Protein AF-A0A7V3BJC7-F1 (afdb_monomer)

Radius of gyration: 22.39 Å; Cα contacts (8 Å, |Δi|>4): 1553; chains: 1; bounding box: 59×56×63 Å

Nearest PDB structures (foldseek):
  8c6i-assembly1_A  TM=7.569E-01  e=1.750E-13  Homo sapiens
  8ikw-assembly4_H  TM=2.541E-01  e=1.323E-02  Fusarium phyllophilum
  5zl5-assembly1_B  TM=2.563E-01  e=8.207E-02  Pseudarthrobacter chlorophenolicus A6
  5w6f-assembly1_C  TM=2.712E-01  e=2.263E-01  Kuttervirus CBA120
  7v6i-assembly1_A  TM=3.048E-01  e=2.216E+00  Bifidobacterium saguini DSM 23967

Structure (mmCIF, N/CA/C/O backbone):
data_AF-A0A7V3BJC7-F1
#
_entry.id   AF-A0A7V3BJC7-F1
#
loop_
_atom_site.group_PDB
_atom_site.id
_atom_site.type_symbol
_atom_site.label_atom_id
_atom_site.label_alt_id
_atom_site.label_comp_id
_atom_site.label_asym_id
_atom_site.label_entity_id
_atom_site.label_seq_id
_atom_site.pdbx_PDB_ins_code
_atom_site.Cartn_x
_atom_site.Cartn_y
_atom_site.Cartn_z
_atom_site.occupancy
_atom_site.B_iso_or_equiv
_atom_site.auth_seq_id
_atom_site.auth_comp_id
_atom_site.auth_asym_id
_atom_site.auth_atom_id
_atom_site.pdbx_PDB_model_num
ATOM 1 N N . MET A 1 1 ? -13.238 -3.154 13.676 1.00 92.56 1 MET A N 1
ATOM 2 C CA . MET A 1 1 ? -12.867 -1.972 12.878 1.00 92.56 1 MET A CA 1
ATOM 3 C C . MET A 1 1 ? -13.930 -1.708 11.851 1.00 92.56 1 MET A C 1
ATOM 5 O O . MET A 1 1 ? -14.411 -2.672 11.260 1.00 92.56 1 MET A O 1
ATOM 9 N N . VAL A 1 2 ? -14.227 -0.440 11.614 1.00 95.19 2 VAL A N 1
ATOM 10 C CA . VAL A 1 2 ? -15.053 0.038 10.503 1.00 95.19 2 VAL A CA 1
ATOM 11 C C . VAL A 1 2 ? -14.270 1.114 9.743 1.00 95.19 2 VAL A C 1
ATOM 13 O O . VAL A 1 2 ? -13.595 1.933 10.366 1.00 95.19 2 VAL A O 1
ATOM 16 N N . THR A 1 3 ? -14.254 1.061 8.411 1.00 95.88 3 THR A N 1
ATOM 17 C CA . THR A 1 3 ? -13.497 2.027 7.594 1.00 95.88 3 THR A CA 1
ATOM 18 C C . THR A 1 3 ? -14.203 3.374 7.509 1.00 95.88 3 THR A C 1
ATOM 20 O O . THR A 1 3 ? -15.433 3.429 7.498 1.00 95.88 3 THR A O 1
ATOM 23 N N . THR A 1 4 ? -13.426 4.442 7.329 1.00 93.38 4 THR A N 1
ATOM 24 C CA . THR A 1 4 ? -13.949 5.732 6.853 1.00 93.38 4 THR A CA 1
ATOM 25 C C . THR A 1 4 ? -14.720 5.576 5.531 1.00 93.38 4 THR A C 1
ATOM 27 O O . THR A 1 4 ? -14.423 4.696 4.712 1.00 93.38 4 THR A O 1
ATOM 30 N N . THR A 1 5 ? -15.727 6.430 5.349 1.00 94.06 5 THR A N 1
ATOM 31 C CA . THR A 1 5 ? -16.489 6.623 4.106 1.00 94.06 5 THR A CA 1
ATOM 32 C C . THR A 1 5 ? -16.637 8.113 3.798 1.00 94.06 5 THR A C 1
ATOM 34 O O . THR A 1 5 ? -17.692 8.558 3.357 1.00 94.06 5 THR A O 1
ATOM 37 N N . ASP A 1 6 ? -15.604 8.893 4.098 1.00 91.44 6 ASP A N 1
ATOM 38 C CA . ASP A 1 6 ? -15.540 10.338 3.887 1.00 91.44 6 ASP A CA 1
ATOM 39 C C . ASP A 1 6 ? -14.112 10.761 3.493 1.00 91.44 6 ASP A C 1
ATOM 41 O O . ASP A 1 6 ? -13.264 9.912 3.213 1.00 91.44 6 ASP A O 1
ATOM 45 N N . TYR A 1 7 ? -13.831 12.064 3.416 1.00 88.06 7 TYR A N 1
ATOM 46 C CA . TYR A 1 7 ? -12.511 12.567 3.012 1.00 88.06 7 TYR A CA 1
ATOM 47 C C . TYR A 1 7 ? -11.434 12.527 4.114 1.00 88.06 7 TYR A C 1
ATOM 49 O O . TYR A 1 7 ? -10.308 12.953 3.848 1.00 88.06 7 TYR A O 1
ATOM 57 N N . LEU A 1 8 ? -11.725 12.022 5.319 1.00 86.38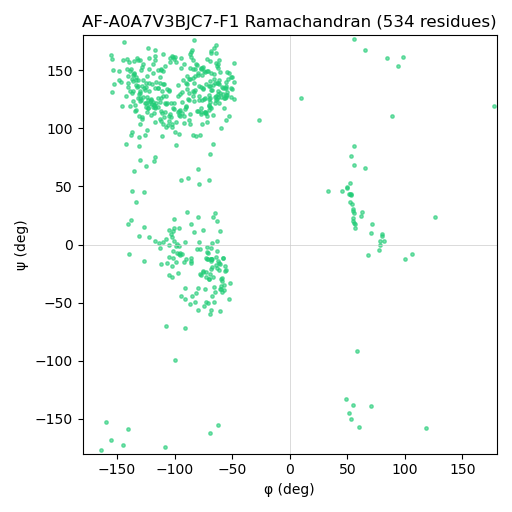 8 LEU A N 1
ATOM 58 C CA . LEU A 1 8 ? -10.818 12.068 6.470 1.00 86.38 8 LEU A CA 1
ATOM 59 C C . LEU A 1 8 ? -10.245 10.679 6.823 1.00 86.38 8 LEU A C 1
ATOM 61 O O . LEU A 1 8 ? -10.963 9.800 7.308 1.00 86.38 8 LEU A O 1
ATOM 65 N N . PRO A 1 9 ? -8.934 10.441 6.579 1.00 85.69 9 PRO A N 1
ATOM 66 C CA . PRO A 1 9 ? -8.307 9.129 6.768 1.00 85.69 9 PRO A CA 1
ATOM 67 C C . PRO A 1 9 ? -8.438 8.546 8.182 1.00 85.69 9 PRO A C 1
ATOM 69 O O . PRO A 1 9 ? -8.592 7.328 8.323 1.00 85.69 9 PRO A O 1
ATOM 72 N N . GLY A 1 10 ? -8.404 9.395 9.214 1.00 83.81 10 GLY A N 1
ATOM 73 C CA . GLY A 1 10 ? -8.497 8.980 10.615 1.00 83.81 10 GLY A CA 1
ATOM 74 C C . GLY A 1 10 ? -9.899 8.630 11.102 1.00 83.81 10 GLY A C 1
ATOM 75 O O . GLY A 1 10 ? -10.040 8.102 12.202 1.00 83.81 10 GLY A O 1
ATOM 76 N N . HIS A 1 11 ? -10.936 8.796 10.276 1.00 89.69 11 HIS A N 1
ATOM 77 C CA . HIS A 1 11 ? -12.310 8.415 10.624 1.00 89.69 11 HIS A CA 1
ATOM 78 C C . HIS A 1 11 ? -12.566 6.897 10.568 1.00 89.69 11 HIS A C 1
ATOM 80 O O . HIS A 1 11 ? -13.707 6.449 10.589 1.00 89.69 11 HIS A O 1
ATOM 86 N N . SER A 1 12 ? -11.523 6.067 10.476 1.00 92.44 12 SER A N 1
ATOM 87 C CA . SER A 1 12 ? -11.655 4.616 10.657 1.00 92.44 12 SER A CA 1
ATOM 88 C C . SER A 1 12 ? -11.618 4.258 12.144 1.00 92.44 12 SER A C 1
ATOM 90 O O . SER A 1 12 ? -10.625 4.524 12.821 1.00 92.44 12 SER A O 1
ATOM 92 N N . GLU A 1 13 ? -12.651 3.581 12.646 1.00 91.81 13 GLU A N 1
ATOM 93 C CA . GLU A 1 13 ? -12.847 3.397 14.089 1.00 91.81 13 GLU A CA 1
ATOM 94 C C . GLU A 1 13 ? -12.615 1.969 14.584 1.00 91.81 13 GLU A C 1
ATOM 96 O O . GLU A 1 13 ? -13.076 0.975 13.997 1.00 91.81 13 GLU A O 1
ATOM 101 N N . ALA A 1 14 ? -11.938 1.878 15.731 1.00 92.94 14 ALA A N 1
ATOM 102 C CA . ALA A 1 14 ? -11.816 0.667 16.522 1.00 92.94 14 ALA A CA 1
ATOM 103 C C . ALA A 1 14 ? -12.985 0.542 17.494 1.00 92.94 14 ALA A C 1
ATOM 105 O O . ALA A 1 14 ? -13.262 1.420 18.305 1.00 92.94 14 ALA A O 1
ATOM 106 N N . LEU A 1 15 ? -13.671 -0.594 17.396 1.00 93.62 15 LEU A N 1
ATOM 107 C CA . LEU A 1 15 ? -14.885 -0.887 18.140 1.00 93.62 15 LEU A CA 1
ATOM 108 C C . LEU A 1 15 ? -14.754 -2.271 18.769 1.00 93.62 15 LEU A C 1
ATOM 110 O O . LEU A 1 15 ? -14.333 -3.225 18.101 1.00 93.62 15 LEU A O 1
ATOM 114 N N . GLN A 1 16 ? -15.155 -2.383 20.028 1.00 93.31 16 GLN A N 1
ATOM 115 C CA . GLN A 1 16 ? -15.341 -3.641 20.731 1.00 93.31 16 GLN A CA 1
ATOM 116 C C . GLN A 1 16 ? -16.808 -4.051 20.647 1.00 93.31 16 GLN A C 1
ATOM 118 O O . GLN A 1 16 ? -17.692 -3.271 20.983 1.00 93.31 16 GLN A O 1
ATOM 123 N N . ILE A 1 17 ? -17.066 -5.293 20.234 1.00 92.50 17 ILE A N 1
ATOM 124 C CA . ILE A 1 17 ? -18.407 -5.882 20.299 1.00 92.50 17 ILE A CA 1
ATOM 125 C C . ILE A 1 17 ? -18.734 -6.131 21.774 1.00 92.50 17 ILE A C 1
ATOM 127 O O . ILE A 1 17 ? -18.053 -6.927 22.425 1.00 92.50 17 ILE A O 1
ATOM 131 N N . THR A 1 18 ? -19.749 -5.446 22.297 1.00 91.62 18 THR A N 1
ATOM 132 C CA . THR A 1 18 ? -20.222 -5.604 23.682 1.00 91.62 18 THR A CA 1
ATOM 133 C C . THR A 1 18 ? -21.321 -6.650 23.770 1.00 91.62 18 THR A C 1
ATOM 135 O O . THR A 1 18 ? -21.343 -7.441 24.713 1.00 91.62 18 THR A O 1
ATOM 138 N N . GLN A 1 19 ? -22.194 -6.704 22.762 1.00 92.19 19 GLN A N 1
ATOM 139 C CA . GLN A 1 19 ? -23.274 -7.677 22.681 1.00 92.19 19 GLN A CA 1
ATOM 140 C C . GLN A 1 19 ? -23.586 -8.030 21.224 1.00 92.19 19 GLN A C 1
ATOM 142 O O . GLN A 1 19 ? -23.594 -7.177 20.339 1.00 92.19 19 GLN A O 1
ATOM 147 N N . VAL A 1 20 ? -23.875 -9.308 20.974 1.00 94.62 20 VAL A N 1
ATOM 148 C CA . VAL A 1 20 ? -24.478 -9.767 19.717 1.00 94.62 20 VAL A CA 1
ATOM 149 C C . VAL A 1 20 ? -25.978 -9.869 19.958 1.00 94.62 20 VAL A C 1
ATOM 151 O O . VAL A 1 20 ? -26.410 -10.710 20.746 1.00 94.62 20 VAL A O 1
ATOM 154 N N . ILE A 1 21 ? -26.759 -8.998 19.321 1.00 95.00 21 ILE A N 1
ATOM 155 C CA . ILE A 1 21 ? -28.220 -8.996 19.459 1.00 95.00 21 ILE A CA 1
ATOM 156 C C . ILE A 1 21 ? -28.818 -10.051 18.529 1.00 95.00 21 ILE A C 1
ATOM 158 O O . ILE A 1 21 ? -29.593 -10.902 18.962 1.00 95.00 21 ILE A O 1
ATOM 162 N N . ASP A 1 22 ? -28.407 -10.033 17.259 1.00 94.62 22 ASP A N 1
ATOM 163 C CA . ASP A 1 22 ? -28.811 -11.002 16.243 1.00 94.62 22 ASP A CA 1
ATOM 164 C C . ASP A 1 22 ? -27.755 -11.104 15.117 1.00 94.62 22 ASP A C 1
ATOM 166 O O . ASP A 1 22 ? -26.633 -10.618 15.243 1.00 94.62 22 ASP A O 1
ATOM 170 N N . ALA A 1 23 ? -28.092 -11.769 14.006 1.00 90.38 23 ALA A N 1
ATOM 171 C CA . ALA A 1 23 ? -27.181 -11.992 12.878 1.00 90.38 23 ALA A CA 1
ATOM 172 C C . ALA A 1 23 ? -26.790 -10.721 12.088 1.00 90.38 23 ALA A C 1
ATOM 174 O O . ALA A 1 23 ? -25.907 -10.790 11.231 1.00 90.38 23 ALA A O 1
ATOM 175 N N . ARG A 1 24 ? -27.470 -9.594 12.308 1.00 89.69 24 ARG A N 1
ATOM 176 C CA . ARG A 1 24 ? -27.275 -8.309 11.614 1.00 89.69 24 ARG A CA 1
ATOM 177 C C . ARG A 1 24 ? -27.058 -7.137 12.572 1.00 89.69 24 ARG A C 1
ATOM 179 O O . ARG A 1 24 ? -26.607 -6.089 12.119 1.00 89.69 24 ARG A O 1
ATOM 186 N N . THR A 1 25 ? -27.341 -7.319 13.858 1.00 90.50 25 THR A N 1
ATOM 187 C CA . THR A 1 25 ? -27.302 -6.258 14.866 1.00 90.50 25 THR A CA 1
ATOM 188 C C . THR A 1 25 ? -26.272 -6.572 15.948 1.00 90.50 25 THR A C 1
ATOM 190 O O . THR A 1 25 ? -26.344 -7.601 16.627 1.00 90.50 25 THR A O 1
ATOM 193 N N . LEU A 1 26 ? -25.321 -5.655 16.127 1.00 90.69 26 LEU A N 1
ATOM 194 C CA . LEU A 1 26 ? -24.287 -5.701 17.158 1.00 90.69 26 LEU A CA 1
ATOM 195 C C . LEU A 1 26 ? -24.380 -4.439 18.011 1.00 90.69 26 LEU A C 1
ATOM 197 O O . LEU A 1 26 ? -24.525 -3.344 17.469 1.00 90.69 26 LEU A O 1
ATOM 201 N N . GLU A 1 27 ? -24.222 -4.585 19.320 1.00 91.31 27 GLU A N 1
ATOM 202 C CA . GLU A 1 27 ? -23.863 -3.460 20.176 1.00 91.31 27 GLU A CA 1
ATOM 203 C C . GLU A 1 27 ? -22.344 -3.357 20.250 1.00 91.31 27 GLU A C 1
ATOM 205 O O . GLU A 1 27 ? -21.626 -4.363 20.348 1.00 91.31 27 GLU A O 1
ATOM 210 N N . VAL A 1 28 ? -21.857 -2.124 20.178 1.00 91.56 28 VAL A N 1
ATOM 211 C CA . VAL A 1 28 ? -20.432 -1.827 20.150 1.00 91.56 28 VAL A CA 1
ATOM 212 C C . VAL A 1 28 ? -20.096 -0.670 21.076 1.00 91.56 28 VAL A C 1
ATOM 214 O O . VAL A 1 28 ? -20.874 0.270 21.238 1.00 91.56 28 VAL A O 1
ATOM 217 N N . ALA A 1 29 ? -18.898 -0.726 21.641 1.00 91.06 29 ALA A N 1
ATOM 218 C CA . ALA A 1 29 ? -18.271 0.382 22.342 1.00 91.06 29 ALA A CA 1
ATOM 219 C C . ALA A 1 29 ? -17.007 0.801 21.594 1.00 91.06 29 ALA A C 1
ATOM 221 O O . ALA A 1 29 ? -16.248 -0.047 21.115 1.00 91.06 29 ALA A O 1
ATOM 222 N N . ARG A 1 30 ? -16.766 2.106 21.507 1.00 90.56 30 ARG A N 1
ATOM 223 C CA . ARG A 1 30 ? -15.530 2.643 20.946 1.00 90.56 30 ARG A CA 1
ATOM 224 C C . ARG A 1 30 ? -14.354 2.337 21.872 1.00 90.56 30 ARG A C 1
ATOM 226 O O . ARG A 1 30 ? -14.464 2.477 23.092 1.00 90.56 30 ARG A O 1
ATOM 233 N N . ILE A 1 31 ? -13.239 1.915 21.284 1.00 90.25 31 ILE A N 1
ATOM 234 C CA . ILE A 1 31 ? -11.987 1.673 22.004 1.00 90.25 31 ILE A CA 1
ATOM 235 C C . ILE A 1 31 ? -10.892 2.593 21.477 1.00 90.25 31 ILE A C 1
ATOM 237 O O . ILE A 1 31 ? -10.851 2.909 20.288 1.00 90.25 31 ILE A O 1
ATOM 241 N N . ASP A 1 32 ? -9.984 2.991 22.358 1.00 87.81 32 ASP A N 1
ATOM 242 C CA . ASP A 1 32 ? -8.726 3.603 21.949 1.00 87.81 32 ASP A CA 1
ATOM 243 C C . ASP A 1 32 ? -7.849 2.514 21.296 1.00 87.81 32 ASP A C 1
ATOM 245 O O . ASP A 1 32 ? -7.517 1.520 21.951 1.00 87.81 32 ASP A O 1
ATOM 249 N N . PRO A 1 33 ? -7.464 2.661 20.015 1.00 87.62 33 PRO A N 1
ATOM 250 C CA . PRO A 1 33 ? -6.727 1.631 19.288 1.00 87.62 33 PRO A CA 1
ATOM 251 C C . PRO A 1 33 ? -5.289 1.419 19.788 1.00 87.62 33 PRO A C 1
ATOM 253 O O . PRO A 1 33 ? -4.655 0.434 19.410 1.00 87.62 33 PRO A O 1
ATOM 256 N N . PHE A 1 34 ? -4.761 2.314 20.627 1.00 86.50 34 PHE A N 1
ATOM 257 C CA . PHE A 1 34 ? -3.400 2.242 21.162 1.00 86.50 34 PHE A CA 1
ATOM 258 C C . PHE A 1 34 ? -3.326 1.614 22.555 1.00 86.50 34 PHE A C 1
ATOM 260 O O . PHE A 1 34 ? -2.269 1.106 22.954 1.00 86.50 34 PHE A O 1
ATOM 267 N N . THR A 1 35 ? -4.425 1.672 23.308 1.00 85.38 35 THR A N 1
ATOM 268 C CA . THR A 1 35 ? -4.538 1.108 24.662 1.00 85.38 35 THR A CA 1
ATOM 269 C C . THR A 1 35 ? -5.487 -0.091 24.724 1.00 85.38 35 THR A C 1
ATOM 271 O O . THR A 1 35 ? -5.393 -0.882 25.661 1.00 85.38 35 THR A O 1
ATOM 274 N N . ASN A 1 36 ? -6.345 -0.279 23.713 1.00 87.81 36 ASN A N 1
ATOM 275 C CA . ASN A 1 36 ? -7.493 -1.196 23.702 1.00 87.81 36 ASN A CA 1
ATOM 276 C C . ASN A 1 36 ? -8.475 -0.975 24.871 1.00 87.81 36 ASN A C 1
ATOM 278 O O . ASN A 1 36 ? -9.242 -1.876 25.211 1.00 87.81 36 ASN A O 1
ATOM 282 N N . GLU A 1 37 ? -8.458 0.202 25.501 1.00 88.06 37 GLU A N 1
ATOM 283 C CA . GLU A 1 37 ? -9.395 0.563 26.566 1.00 88.06 37 GLU A CA 1
ATOM 284 C C . GLU A 1 37 ? -10.670 1.168 25.961 1.00 88.06 37 GLU A C 1
ATOM 286 O O . GLU A 1 37 ? -10.616 1.906 24.976 1.00 88.06 37 GLU A O 1
ATOM 291 N N . ILE A 1 38 ? -11.832 0.863 26.551 1.00 87.62 38 ILE A N 1
ATOM 292 C CA . ILE A 1 38 ? -13.098 1.506 26.176 1.00 87.62 38 ILE A CA 1
ATOM 293 C C . ILE A 1 38 ? -13.002 2.993 26.517 1.00 87.62 38 ILE A C 1
ATOM 295 O O . ILE A 1 38 ? -12.687 3.354 27.653 1.00 87.62 38 ILE A O 1
ATOM 299 N N . THR A 1 39 ? -13.303 3.859 25.550 1.00 78.56 39 THR A N 1
ATOM 300 C CA . THR A 1 39 ? -13.300 5.305 25.789 1.00 78.56 39 THR A CA 1
ATOM 301 C C . THR A 1 39 ? -14.483 5.672 26.689 1.00 78.56 39 THR A C 1
ATOM 303 O O . THR A 1 39 ? -15.618 5.335 26.361 1.00 78.56 39 THR A O 1
ATOM 306 N N . THR A 1 40 ? -14.238 6.350 27.815 1.00 66.94 40 THR A N 1
ATOM 307 C CA . THR A 1 40 ? -15.267 6.724 28.812 1.00 66.94 40 THR A CA 1
ATOM 308 C C . THR A 1 40 ? -16.077 7.969 28.440 1.00 66.94 40 THR A C 1
ATOM 310 O O . THR A 1 40 ? -17.020 8.324 29.149 1.00 66.94 40 THR A O 1
ATOM 313 N N . GLU A 1 41 ? -15.732 8.630 27.333 1.00 60.50 41 GLU A N 1
ATOM 314 C CA . GLU A 1 41 ? -16.557 9.671 26.726 1.00 60.50 41 GLU A CA 1
ATOM 315 C C . GLU A 1 41 ? -17.920 9.072 26.355 1.00 60.50 41 GLU A C 1
ATOM 317 O O . GLU A 1 41 ? -18.002 8.036 25.704 1.00 60.50 41 GLU A O 1
ATOM 322 N N . THR A 1 42 ? -18.997 9.702 26.808 1.00 47.47 42 THR A N 1
ATOM 323 C CA . THR A 1 42 ? -20.361 9.168 26.979 1.00 47.47 42 THR A CA 1
ATOM 324 C C . THR A 1 42 ? -21.140 8.779 25.707 1.00 47.47 42 THR A C 1
ATOM 326 O O . THR A 1 42 ? -22.367 8.719 25.748 1.00 47.47 42 THR A O 1
ATOM 329 N N . ASN A 1 43 ? -20.482 8.477 24.588 1.00 54.47 43 ASN A N 1
ATOM 330 C CA . ASN A 1 43 ? -21.137 8.057 23.349 1.00 54.47 43 ASN A CA 1
ATOM 331 C C . ASN A 1 43 ? -20.947 6.549 23.126 1.00 54.47 43 ASN A C 1
ATOM 333 O O . ASN A 1 43 ? -19.889 6.087 22.705 1.00 54.47 43 ASN A O 1
ATOM 337 N N . THR A 1 44 ? -21.990 5.768 23.408 1.00 66.69 44 THR A N 1
ATOM 338 C CA . THR A 1 44 ? -22.090 4.371 22.963 1.00 66.69 44 THR A CA 1
ATOM 339 C C . THR A 1 44 ? -22.287 4.338 21.445 1.00 66.69 44 THR A C 1
ATOM 341 O O . THR A 1 44 ? -23.223 4.968 20.956 1.00 66.69 44 THR A O 1
ATOM 344 N N . GLY A 1 45 ? -21.455 3.600 20.704 1.00 78.38 45 GLY A N 1
ATOM 345 C CA . GLY A 1 45 ? -21.565 3.454 19.245 1.00 78.38 45 GLY A CA 1
ATOM 346 C C . GLY A 1 45 ? -20.350 3.963 18.462 1.00 78.38 45 GLY A C 1
ATOM 347 O O . GLY A 1 45 ? -19.242 4.024 18.991 1.00 78.38 45 GLY A O 1
ATOM 348 N N . VAL A 1 46 ? -20.575 4.275 17.182 1.00 88.19 46 VAL A N 1
ATOM 349 C CA . VAL A 1 46 ? -19.598 4.904 16.273 1.00 88.19 46 VAL A CA 1
ATOM 350 C C . VAL A 1 46 ? -19.567 6.420 16.479 1.00 88.19 46 VAL A C 1
ATOM 352 O O . VAL A 1 46 ? -20.602 7.026 16.764 1.00 88.19 46 VAL A O 1
ATOM 355 N N . GLN A 1 47 ? -18.394 7.033 16.348 1.00 87.06 47 GLN A N 1
ATOM 356 C CA . GLN A 1 47 ? -18.205 8.483 16.382 1.00 87.06 47 GLN A CA 1
ATOM 357 C C . GLN A 1 47 ? -18.569 9.141 15.051 1.00 87.06 47 GLN A C 1
ATOM 359 O O . GLN A 1 47 ? -19.116 10.246 15.050 1.00 87.06 47 GLN A O 1
ATOM 364 N N . TYR A 1 48 ? -18.253 8.483 13.937 1.00 88.31 48 TYR A N 1
ATOM 365 C CA . TYR A 1 48 ? -18.411 9.034 12.596 1.00 88.31 48 TYR A CA 1
ATOM 366 C C . TYR A 1 48 ? -19.526 8.336 11.820 1.00 88.31 48 TYR A C 1
ATOM 368 O O . TYR A 1 48 ? -20.007 7.251 12.156 1.00 88.31 48 TYR A O 1
ATOM 376 N N . THR A 1 49 ? -19.959 8.988 10.742 1.00 89.56 49 THR A N 1
ATOM 377 C CA . THR A 1 49 ? -20.926 8.393 9.821 1.00 89.56 49 THR A CA 1
ATOM 378 C C . THR A 1 49 ? -20.218 7.382 8.928 1.00 89.56 49 THR A C 1
ATOM 380 O O . THR A 1 49 ? -19.367 7.742 8.120 1.00 89.56 49 THR A O 1
ATOM 383 N N . HIS A 1 50 ? -20.623 6.119 9.039 1.00 92.19 50 HIS A N 1
ATOM 384 C CA . HIS A 1 50 ? -20.163 5.036 8.178 1.00 92.19 50 HIS A CA 1
ATOM 385 C C . HIS A 1 50 ? -21.291 4.617 7.244 1.00 92.19 50 HIS A C 1
ATOM 387 O O . HIS A 1 50 ? -22.315 4.095 7.691 1.00 92.19 50 HIS A O 1
ATOM 393 N N . ASN A 1 51 ? -21.114 4.834 5.944 1.00 93.12 51 ASN A N 1
ATOM 394 C CA . ASN A 1 51 ? -22.143 4.500 4.972 1.00 93.12 51 ASN A CA 1
ATOM 395 C C . ASN A 1 51 ? -22.371 2.977 4.923 1.00 93.12 51 ASN A C 1
ATOM 397 O O . ASN A 1 51 ? -21.451 2.211 4.649 1.00 93.12 51 ASN A O 1
ATOM 401 N N . GLY A 1 52 ? -23.597 2.527 5.187 1.00 92.25 52 GLY A N 1
ATOM 402 C CA . GLY A 1 52 ? -23.973 1.107 5.170 1.00 92.25 52 GLY A CA 1
ATOM 403 C C . GLY A 1 52 ? -24.602 0.644 3.855 1.00 92.25 52 GLY A C 1
ATOM 404 O O . GLY A 1 52 ? -24.806 -0.557 3.659 1.00 92.25 52 GLY A O 1
ATOM 405 N N . GLU A 1 53 ? -24.892 1.571 2.939 1.00 91.56 53 GLU A N 1
ATOM 406 C CA . GLU A 1 53 ? -25.653 1.299 1.720 1.00 91.56 53 GLU A CA 1
ATOM 407 C C . GLU A 1 53 ? -24.790 1.383 0.459 1.00 91.56 53 GLU A C 1
ATOM 409 O O . GLU A 1 53 ? -23.931 2.252 0.312 1.00 91.56 53 GLU A O 1
ATOM 414 N N . ALA A 1 54 ? -25.000 0.440 -0.461 1.00 93.56 54 ALA A N 1
ATOM 415 C CA . ALA A 1 54 ? -24.355 0.489 -1.764 1.00 93.56 54 ALA A CA 1
ATOM 416 C C . ALA A 1 54 ? -25.047 1.555 -2.615 1.00 93.56 54 ALA A C 1
ATOM 418 O O . ALA A 1 54 ? -26.276 1.581 -2.689 1.00 93.56 54 ALA A O 1
ATOM 419 N N . TYR A 1 55 ? -24.272 2.399 -3.287 1.00 93.31 55 TYR A N 1
ATOM 420 C CA . TYR A 1 55 ? -24.834 3.450 -4.119 1.00 93.31 55 TYR A CA 1
ATOM 421 C C . TYR A 1 55 ? -25.514 2.842 -5.356 1.00 93.31 55 TYR A C 1
ATOM 423 O O . TYR A 1 55 ? -24.840 2.182 -6.162 1.00 93.31 55 TYR A O 1
ATOM 431 N N . PRO A 1 56 ? -26.832 3.030 -5.538 1.00 93.50 56 PRO A N 1
ATOM 432 C CA . PRO A 1 56 ? -27.531 2.506 -6.696 1.00 93.50 56 PRO A CA 1
ATOM 433 C C . PRO A 1 56 ? -27.107 3.282 -7.938 1.00 93.50 56 PRO A C 1
ATOM 435 O O . PRO A 1 56 ? -27.169 4.511 -7.994 1.00 93.50 56 PRO A O 1
ATOM 438 N N . LEU A 1 57 ? -26.703 2.561 -8.975 1.00 89.12 57 LEU A N 1
ATOM 439 C CA . LEU A 1 57 ? -26.538 3.167 -10.281 1.00 89.12 57 LEU A CA 1
ATOM 440 C C . LEU A 1 57 ? -27.929 3.285 -10.897 1.00 89.12 57 LEU A C 1
ATOM 442 O O . LEU A 1 57 ? -28.652 2.294 -10.991 1.00 89.12 57 LEU A O 1
ATOM 446 N N . GLY A 1 58 ? -28.312 4.503 -11.290 1.00 79.12 58 GLY A N 1
ATOM 447 C CA . GLY A 1 58 ? -29.563 4.753 -12.009 1.00 79.12 58 GLY A CA 1
ATOM 448 C C . GLY A 1 58 ? -29.611 4.042 -13.371 1.00 79.12 58 GLY A C 1
ATOM 449 O O . GLY A 1 58 ? -28.912 3.062 -13.615 1.00 79.12 58 GLY A O 1
ATOM 450 N N . ALA A 1 59 ? -30.410 4.545 -14.316 1.00 73.62 59 ALA A N 1
ATOM 451 C CA . ALA A 1 59 ? -30.461 3.980 -15.667 1.00 73.62 59 ALA A CA 1
ATOM 452 C C . ALA A 1 59 ? -29.125 4.192 -16.416 1.00 73.62 59 ALA A C 1
ATOM 454 O O . ALA A 1 59 ? -28.937 5.175 -17.134 1.00 73.62 59 ALA A O 1
ATOM 455 N N . ILE A 1 60 ? -28.176 3.270 -16.235 1.00 81.88 60 ILE A N 1
ATOM 456 C CA . ILE A 1 60 ? -26.922 3.243 -16.985 1.00 81.88 60 ILE A CA 1
ATOM 457 C C . ILE A 1 60 ? -27.248 2.913 -18.447 1.00 81.88 60 ILE A C 1
ATOM 459 O O . ILE A 1 60 ? -27.974 1.951 -18.702 1.00 81.88 60 ILE A O 1
ATOM 463 N N . PRO A 1 61 ? -26.689 3.644 -19.428 1.00 84.25 61 PRO A N 1
ATOM 464 C CA . PRO A 1 61 ? -26.863 3.302 -20.832 1.00 84.25 61 PRO A CA 1
ATOM 465 C C . PRO A 1 61 ? -26.422 1.860 -21.128 1.00 84.25 61 PRO A C 1
ATOM 467 O O . PRO A 1 61 ? -25.267 1.507 -20.878 1.00 84.25 61 PRO A O 1
ATOM 470 N N . GLU A 1 62 ? -27.298 1.065 -21.753 1.00 85.31 62 GLU A N 1
ATOM 471 C CA . GLU A 1 62 ? -27.043 -0.344 -22.116 1.00 85.31 62 GLU A CA 1
ATOM 472 C C . GLU A 1 62 ? -25.727 -0.519 -22.895 1.00 85.31 62 GLU A C 1
ATOM 474 O O . GLU A 1 62 ? -24.990 -1.482 -22.688 1.00 85.31 62 GLU A O 1
ATOM 479 N N . ARG A 1 63 ? -25.352 0.486 -23.706 1.00 86.06 63 ARG A N 1
ATOM 480 C CA . ARG A 1 63 ? -24.088 0.530 -24.464 1.00 86.06 63 ARG A CA 1
ATOM 481 C C . ARG A 1 63 ? -22.819 0.361 -23.617 1.00 86.06 63 ARG A C 1
ATOM 483 O O . ARG A 1 63 ? -21.768 0.051 -24.176 1.00 86.06 63 ARG A O 1
ATOM 490 N N . LEU A 1 64 ? -22.866 0.622 -22.306 1.00 85.00 64 LEU A N 1
ATOM 491 C CA . LEU A 1 64 ? -21.716 0.405 -21.424 1.00 85.00 64 LEU A CA 1
ATOM 492 C C . LEU A 1 64 ? -21.522 -1.081 -21.094 1.00 85.00 64 LEU A C 1
ATOM 494 O O . LEU A 1 64 ? -20.384 -1.494 -20.868 1.00 85.00 64 LEU A O 1
ATOM 498 N N . GLY A 1 65 ? -22.583 -1.896 -21.137 1.00 87.06 65 GLY A N 1
ATOM 499 C CA . GLY A 1 65 ? -22.517 -3.336 -20.877 1.00 87.06 65 GLY A CA 1
ATOM 500 C C . GLY A 1 65 ? -21.767 -3.656 -19.583 1.00 87.06 65 GLY A C 1
ATOM 501 O O . GLY A 1 65 ? -20.800 -4.426 -19.625 1.00 87.06 65 GLY A O 1
ATOM 502 N N . LEU A 1 66 ? -22.143 -2.965 -18.500 1.00 85.81 66 LEU A N 1
ATOM 503 C CA . LEU A 1 66 ? -21.669 -3.218 -17.140 1.00 85.81 66 LEU A CA 1
ATOM 504 C C . LEU A 1 66 ? -22.431 -4.405 -16.555 1.00 85.81 66 LEU A C 1
ATOM 506 O O . LEU A 1 66 ? -23.610 -4.591 -16.843 1.00 85.81 66 LEU A O 1
ATOM 510 N N . ASP A 1 67 ? -21.760 -5.194 -15.727 1.00 87.56 67 ASP A N 1
ATOM 511 C CA . ASP A 1 67 ? -22.324 -6.366 -15.053 1.00 87.56 67 ASP A CA 1
ATOM 512 C C . ASP A 1 67 ? -22.710 -6.090 -13.589 1.00 87.56 67 ASP A C 1
ATOM 514 O O . ASP A 1 67 ? -22.953 -7.020 -12.823 1.00 87.56 67 ASP A O 1
ATOM 518 N N . PHE A 1 68 ? -22.781 -4.815 -13.197 1.00 87.75 68 PHE A N 1
ATOM 519 C CA . PHE A 1 68 ? -23.200 -4.367 -11.872 1.00 87.75 68 PHE A CA 1
ATOM 520 C C . PHE A 1 68 ? -24.177 -3.191 -11.971 1.00 87.75 68 PHE A C 1
ATOM 522 O O . PHE A 1 68 ? -24.083 -2.352 -12.866 1.00 87.75 68 PHE A O 1
ATOM 529 N N . THR A 1 69 ? -25.117 -3.133 -11.026 1.00 89.94 69 THR A N 1
ATOM 530 C CA . THR A 1 69 ? -26.143 -2.079 -10.911 1.00 89.94 69 THR A CA 1
ATOM 531 C C . THR A 1 69 ? -25.960 -1.210 -9.668 1.00 89.94 69 THR A C 1
ATOM 533 O O . THR A 1 69 ? -26.713 -0.267 -9.460 1.00 89.94 69 THR A O 1
ATOM 536 N N . HIS A 1 70 ? -24.973 -1.528 -8.833 1.00 93.00 70 HIS A N 1
ATOM 537 C CA . HIS A 1 70 ? -24.655 -0.811 -7.604 1.00 93.00 70 HIS A CA 1
ATOM 538 C C . HIS A 1 70 ? -23.142 -0.666 -7.482 1.00 93.00 70 HIS A C 1
ATOM 540 O O . HIS A 1 70 ? -22.389 -1.521 -7.958 1.00 93.00 70 HIS A O 1
ATOM 546 N N . VAL A 1 71 ? -22.712 0.403 -6.826 1.00 91.56 71 VAL A N 1
ATOM 547 C CA . VAL A 1 71 ? -21.316 0.654 -6.463 1.00 91.56 71 VAL A CA 1
ATOM 548 C C . VAL A 1 71 ? -21.168 0.396 -4.979 1.00 91.56 71 VAL A C 1
ATOM 550 O O . VAL A 1 71 ? -21.963 0.886 -4.179 1.00 91.56 71 VAL A O 1
ATOM 553 N N . ASP A 1 72 ? -20.148 -0.366 -4.601 1.00 91.38 72 ASP A N 1
ATOM 554 C CA . ASP A 1 72 ? -19.860 -0.575 -3.190 1.00 91.38 72 ASP A CA 1
ATOM 555 C C . ASP A 1 72 ? -19.138 0.652 -2.616 1.00 91.38 72 ASP A C 1
ATOM 557 O O . ASP A 1 72 ? -17.927 0.803 -2.759 1.00 91.38 72 ASP A O 1
ATOM 561 N N . THR A 1 73 ? -19.913 1.558 -2.025 1.00 91.25 73 THR A N 1
ATOM 562 C CA . THR A 1 73 ? -19.452 2.746 -1.285 1.00 91.25 73 THR A CA 1
ATOM 563 C C . THR A 1 73 ? -19.598 2.551 0.223 1.00 91.25 73 THR A C 1
ATOM 565 O O . THR A 1 73 ? -19.561 3.518 0.988 1.00 91.25 73 THR A O 1
ATOM 568 N N . ARG A 1 74 ? -19.850 1.311 0.653 1.00 94.50 74 ARG A N 1
ATOM 569 C CA . ARG A 1 74 ? -20.103 0.986 2.050 1.00 94.50 74 ARG A CA 1
ATOM 570 C C . ARG A 1 74 ? -18.805 0.960 2.833 1.00 94.50 74 ARG A C 1
ATOM 572 O O . ARG A 1 74 ? -17.751 0.599 2.307 1.00 94.50 74 ARG A O 1
ATOM 579 N N . ALA A 1 75 ? -18.905 1.255 4.118 1.00 94.94 75 ALA A N 1
ATOM 580 C CA . ALA A 1 75 ? -17.834 0.999 5.051 1.00 94.94 75 ALA A CA 1
ATOM 581 C C . ALA A 1 75 ? -17.564 -0.507 5.111 1.00 94.94 75 ALA A C 1
ATOM 583 O O . ALA A 1 75 ? -18.480 -1.324 5.257 1.00 94.94 75 ALA A O 1
ATOM 584 N N . ALA A 1 76 ? -16.294 -0.883 5.025 1.00 95.50 76 ALA A N 1
ATOM 585 C CA . ALA A 1 76 ? -15.883 -2.248 5.280 1.00 95.50 76 ALA A CA 1
ATOM 586 C C . ALA A 1 76 ? -15.692 -2.463 6.780 1.00 95.50 76 ALA A C 1
ATOM 588 O O . ALA A 1 76 ? -15.185 -1.604 7.504 1.00 95.50 76 ALA A O 1
ATOM 589 N N . VAL A 1 77 ? -16.061 -3.656 7.235 1.00 94.25 77 VAL A N 1
ATOM 590 C CA . VAL A 1 77 ? -15.847 -4.097 8.611 1.00 94.25 77 VAL A CA 1
ATOM 591 C C . VAL A 1 77 ? -14.740 -5.139 8.624 1.00 94.25 77 VAL A C 1
ATOM 593 O O . VAL A 1 77 ? -14.788 -6.129 7.895 1.00 94.25 77 VAL A O 1
ATOM 596 N N . ALA A 1 78 ? -13.745 -4.923 9.480 1.00 94.94 78 ALA A N 1
ATOM 597 C CA . ALA A 1 78 ? -12.610 -5.818 9.650 1.00 94.94 78 ALA A CA 1
ATOM 598 C C . ALA A 1 78 ? -12.456 -6.232 11.120 1.00 94.94 78 ALA A C 1
ATOM 600 O O . ALA A 1 78 ? -12.495 -5.402 12.037 1.00 94.94 78 ALA A O 1
ATOM 601 N N . LEU A 1 79 ? -12.268 -7.532 11.355 1.00 95.12 79 LEU A N 1
ATOM 602 C CA . LEU A 1 79 ? -12.009 -8.075 12.687 1.00 95.12 79 LEU A CA 1
ATOM 603 C C . LEU A 1 79 ? -10.514 -7.957 13.006 1.00 95.12 79 LEU A C 1
ATOM 605 O O . LEU A 1 79 ? -9.693 -8.462 12.238 1.00 95.12 79 LEU A O 1
ATOM 609 N N . LEU A 1 80 ? -10.156 -7.376 14.155 1.00 96.00 80 LEU A N 1
ATOM 610 C CA . LEU A 1 80 ? -8.762 -7.302 14.626 1.00 96.00 80 LEU A CA 1
ATOM 611 C C . LEU A 1 80 ? -8.389 -8.436 15.574 1.00 96.00 80 LEU A C 1
ATOM 613 O O . LEU A 1 80 ? -7.331 -9.027 15.410 1.00 96.00 80 LEU A O 1
ATOM 617 N N . SER A 1 81 ? -9.245 -8.767 16.536 1.00 95.00 81 SER A N 1
ATOM 618 C CA . SER A 1 81 ? -8.914 -9.761 17.555 1.00 95.00 81 SER A CA 1
ATOM 619 C C . SER A 1 81 ? -8.729 -11.154 16.956 1.00 95.00 81 SER A C 1
ATOM 621 O O . SER A 1 81 ? -9.475 -11.573 16.061 1.00 95.00 81 SER A O 1
ATOM 623 N N . ARG A 1 82 ? -7.723 -11.884 17.444 1.00 96.56 82 ARG A N 1
ATOM 624 C CA . ARG A 1 82 ? -7.495 -13.300 17.117 1.00 96.56 82 ARG A CA 1
ATOM 625 C C . ARG A 1 82 ? -7.177 -14.102 18.373 1.00 96.56 82 ARG A C 1
ATOM 627 O O . ARG A 1 82 ? -6.722 -13.559 19.374 1.00 96.56 82 ARG A O 1
ATOM 634 N N . SER A 1 83 ? -7.388 -15.416 18.310 1.00 95.38 83 SER A N 1
ATOM 635 C CA . SER A 1 83 ? -7.077 -16.320 19.426 1.00 95.38 83 SER A CA 1
ATOM 636 C C . SER A 1 83 ? -5.574 -16.489 19.654 1.00 95.38 83 SER A C 1
ATOM 638 O O . SER A 1 83 ? -5.154 -16.726 20.782 1.00 95.38 83 SER A O 1
ATOM 640 N N . ILE A 1 84 ? -4.763 -16.366 18.598 1.00 97.06 84 ILE A N 1
ATOM 641 C CA . ILE A 1 84 ? -3.301 -16.381 18.686 1.00 97.06 84 ILE A CA 1
ATOM 642 C C . ILE A 1 84 ? -2.820 -14.942 18.549 1.00 97.06 84 ILE A C 1
ATOM 644 O O . ILE A 1 84 ? -3.094 -14.298 17.536 1.00 97.06 84 ILE A O 1
ATOM 648 N N . ARG A 1 85 ? -2.096 -14.452 19.557 1.00 94.88 85 ARG A N 1
ATOM 649 C CA . ARG A 1 85 ? -1.580 -13.083 19.593 1.00 94.88 85 ARG A CA 1
ATOM 650 C C . ARG A 1 85 ? -0.066 -13.100 19.746 1.00 94.88 85 ARG A C 1
ATOM 652 O O . ARG A 1 85 ? 0.465 -13.785 20.619 1.00 94.88 85 ARG A O 1
ATOM 659 N N . ILE A 1 86 ? 0.610 -12.326 18.913 1.00 94.81 86 ILE A N 1
ATOM 660 C CA . ILE A 1 86 ? 2.011 -11.957 19.064 1.00 94.81 86 ILE A CA 1
ATOM 661 C C . ILE A 1 86 ? 1.993 -10.465 19.366 1.00 94.81 86 ILE A C 1
ATOM 663 O O . ILE A 1 86 ? 1.528 -9.666 18.556 1.00 94.81 86 ILE A O 1
ATOM 667 N N . VAL A 1 87 ? 2.435 -10.101 20.563 1.00 91.31 87 VAL A N 1
ATOM 668 C CA . VAL A 1 87 ? 2.365 -8.728 21.064 1.00 91.31 87 VAL A CA 1
ATOM 669 C C . VAL A 1 87 ? 3.727 -8.306 21.582 1.00 91.31 87 VAL A C 1
ATOM 671 O O . VAL A 1 87 ? 4.496 -9.140 22.067 1.00 91.31 87 VAL A O 1
ATOM 674 N N . SER A 1 88 ? 4.024 -7.018 21.494 1.00 88.50 88 SER A N 1
ATOM 675 C CA . SER A 1 88 ? 5.197 -6.467 22.165 1.00 88.50 88 SER A CA 1
ATOM 676 C C . SER A 1 88 ? 4.960 -6.398 23.672 1.00 88.50 88 SER A C 1
ATOM 678 O O . SER A 1 88 ? 3.879 -6.032 24.129 1.00 88.50 88 SER A O 1
ATOM 680 N N . ALA A 1 89 ? 5.978 -6.771 24.444 1.00 81.50 89 ALA A N 1
ATOM 681 C CA . ALA A 1 89 ? 6.000 -6.572 25.888 1.00 81.50 89 ALA A CA 1
ATOM 682 C C . ALA A 1 89 ? 6.722 -5.262 26.223 1.00 81.50 89 ALA A C 1
ATOM 684 O O . ALA A 1 89 ? 7.486 -4.742 25.408 1.00 81.50 89 ALA A O 1
ATOM 685 N N . GLY A 1 90 ? 6.478 -4.750 27.427 1.00 75.69 90 GLY A N 1
ATOM 686 C CA . GLY A 1 90 ? 7.199 -3.610 27.980 1.00 75.69 90 GLY A CA 1
ATOM 687 C C . GLY A 1 90 ? 8.661 -3.935 28.313 1.00 75.69 90 GLY A C 1
ATOM 688 O O . GLY A 1 90 ? 9.219 -4.950 27.902 1.00 75.69 90 GLY A O 1
ATOM 689 N N . ALA A 1 91 ? 9.292 -3.099 29.144 1.00 74.69 91 ALA A N 1
ATOM 690 C CA . ALA A 1 91 ? 10.708 -3.255 29.524 1.00 74.69 91 ALA A CA 1
ATOM 691 C C . ALA A 1 91 ? 11.035 -4.560 30.285 1.00 74.69 91 ALA A C 1
ATOM 693 O O . ALA A 1 91 ? 12.206 -4.894 30.454 1.00 74.69 91 ALA A O 1
ATOM 694 N N . ALA A 1 92 ? 10.024 -5.281 30.779 1.00 77.00 92 ALA A N 1
ATOM 695 C CA . ALA A 1 92 ? 10.185 -6.511 31.543 1.00 77.00 92 ALA A CA 1
ATOM 696 C C . ALA A 1 92 ? 9.138 -7.561 31.142 1.00 77.00 92 ALA A C 1
ATOM 698 O O . ALA A 1 92 ? 8.057 -7.234 30.650 1.00 77.00 92 ALA A O 1
ATOM 699 N N . PHE A 1 93 ? 9.453 -8.836 31.387 1.00 78.19 93 PHE A N 1
ATOM 700 C CA . PHE A 1 93 ? 8.543 -9.951 31.124 1.00 78.19 93 PHE A CA 1
ATOM 701 C C . PHE A 1 93 ? 7.189 -9.747 31.821 1.00 78.19 93 PHE A C 1
ATOM 703 O O . PHE A 1 93 ? 7.131 -9.433 33.009 1.00 78.19 93 PHE A O 1
ATOM 710 N N . GLY A 1 94 ? 6.099 -9.935 31.074 1.00 76.06 94 GLY A N 1
ATOM 711 C CA . GLY A 1 94 ? 4.732 -9.786 31.578 1.00 76.06 94 GLY A CA 1
ATOM 712 C C . GLY A 1 94 ? 4.245 -8.341 31.726 1.00 76.06 94 GLY A C 1
ATOM 713 O O . GLY A 1 94 ? 3.069 -8.147 32.023 1.00 76.06 94 GLY A O 1
ATOM 714 N N . GLN A 1 95 ? 5.093 -7.333 31.494 1.00 80.50 95 GLN A N 1
ATOM 715 C CA . GLN A 1 95 ? 4.643 -5.943 31.438 1.00 80.50 95 GLN A CA 1
ATOM 716 C C . GLN A 1 95 ? 3.996 -5.65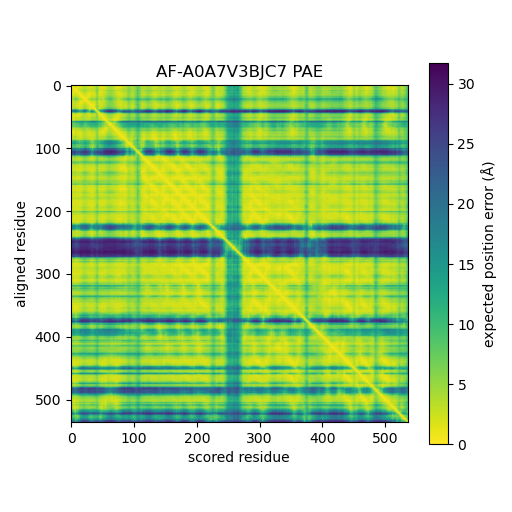6 30.079 1.00 80.50 95 GLN A C 1
ATOM 718 O O . GLN A 1 95 ? 4.547 -6.070 29.052 1.00 80.50 95 GLN A O 1
ATOM 723 N N . PRO A 1 96 ? 2.851 -4.952 30.040 1.00 77.38 96 PRO A N 1
ATOM 724 C CA . PRO A 1 96 ? 2.282 -4.506 28.780 1.00 77.38 96 PRO A CA 1
ATOM 725 C C . PRO A 1 96 ? 3.230 -3.517 28.100 1.00 77.38 96 PRO A C 1
ATOM 727 O O . PRO A 1 96 ? 4.038 -2.851 28.756 1.00 77.38 96 PRO A O 1
ATOM 730 N N . PHE A 1 97 ? 3.115 -3.407 26.779 1.00 79.12 97 PHE A N 1
ATOM 731 C CA . PHE A 1 97 ? 3.723 -2.292 26.072 1.00 79.12 97 PHE A CA 1
ATOM 732 C C . PHE A 1 97 ? 3.159 -0.980 26.648 1.00 79.12 97 PHE A C 1
ATOM 734 O O . PHE A 1 97 ? 1.949 -0.902 26.894 1.00 79.12 97 PHE A O 1
ATOM 741 N N . PRO A 1 98 ? 3.996 0.029 26.933 1.00 76.25 98 PRO A N 1
ATOM 742 C CA . PRO A 1 98 ? 3.543 1.233 27.610 1.00 76.25 98 PRO A CA 1
ATOM 743 C C . PRO A 1 98 ? 2.460 1.956 26.801 1.00 76.25 98 PRO A C 1
ATOM 745 O O . PRO A 1 98 ? 2.442 1.934 25.559 1.00 76.25 98 PRO A O 1
ATOM 748 N N . LYS A 1 99 ? 1.553 2.621 27.533 1.00 76.94 99 LYS A N 1
ATOM 749 C CA . LYS A 1 99 ? 0.602 3.565 26.935 1.00 76.94 99 LYS A CA 1
ATOM 750 C C . LYS A 1 99 ? 1.382 4.590 26.103 1.00 76.94 99 LYS A C 1
ATOM 752 O O . LYS A 1 99 ? 2.526 4.883 26.456 1.00 76.94 99 LYS A O 1
ATOM 757 N N . PRO A 1 100 ? 0.814 5.106 25.003 1.00 74.69 100 PRO A N 1
ATOM 758 C CA . PRO A 1 100 ? 1.498 6.111 24.202 1.00 74.69 100 PRO A CA 1
ATOM 759 C C . PRO A 1 100 ? 2.032 7.283 25.040 1.00 74.69 100 PRO A C 1
ATOM 761 O O . PRO A 1 100 ? 1.323 7.789 25.909 1.00 74.69 100 PRO A O 1
ATOM 764 N N . LEU A 1 101 ? 3.282 7.683 24.790 1.00 65.94 101 LEU A N 1
ATOM 765 C CA . LEU A 1 101 ? 3.980 8.785 25.460 1.00 65.94 101 LEU A CA 1
ATOM 766 C C . LEU A 1 101 ? 4.563 9.751 24.419 1.00 65.94 101 LEU A C 1
ATOM 768 O O . LEU A 1 101 ? 4.946 9.341 23.325 1.00 65.94 101 LEU A O 1
ATOM 772 N N . VAL A 1 102 ? 4.707 11.019 24.805 1.00 61.56 102 VAL A N 1
ATOM 773 C CA . VAL A 1 102 ? 5.369 12.066 24.008 1.00 61.56 102 VAL A CA 1
ATOM 774 C C . VAL A 1 102 ? 6.873 11.745 23.852 1.00 61.56 102 VAL A C 1
ATOM 776 O O . VAL A 1 102 ? 7.473 11.224 24.785 1.00 61.56 102 VAL A O 1
ATOM 779 N N . ARG A 1 103 ? 7.439 12.033 22.662 1.00 60.75 103 ARG A N 1
ATOM 780 C CA . ARG A 1 103 ? 8.823 11.840 22.141 1.00 60.75 103 ARG A CA 1
ATOM 781 C C . ARG A 1 103 ? 9.793 10.995 22.967 1.00 60.75 103 ARG A C 1
ATOM 783 O O . ARG A 1 103 ? 10.165 11.343 24.083 1.00 60.75 103 ARG A O 1
ATOM 790 N N . CYS A 1 104 ? 10.389 9.986 22.333 1.00 59.00 104 CYS A N 1
ATOM 791 C CA . CYS A 1 104 ? 11.585 9.361 22.896 1.00 59.00 104 CYS A CA 1
ATOM 792 C C . CYS A 1 104 ? 12.783 10.316 22.742 1.00 59.00 104 CYS A C 1
ATOM 794 O O . CYS A 1 104 ? 13.198 10.602 21.620 1.00 59.00 104 CYS A O 1
ATOM 796 N N . GLY A 1 105 ? 13.307 10.817 23.861 1.00 55.31 105 GLY A N 1
ATOM 797 C CA . GLY A 1 105 ? 14.615 11.472 23.951 1.00 55.31 105 GLY A CA 1
ATOM 798 C C . GLY A 1 105 ? 15.666 10.527 24.537 1.00 55.31 105 GLY A C 1
ATOM 799 O O . GLY A 1 105 ? 15.303 9.551 25.197 1.00 55.31 105 GLY A O 1
ATOM 800 N N . ASP A 1 106 ? 16.946 10.845 24.319 1.00 47.59 106 ASP A N 1
ATOM 801 C CA . ASP A 1 106 ? 18.096 9.945 24.529 1.00 47.59 106 ASP A CA 1
ATOM 802 C C . ASP A 1 106 ? 18.265 9.384 25.955 1.00 47.59 106 ASP A C 1
ATOM 804 O O . ASP A 1 106 ? 18.980 8.406 26.126 1.00 47.59 106 ASP A O 1
ATOM 808 N N . ASP A 1 107 ? 17.543 9.899 26.955 1.00 49.31 107 ASP A N 1
ATOM 809 C CA . ASP A 1 107 ? 17.617 9.433 28.348 1.00 49.31 107 ASP A CA 1
ATOM 810 C C . ASP A 1 107 ? 16.245 9.314 29.042 1.00 49.31 107 ASP A C 1
ATOM 812 O O . ASP A 1 107 ? 16.163 9.341 30.269 1.00 49.31 107 ASP A O 1
ATOM 816 N N . SER A 1 108 ? 15.134 9.213 28.300 1.00 52.72 108 SER A N 1
ATOM 817 C CA . SER A 1 108 ? 13.791 9.142 28.912 1.00 52.72 108 SER A CA 1
ATOM 818 C C . SER A 1 108 ? 13.396 7.698 29.279 1.00 52.72 108 SER A C 1
ATOM 820 O O . SER A 1 108 ? 13.014 6.930 28.388 1.00 52.72 108 SER A O 1
ATOM 822 N N . PRO A 1 109 ? 13.443 7.281 30.564 1.00 49.69 109 PRO A N 1
ATOM 823 C CA . PRO A 1 109 ? 12.986 5.954 30.968 1.00 49.69 109 PRO A CA 1
ATOM 824 C C . PRO A 1 109 ? 11.487 5.784 30.673 1.00 49.69 109 PRO A C 1
ATOM 826 O O . PRO A 1 109 ? 10.666 6.583 31.111 1.00 49.69 109 PRO A O 1
ATOM 829 N N . GLY A 1 110 ? 11.129 4.719 29.946 1.00 53.06 110 GLY A N 1
ATOM 830 C CA . GLY A 1 110 ? 9.732 4.350 29.651 1.00 53.06 110 GLY A CA 1
ATOM 831 C C . GLY A 1 110 ? 9.259 4.621 28.219 1.00 53.06 110 GLY A C 1
ATOM 832 O O . GLY A 1 110 ? 8.195 4.146 27.832 1.00 53.06 110 GLY A O 1
ATOM 833 N N . CYS A 1 111 ? 10.064 5.303 27.410 1.00 60.44 111 CYS A N 1
ATOM 834 C CA . CYS A 1 111 ? 9.775 5.575 26.006 1.00 60.44 111 CYS A CA 1
ATOM 835 C C . CYS A 1 111 ? 10.094 4.348 25.121 1.00 60.44 111 CYS A C 1
ATOM 837 O O . CYS A 1 111 ? 11.244 3.917 25.041 1.00 60.44 111 CYS A O 1
ATOM 839 N N . GLN A 1 112 ? 9.073 3.734 24.498 1.00 69.81 112 GLN A N 1
ATOM 840 C CA . GLN A 1 112 ? 9.215 2.490 23.723 1.00 69.81 112 GLN A CA 1
ATOM 841 C C . GLN A 1 112 ? 8.475 2.554 22.380 1.00 69.81 112 GLN A C 1
ATOM 843 O O . GLN A 1 112 ? 7.248 2.582 22.330 1.00 69.81 112 GLN A O 1
ATOM 848 N N . TYR A 1 113 ? 9.233 2.499 21.284 1.00 80.25 113 TYR A N 1
ATOM 849 C CA . TYR A 1 113 ? 8.739 2.193 19.931 1.00 80.25 113 TYR A CA 1
ATOM 850 C C . TYR A 1 113 ? 9.511 1.035 19.271 1.00 80.25 113 TYR A C 1
ATOM 852 O O . TYR A 1 113 ? 9.443 0.817 18.059 1.00 80.25 113 TYR A O 1
ATOM 860 N N . PHE A 1 114 ? 10.262 0.286 20.082 1.00 85.69 114 PHE A N 1
ATOM 861 C CA . PHE A 1 114 ? 10.959 -0.936 19.698 1.00 85.69 114 PHE A CA 1
ATOM 862 C C . PHE A 1 114 ? 10.133 -2.144 20.133 1.00 85.69 114 PHE A C 1
ATOM 864 O O . PHE A 1 114 ? 10.311 -2.676 21.227 1.00 85.69 114 PHE A O 1
ATOM 871 N N . GLY A 1 115 ? 9.188 -2.537 19.286 1.00 87.25 115 GLY A N 1
ATOM 872 C CA . GLY A 1 115 ? 8.409 -3.750 19.466 1.00 87.25 115 GLY A CA 1
ATOM 873 C C . GLY A 1 115 ? 9.122 -5.001 18.949 1.00 87.25 115 GLY A C 1
ATOM 874 O O . GLY A 1 115 ? 10.188 -4.945 18.331 1.00 87.25 115 GLY A O 1
ATOM 875 N N . GLY A 1 116 ? 8.491 -6.156 19.162 1.00 90.56 116 GLY A N 1
ATOM 876 C CA . GLY A 1 116 ? 8.921 -7.412 18.551 1.00 90.56 116 GLY A CA 1
ATOM 877 C C . GLY A 1 116 ? 8.842 -7.352 17.023 1.00 90.56 116 GLY A C 1
ATOM 878 O O . GLY A 1 116 ? 8.059 -6.598 16.453 1.00 90.56 116 GLY A O 1
ATOM 879 N N . HIS A 1 117 ? 9.628 -8.170 16.333 1.00 95.50 117 HIS A N 1
ATOM 880 C CA . HIS A 1 117 ? 9.571 -8.300 14.877 1.00 95.50 117 HIS A CA 1
ATOM 881 C C . HIS A 1 117 ? 9.763 -9.768 14.487 1.00 95.50 117 HIS A C 1
ATOM 883 O O . HIS A 1 117 ? 10.288 -10.562 15.269 1.00 95.50 117 HIS A O 1
ATOM 889 N N . THR A 1 118 ? 9.346 -10.143 13.281 1.00 96.75 118 THR A N 1
ATOM 890 C CA . THR A 1 118 ? 9.581 -11.495 12.748 1.00 96.75 118 THR A CA 1
ATOM 891 C C . THR A 1 118 ? 10.425 -11.412 11.488 1.00 96.75 118 THR A C 1
ATOM 893 O O . THR A 1 118 ? 10.449 -10.367 10.846 1.00 96.75 118 THR A O 1
ATOM 896 N N . ILE A 1 119 ? 11.157 -12.479 11.150 1.00 97.50 119 ILE A N 1
ATOM 897 C CA . ILE A 1 119 ? 11.886 -12.596 9.881 1.00 97.50 119 ILE A CA 1
ATOM 898 C C . ILE A 1 119 ? 11.791 -14.038 9.373 1.00 97.50 119 ILE A C 1
ATOM 900 O O . ILE A 1 119 ? 12.151 -14.981 10.076 1.00 97.50 119 ILE A O 1
ATOM 904 N N . VAL A 1 120 ? 11.370 -14.194 8.121 1.00 97.56 120 VAL A N 1
ATOM 905 C CA . VAL A 1 120 ? 11.405 -15.440 7.351 1.00 97.56 120 VAL A CA 1
ATOM 906 C C . VAL A 1 120 ? 12.518 -15.324 6.313 1.00 97.56 120 VAL A C 1
ATOM 908 O O . VAL A 1 120 ? 12.505 -14.400 5.502 1.00 97.56 120 VAL A O 1
ATOM 911 N N . ARG A 1 121 ? 13.492 -16.239 6.336 1.00 95.69 121 ARG A N 1
ATOM 912 C CA . ARG A 1 121 ? 14.673 -16.217 5.454 1.00 95.69 121 ARG A CA 1
ATOM 913 C C . ARG A 1 121 ? 14.737 -17.428 4.528 1.00 95.69 121 ARG A C 1
ATOM 915 O O . ARG A 1 121 ? 14.034 -18.420 4.723 1.00 95.69 121 ARG A O 1
ATOM 922 N N . GLN A 1 122 ? 15.625 -17.344 3.535 1.00 93.31 122 GLN A N 1
ATOM 923 C CA . GLN A 1 122 ? 15.983 -18.467 2.671 1.00 93.31 122 GLN A CA 1
ATOM 924 C C . GLN A 1 122 ? 16.306 -19.722 3.494 1.00 93.31 122 GLN A C 1
ATOM 926 O O . GLN A 1 122 ? 16.967 -19.647 4.528 1.00 93.31 122 GLN A O 1
ATOM 931 N N . GLY A 1 123 ? 15.855 -20.878 3.007 1.00 90.75 123 GLY A N 1
ATOM 932 C CA . GLY A 1 123 ? 16.009 -22.167 3.686 1.00 90.75 123 GLY A CA 1
ATOM 933 C C . GLY A 1 123 ? 14.753 -22.618 4.430 1.00 90.75 123 GLY A C 1
ATOM 934 O O . GLY A 1 123 ? 14.645 -23.795 4.770 1.00 90.75 123 GLY A O 1
ATOM 935 N N . VAL A 1 124 ? 13.764 -21.733 4.616 1.00 93.38 124 VAL A N 1
ATOM 936 C CA . VAL A 1 124 ? 12.431 -22.158 5.051 1.00 93.38 124 VAL A CA 1
ATOM 937 C C . VAL A 1 124 ? 11.814 -23.079 3.994 1.00 93.38 124 VAL A C 1
ATOM 939 O O . VAL A 1 124 ? 11.804 -22.760 2.807 1.00 93.38 124 VAL A O 1
ATOM 942 N N . THR A 1 125 ? 11.312 -24.242 4.410 1.00 92.75 125 THR A N 1
ATOM 943 C CA . THR A 1 125 ? 10.637 -25.165 3.483 1.00 92.75 125 THR A CA 1
ATOM 944 C C . THR A 1 125 ? 9.247 -24.639 3.132 1.00 92.75 125 THR A C 1
ATOM 946 O O . THR A 1 125 ? 8.912 -24.491 1.961 1.00 92.75 125 THR A O 1
ATOM 949 N N . ILE A 1 126 ? 8.446 -24.327 4.153 1.00 95.06 126 ILE A N 1
ATOM 950 C CA . ILE A 1 126 ? 7.096 -23.765 4.053 1.00 95.06 126 ILE A CA 1
ATOM 951 C C . ILE A 1 126 ? 6.903 -22.837 5.260 1.00 95.06 126 ILE A C 1
ATOM 953 O O . ILE A 1 126 ? 7.304 -23.192 6.368 1.00 95.06 126 ILE A O 1
ATOM 957 N N . TYR A 1 127 ? 6.269 -21.680 5.062 1.00 97.25 127 TYR A N 1
ATOM 958 C CA . TYR A 1 127 ? 5.849 -20.790 6.150 1.00 97.25 127 TYR A CA 1
ATOM 959 C C . TYR A 1 127 ? 4.353 -20.486 6.037 1.00 97.25 127 TYR A C 1
ATOM 961 O O . TYR A 1 127 ? 3.888 -19.992 5.012 1.00 97.25 127 TYR A O 1
ATOM 969 N N . GLN A 1 128 ? 3.586 -20.815 7.072 1.00 98.12 128 GLN A N 1
ATOM 970 C CA . GLN A 1 128 ? 2.132 -20.661 7.087 1.00 98.12 128 GLN A CA 1
ATOM 971 C C . GLN A 1 128 ? 1.705 -20.007 8.389 1.00 98.12 128 GLN A C 1
ATOM 973 O O . GLN A 1 128 ? 1.862 -20.585 9.462 1.00 98.12 128 GLN A O 1
ATOM 978 N N . VAL A 1 129 ? 1.146 -18.808 8.280 1.00 98.31 129 VAL A N 1
ATOM 979 C CA . VAL A 1 129 ? 0.568 -18.081 9.411 1.00 98.31 129 VAL A CA 1
ATOM 980 C C . VAL A 1 129 ? -0.889 -17.819 9.091 1.00 98.31 129 VAL A C 1
ATOM 982 O O . VAL A 1 129 ? -1.199 -17.240 8.049 1.00 98.31 129 VAL A O 1
ATOM 985 N N . GLN A 1 130 ? -1.782 -18.263 9.971 1.00 98.31 130 GLN A N 1
ATOM 986 C CA . GLN A 1 130 ? -3.212 -18.049 9.813 1.00 98.31 130 GLN A CA 1
ATOM 987 C C . GLN A 1 130 ? -3.847 -17.566 11.107 1.00 98.31 130 GLN A C 1
ATOM 989 O O . GLN A 1 130 ? -3.563 -18.126 12.162 1.00 98.31 130 GLN A O 1
ATOM 994 N N . ALA A 1 131 ? -4.747 -16.585 11.006 1.00 98.38 131 ALA A N 1
ATOM 995 C CA . ALA A 1 131 ? -5.550 -16.104 12.128 1.00 98.38 131 ALA A CA 1
ATOM 996 C C . ALA A 1 131 ? -4.697 -15.703 13.348 1.00 98.38 131 ALA A C 1
ATOM 998 O O . ALA A 1 131 ? -5.046 -16.012 14.487 1.00 98.38 131 ALA A O 1
ATOM 999 N N . VAL A 1 132 ? -3.578 -15.014 13.095 1.00 98.62 132 VAL A N 1
ATOM 1000 C CA . VAL A 1 132 ? -2.694 -14.452 14.126 1.00 98.62 132 VAL A CA 1
ATOM 1001 C C . VAL A 1 132 ? -2.865 -12.939 14.180 1.00 98.62 132 VAL A C 1
ATOM 1003 O O . VAL A 1 132 ? -2.890 -12.272 13.146 1.00 98.62 132 VAL A O 1
ATOM 1006 N N . GLU A 1 133 ? -2.990 -12.408 15.388 1.00 98.12 133 GLU A N 1
ATOM 1007 C CA . GLU A 1 133 ? -2.958 -10.976 15.662 1.00 98.12 133 GLU A CA 1
ATOM 1008 C C . GLU A 1 133 ? -1.534 -10.561 16.024 1.00 98.12 133 GLU A C 1
ATOM 1010 O O . GLU A 1 133 ? -0.957 -11.067 16.984 1.00 98.12 133 GLU A O 1
ATOM 1015 N N . PHE A 1 134 ? -0.983 -9.621 15.268 1.00 97.88 134 PHE A N 1
ATOM 1016 C CA . PHE A 1 134 ? 0.264 -8.929 15.547 1.00 97.88 134 PHE A CA 1
ATOM 1017 C C . PHE A 1 134 ? -0.081 -7.525 16.043 1.00 97.88 134 PHE A C 1
ATOM 1019 O O . PHE A 1 134 ? -0.581 -6.703 15.274 1.00 97.88 134 PHE A O 1
ATOM 1026 N N . TYR A 1 135 ? 0.165 -7.249 17.320 1.00 94.81 135 TYR A N 1
ATOM 1027 C CA . TYR A 1 135 ? -0.198 -5.974 17.942 1.00 94.81 135 TYR A CA 1
ATOM 1028 C C . TYR A 1 135 ? 1.034 -5.265 18.496 1.00 94.81 135 TYR A C 1
ATOM 1030 O O . TYR A 1 135 ? 1.768 -5.844 19.301 1.00 94.81 135 TYR A O 1
ATOM 1038 N N . GLN A 1 136 ? 1.254 -4.017 18.072 1.00 93.00 136 GLN A N 1
ATOM 1039 C CA . GLN A 1 136 ? 2.382 -3.185 18.520 1.00 93.00 136 GLN A CA 1
ATOM 1040 C C . GLN A 1 136 ? 3.762 -3.736 18.163 1.00 93.00 136 GLN A C 1
ATOM 1042 O O . GLN A 1 136 ? 4.752 -3.469 18.841 1.00 93.00 136 GLN A O 1
ATOM 1047 N N . LEU A 1 137 ? 3.842 -4.509 17.079 1.00 94.88 137 LEU A N 1
ATOM 1048 C CA . LEU A 1 137 ? 5.104 -5.008 16.543 1.00 94.88 137 LEU A CA 1
ATOM 1049 C C . LEU A 1 137 ? 5.771 -4.005 15.598 1.00 94.88 137 LEU A C 1
ATOM 1051 O O . LEU A 1 137 ? 5.151 -3.080 15.060 1.00 94.88 137 LEU A O 1
ATOM 1055 N N . GLY A 1 138 ? 7.040 -4.285 15.331 1.00 94.69 138 GLY A N 1
ATOM 1056 C CA . GLY A 1 138 ? 7.926 -3.487 14.517 1.00 94.69 138 GLY A CA 1
ATOM 1057 C C . GLY A 1 138 ? 8.825 -2.599 15.364 1.00 94.69 138 GLY A C 1
ATOM 1058 O O . GLY A 1 138 ? 8.545 -2.339 16.533 1.00 94.69 138 GLY A O 1
ATOM 1059 N N . GLN A 1 139 ? 9.908 -2.117 14.766 1.00 91.75 139 GLN A N 1
ATOM 1060 C CA . GLN A 1 139 ? 10.818 -1.179 15.416 1.00 91.75 139 GLN A CA 1
ATOM 1061 C C . GLN A 1 139 ? 10.853 0.136 14.640 1.00 91.75 139 GLN A C 1
ATOM 1063 O O . GLN A 1 139 ? 11.342 0.173 13.508 1.00 91.75 139 GLN A O 1
ATOM 1068 N N . GLY A 1 140 ? 10.346 1.203 15.263 1.00 89.31 140 GLY A N 1
ATOM 1069 C CA . GLY A 1 140 ? 10.343 2.552 14.697 1.00 89.31 140 GLY A CA 1
ATOM 1070 C C . GLY A 1 140 ? 11.725 2.979 14.212 1.00 89.31 140 GLY A C 1
ATOM 1071 O O . GLY A 1 140 ? 12.727 2.741 14.886 1.00 89.31 140 GLY A O 1
ATOM 1072 N N . GLY A 1 141 ? 11.789 3.562 13.016 1.00 87.50 141 GLY A N 1
ATOM 1073 C CA . GLY A 1 141 ? 13.022 4.063 12.405 1.00 87.50 141 GLY A CA 1
ATOM 1074 C C . GLY A 1 141 ? 14.052 3.007 11.983 1.00 87.50 141 GLY A C 1
ATOM 1075 O O . GLY A 1 141 ? 15.011 3.339 11.284 1.00 87.50 141 GLY A O 1
ATOM 1076 N N . ARG A 1 142 ? 13.879 1.729 12.346 1.00 89.19 142 ARG A N 1
ATOM 1077 C CA . ARG A 1 142 ? 14.885 0.686 12.111 1.00 89.19 142 ARG A CA 1
ATOM 1078 C C . ARG A 1 142 ? 14.488 -0.240 10.965 1.00 89.19 142 ARG A C 1
ATOM 1080 O O . ARG A 1 142 ? 13.646 -1.126 11.116 1.00 89.19 142 ARG A O 1
ATOM 1087 N N . LEU A 1 143 ? 15.161 -0.072 9.828 1.00 90.44 143 LEU A N 1
ATOM 1088 C CA . LEU A 1 143 ? 14.973 -0.899 8.635 1.00 90.44 143 LEU A CA 1
ATOM 1089 C C . LEU A 1 143 ? 15.118 -2.402 8.947 1.00 90.44 143 LEU A C 1
ATOM 1091 O O . LEU A 1 143 ? 15.947 -2.814 9.765 1.00 90.44 143 LEU A O 1
ATOM 1095 N N . GLY A 1 144 ? 14.303 -3.236 8.297 1.00 92.25 144 GLY A N 1
ATOM 1096 C CA . GLY A 1 144 ? 14.391 -4.699 8.380 1.00 92.25 144 GLY A CA 1
ATOM 1097 C C . GLY A 1 144 ? 13.734 -5.343 9.610 1.00 92.25 144 GLY A C 1
ATOM 1098 O O . GLY A 1 144 ? 13.798 -6.567 9.754 1.00 92.25 144 GLY A O 1
ATOM 1099 N N . HIS A 1 145 ? 13.090 -4.560 10.480 1.00 95.25 145 HIS A N 1
ATOM 1100 C CA . HIS A 1 145 ? 12.479 -5.031 11.729 1.00 95.25 145 HIS A CA 1
ATOM 1101 C C . HIS A 1 145 ? 10.961 -4.799 11.713 1.00 95.25 145 HIS A C 1
ATOM 1103 O O . HIS A 1 145 ? 10.439 -3.923 12.401 1.00 95.25 145 HIS A O 1
ATOM 1109 N N . TYR A 1 146 ? 10.257 -5.592 10.901 1.00 97.50 146 TYR A N 1
ATOM 1110 C CA . TYR A 1 146 ? 8.814 -5.471 10.656 1.00 97.50 146 TYR A CA 1
ATOM 1111 C C . TYR A 1 146 ? 7.999 -6.550 11.400 1.00 97.50 146 TYR A C 1
ATOM 1113 O O . TYR A 1 146 ? 8.534 -7.626 11.688 1.00 97.50 146 TYR A O 1
ATOM 1121 N N . PRO A 1 147 ? 6.697 -6.328 11.672 1.00 97.62 147 PRO A N 1
ATOM 1122 C CA . PRO A 1 147 ? 5.818 -7.337 12.269 1.00 97.62 147 PRO A CA 1
ATOM 1123 C C . PRO A 1 147 ? 5.830 -8.662 11.515 1.00 97.62 147 PRO A C 1
ATOM 1125 O O . PRO A 1 147 ? 6.002 -9.715 12.125 1.00 97.62 147 PRO A O 1
ATOM 1128 N N . VAL A 1 148 ? 5.709 -8.598 10.188 1.00 98.44 148 VAL A N 1
ATOM 1129 C CA . VAL A 1 148 ? 5.804 -9.738 9.276 1.00 98.44 148 VAL A CA 1
ATOM 1130 C C . VAL A 1 148 ? 6.806 -9.392 8.182 1.00 98.44 148 VAL A C 1
ATOM 1132 O O . VAL A 1 148 ? 6.530 -8.548 7.333 1.00 98.44 148 VAL A O 1
ATOM 1135 N N . HIS A 1 149 ? 7.972 -10.036 8.197 1.00 98.44 149 HIS A N 1
ATOM 1136 C CA . HIS A 1 149 ? 9.046 -9.773 7.238 1.00 98.44 149 HIS A CA 1
ATOM 1137 C C . HIS A 1 149 ? 9.468 -11.058 6.534 1.00 98.44 149 HIS A C 1
ATOM 1139 O O . HIS A 1 149 ? 10.005 -11.971 7.161 1.00 98.44 149 HIS A O 1
ATOM 1145 N N . PHE A 1 150 ? 9.306 -11.110 5.218 1.00 98.38 150 PHE A N 1
ATOM 1146 C CA . PHE A 1 150 ? 10.019 -12.075 4.390 1.00 98.38 150 PHE A CA 1
ATOM 1147 C C . PHE A 1 150 ? 11.268 -11.397 3.853 1.00 98.38 150 PHE A C 1
ATOM 1149 O O . PHE A 1 150 ? 11.171 -10.487 3.034 1.00 98.38 150 PHE A O 1
ATOM 1156 N N . HIS A 1 151 ? 12.428 -11.823 4.338 1.00 96.88 151 HIS A N 1
ATOM 1157 C CA . HIS A 1 151 ? 13.704 -11.215 4.008 1.00 96.88 151 HIS A CA 1
ATOM 1158 C C . HIS A 1 151 ? 14.551 -12.179 3.199 1.00 96.88 151 HIS A C 1
ATOM 1160 O O . HIS A 1 151 ? 15.080 -13.156 3.744 1.00 96.88 151 HIS A O 1
ATOM 1166 N N . MET A 1 152 ? 14.704 -11.894 1.907 1.00 95.06 152 MET A N 1
ATOM 1167 C CA . MET A 1 152 ? 15.506 -12.716 1.005 1.00 95.06 152 MET A CA 1
ATOM 1168 C C . MET A 1 152 ? 15.062 -14.187 1.046 1.00 95.06 152 MET A C 1
ATOM 1170 O O . MET A 1 152 ? 15.894 -15.086 0.957 1.00 95.06 152 MET A O 1
ATOM 1174 N N . ALA A 1 153 ? 13.761 -14.464 1.210 1.00 95.81 153 ALA A N 1
ATOM 1175 C CA . ALA A 1 153 ? 13.248 -15.836 1.196 1.00 95.81 153 ALA A CA 1
ATOM 1176 C C . ALA A 1 153 ? 13.276 -16.444 -0.218 1.00 95.81 153 ALA A C 1
ATOM 1178 O O . ALA A 1 153 ? 13.165 -17.663 -0.366 1.00 95.81 153 ALA A O 1
ATOM 1179 N N . ARG A 1 154 ? 13.506 -15.606 -1.244 1.00 93.69 154 ARG A N 1
ATOM 1180 C CA . ARG A 1 154 ? 13.545 -15.962 -2.664 1.00 93.69 154 ARG A CA 1
ATOM 1181 C C . ARG A 1 154 ? 12.251 -16.662 -3.072 1.00 93.69 154 ARG A C 1
ATOM 1183 O O . ARG A 1 154 ? 11.163 -16.245 -2.685 1.00 93.69 154 ARG A O 1
ATOM 1190 N N . LYS A 1 155 ? 12.358 -17.715 -3.876 1.00 94.50 155 LYS A N 1
ATOM 1191 C CA . LYS A 1 155 ? 11.228 -18.536 -4.281 1.00 94.50 155 LYS A CA 1
ATOM 1192 C C . LYS A 1 155 ? 10.750 -19.387 -3.110 1.00 94.50 155 LYS A C 1
ATOM 1194 O O . LYS A 1 155 ? 11.439 -20.322 -2.704 1.00 94.50 155 LYS A O 1
ATOM 1199 N N . THR A 1 156 ? 9.566 -19.075 -2.598 1.00 96.12 156 THR A N 1
ATOM 1200 C CA . THR A 1 156 ? 8.932 -19.858 -1.535 1.00 96.12 156 THR A CA 1
ATOM 1201 C C . THR A 1 156 ? 8.128 -21.026 -2.114 1.00 96.12 156 THR A C 1
ATOM 1203 O O . THR A 1 156 ? 7.831 -21.082 -3.311 1.00 96.12 156 THR A O 1
ATOM 1206 N N . ALA A 1 157 ? 7.774 -22.007 -1.279 1.00 95.44 157 ALA A N 1
ATOM 1207 C CA . ALA A 1 157 ? 6.799 -23.019 -1.675 1.00 95.44 157 ALA A CA 1
ATOM 1208 C C . ALA A 1 157 ? 5.438 -22.352 -1.935 1.00 95.44 157 ALA A C 1
ATOM 1210 O O . ALA A 1 157 ? 5.014 -21.523 -1.136 1.00 95.44 157 ALA A O 1
ATOM 1211 N N . ARG A 1 158 ? 4.711 -22.752 -2.992 1.00 89.56 158 ARG A N 1
ATOM 1212 C CA . ARG A 1 158 ? 3.427 -22.131 -3.408 1.00 89.56 158 ARG A CA 1
ATOM 1213 C C . ARG A 1 158 ? 2.336 -22.093 -2.328 1.00 89.56 158 ARG A C 1
ATOM 1215 O O . ARG A 1 158 ? 1.357 -21.369 -2.469 1.00 89.56 158 ARG A O 1
ATOM 1222 N N . ASN A 1 159 ? 2.452 -22.914 -1.289 1.00 94.44 159 ASN A N 1
ATOM 1223 C CA . ASN A 1 159 ? 1.549 -22.935 -0.140 1.00 94.44 159 ASN A CA 1
ATOM 1224 C C . ASN A 1 159 ? 2.075 -22.114 1.054 1.00 94.44 159 ASN A C 1
ATOM 1226 O O . ASN A 1 159 ? 1.544 -22.263 2.153 1.00 94.44 159 ASN A O 1
ATOM 1230 N N . THR A 1 160 ? 3.084 -21.265 0.851 1.00 98.25 160 THR A N 1
ATOM 1231 C CA . THR A 1 160 ? 3.548 -20.258 1.811 1.00 98.25 160 THR A CA 1
ATOM 1232 C C . THR A 1 160 ? 2.550 -19.109 1.861 1.00 98.25 160 THR A C 1
ATOM 1234 O O . THR A 1 160 ? 2.191 -18.545 0.824 1.00 98.25 160 THR A O 1
ATOM 1237 N N . PHE A 1 161 ? 2.066 -18.766 3.055 1.00 98.75 161 PHE A N 1
ATOM 1238 C CA . PHE A 1 161 ? 1.052 -17.728 3.186 1.00 98.75 161 PHE A CA 1
ATOM 1239 C C . PHE A 1 161 ? 1.034 -17.023 4.542 1.00 98.75 161 PHE A C 1
ATOM 1241 O O . PHE A 1 161 ? 1.437 -17.573 5.568 1.00 98.75 161 PHE A O 1
ATOM 1248 N N . VAL A 1 162 ? 0.435 -15.833 4.524 1.00 98.81 162 VAL A N 1
ATOM 1249 C CA . VAL A 1 162 ? -0.087 -15.124 5.696 1.00 98.81 162 VAL A CA 1
ATOM 1250 C C . VAL A 1 162 ? -1.565 -14.853 5.423 1.00 98.81 162 VAL A C 1
ATOM 1252 O O . VAL A 1 162 ? -1.901 -14.208 4.422 1.00 98.81 162 VAL A O 1
ATOM 1255 N N . LYS A 1 163 ? -2.454 -15.424 6.239 1.00 98.62 163 LYS A N 1
ATOM 1256 C CA . LYS A 1 163 ? -3.898 -15.441 5.979 1.00 98.62 163 LYS A CA 1
ATOM 1257 C C . LYS A 1 163 ? -4.722 -15.070 7.186 1.00 98.62 163 LYS A C 1
ATOM 1259 O O . LYS A 1 163 ? -4.463 -15.551 8.280 1.00 98.62 163 LYS A O 1
ATOM 1264 N N . ASP A 1 164 ? -5.797 -14.324 6.967 1.00 98.56 164 ASP A N 1
ATOM 1265 C CA . ASP A 1 164 ? -6.757 -14.002 8.025 1.00 98.56 164 ASP A CA 1
ATOM 1266 C C . ASP A 1 164 ? -6.094 -13.329 9.244 1.00 98.56 164 ASP A C 1
ATOM 1268 O O . ASP A 1 164 ? -6.662 -13.339 10.332 1.00 98.56 164 ASP A O 1
ATOM 1272 N N . CYS A 1 165 ? -4.886 -12.773 9.107 1.00 98.88 165 CYS A N 1
ATOM 1273 C CA . CYS A 1 165 ? -4.147 -12.157 10.204 1.00 98.88 165 CYS A CA 1
ATOM 1274 C C . CYS A 1 165 ? -4.566 -10.701 10.386 1.00 98.88 165 CYS A C 1
ATOM 1276 O O . CYS A 1 165 ? -5.115 -10.077 9.478 1.00 98.88 165 CYS A O 1
ATOM 1278 N N . SER A 1 166 ? -4.281 -10.146 11.553 1.00 98.69 166 SER A N 1
ATOM 1279 C CA . SER A 1 166 ? -4.362 -8.710 11.800 1.00 98.69 166 SER A CA 1
ATOM 1280 C C . SER A 1 166 ? -2.991 -8.199 12.212 1.00 98.69 166 SER A C 1
ATOM 1282 O O . SER A 1 166 ? -2.278 -8.859 12.960 1.00 98.69 166 SER A O 1
ATOM 1284 N N . ILE A 1 167 ? -2.598 -7.047 11.690 1.00 98.56 167 ILE A N 1
ATOM 1285 C CA . ILE A 1 167 ? -1.382 -6.341 12.061 1.00 98.56 167 ILE A CA 1
ATOM 1286 C C . ILE A 1 167 ? -1.818 -4.923 12.386 1.00 98.56 167 ILE A C 1
ATOM 1288 O O . ILE A 1 167 ? -2.224 -4.188 11.484 1.00 98.56 167 ILE A O 1
ATOM 1292 N N . HIS A 1 168 ? -1.810 -4.562 13.668 1.00 95.88 168 HIS A N 1
ATOM 1293 C CA . HIS A 1 168 ? -2.376 -3.289 14.100 1.00 95.88 168 HIS A CA 1
ATOM 1294 C C . HIS A 1 168 ? -1.554 -2.549 15.152 1.00 95.88 168 HIS A C 1
ATOM 1296 O O . HIS A 1 168 ? -0.806 -3.167 15.914 1.00 95.88 168 HIS A O 1
ATOM 1302 N N . ASP A 1 169 ? -1.646 -1.216 15.100 1.00 93.88 169 ASP A N 1
ATOM 1303 C CA . ASP A 1 169 ? -0.758 -0.273 15.797 1.00 93.88 169 ASP A CA 1
ATOM 1304 C C . ASP A 1 169 ? 0.723 -0.603 15.554 1.00 93.88 169 ASP A C 1
ATOM 1306 O O . ASP A 1 169 ? 1.525 -0.746 16.475 1.00 93.88 169 ASP A O 1
ATOM 1310 N N . SER A 1 170 ? 1.088 -0.818 14.287 1.00 94.81 170 SER A N 1
ATOM 1311 C CA . SER A 1 170 ? 2.458 -1.193 13.954 1.00 94.81 170 SER A CA 1
ATOM 1312 C C . SER A 1 170 ? 3.388 0.012 14.014 1.00 94.81 170 SER A C 1
ATOM 1314 O O . SER A 1 170 ? 3.100 1.059 13.436 1.00 94.81 170 SER A O 1
ATOM 1316 N N . MET A 1 171 ? 4.555 -0.182 14.633 1.00 92.62 171 MET A N 1
ATOM 1317 C CA . MET A 1 171 ? 5.627 0.818 14.708 1.00 92.62 171 MET A CA 1
ATOM 1318 C C . MET A 1 171 ? 6.344 1.017 13.360 1.00 92.62 171 MET A C 1
ATOM 1320 O O . MET A 1 171 ? 7.275 1.810 13.254 1.00 92.62 171 MET A O 1
ATOM 1324 N N . THR A 1 172 ? 5.956 0.266 12.326 1.00 93.56 172 THR A N 1
ATOM 1325 C CA . THR A 1 172 ? 6.446 0.383 10.948 1.00 93.56 172 THR A CA 1
ATOM 1326 C C . THR A 1 172 ? 5.416 -0.270 10.002 1.00 93.56 172 THR A C 1
ATOM 1328 O O . THR A 1 172 ? 4.226 -0.293 10.312 1.00 93.56 172 THR A O 1
ATOM 1331 N N . ARG A 1 173 ? 5.838 -0.770 8.838 1.00 96.38 173 ARG A N 1
ATOM 1332 C CA . ARG A 1 173 ? 5.019 -1.501 7.850 1.00 96.38 173 ARG A CA 1
ATOM 1333 C C . ARG A 1 173 ? 4.185 -2.616 8.486 1.00 96.38 173 ARG A C 1
ATOM 1335 O O . ARG A 1 173 ? 4.590 -3.184 9.493 1.00 96.38 173 ARG A O 1
ATOM 1342 N N . TRP A 1 174 ? 3.088 -3.026 7.848 1.00 98.44 174 TRP A N 1
ATOM 1343 C CA . TRP A 1 174 ? 2.325 -4.197 8.309 1.00 98.44 174 TRP A CA 1
ATOM 1344 C C . TRP A 1 174 ? 2.973 -5.516 7.881 1.00 98.44 174 TRP A C 1
ATOM 1346 O O . TRP A 1 174 ? 3.279 -6.372 8.712 1.00 98.44 174 TRP A O 1
ATOM 1356 N N . ILE A 1 175 ? 3.178 -5.680 6.571 1.00 98.75 175 ILE A N 1
ATOM 1357 C CA . ILE A 1 175 ? 3.792 -6.866 5.972 1.00 98.75 175 ILE A CA 1
ATOM 1358 C C . ILE A 1 175 ? 4.796 -6.409 4.920 1.00 98.75 175 ILE A C 1
ATOM 1360 O O . ILE A 1 175 ? 4.424 -5.721 3.967 1.00 98.75 175 ILE A O 1
ATOM 1364 N N . THR A 1 176 ? 6.043 -6.847 5.075 1.00 98.50 176 THR A N 1
ATOM 1365 C CA . THR A 1 176 ? 7.139 -6.549 4.154 1.00 98.50 176 THR A CA 1
ATOM 1366 C C . THR A 1 176 ? 7.586 -7.806 3.423 1.00 98.50 176 THR A C 1
ATOM 1368 O O . THR A 1 176 ? 7.945 -8.810 4.049 1.00 98.50 176 THR A O 1
ATOM 1371 N N . LEU A 1 177 ? 7.608 -7.733 2.094 1.00 98.44 177 LEU A N 1
ATOM 1372 C CA . LEU A 1 177 ? 8.288 -8.700 1.242 1.00 98.44 177 LEU A CA 1
ATOM 1373 C C . LEU A 1 177 ? 9.532 -8.030 0.663 1.00 98.44 177 LEU A C 1
ATOM 1375 O O . LEU A 1 177 ? 9.440 -7.013 -0.019 1.00 98.44 177 LEU A O 1
ATOM 1379 N N . HIS A 1 178 ? 10.682 -8.631 0.927 1.00 97.19 178 HIS A N 1
ATOM 1380 C CA . HIS A 1 178 ? 11.974 -8.222 0.400 1.00 97.19 178 HIS A CA 1
ATOM 1381 C C . HIS A 1 178 ? 12.563 -9.425 -0.328 1.00 97.19 178 HIS A C 1
ATOM 1383 O O . HIS A 1 178 ? 12.784 -10.480 0.285 1.00 97.19 178 HIS A O 1
ATOM 1389 N N . ALA A 1 179 ? 12.780 -9.297 -1.639 1.00 96.50 179 ALA A N 1
ATOM 1390 C CA . ALA A 1 179 ? 13.419 -10.324 -2.462 1.00 96.50 179 ALA A CA 1
ATOM 1391 C C . ALA A 1 179 ? 12.799 -11.715 -2.305 1.00 96.50 179 ALA A C 1
ATOM 1393 O O . ALA A 1 179 ? 13.475 -12.738 -2.144 1.00 96.50 179 ALA A O 1
ATOM 1394 N N . THR A 1 180 ? 11.469 -11.723 -2.297 1.00 97.44 180 THR A N 1
ATOM 1395 C CA . THR A 1 180 ? 10.645 -12.892 -2.007 1.00 97.44 180 THR A CA 1
ATOM 1396 C C . THR A 1 180 ? 9.558 -13.044 -3.069 1.00 97.44 180 THR A C 1
ATOM 1398 O O . THR A 1 180 ? 9.010 -12.058 -3.573 1.00 97.44 180 THR A O 1
ATOM 1401 N N . HIS A 1 181 ? 9.282 -14.289 -3.448 1.00 96.19 181 HIS A N 1
ATOM 1402 C CA . HIS A 1 181 ? 8.350 -14.646 -4.509 1.00 96.19 181 HIS A CA 1
ATOM 1403 C C . HIS A 1 181 ? 7.356 -15.708 -4.045 1.00 96.19 181 HIS A C 1
ATOM 1405 O O . HIS A 1 181 ? 7.647 -16.499 -3.139 1.00 96.19 181 HIS A O 1
ATOM 1411 N N . ASP A 1 182 ? 6.232 -15.780 -4.757 1.00 97.31 182 ASP A N 1
ATOM 1412 C CA . ASP A 1 182 ? 5.215 -16.827 -4.616 1.00 97.31 182 ASP A CA 1
ATOM 1413 C C . ASP A 1 182 ? 4.545 -16.885 -3.221 1.00 97.31 182 ASP A C 1
ATOM 1415 O O . ASP A 1 182 ? 4.013 -17.926 -2.831 1.00 97.31 182 ASP A O 1
ATOM 1419 N N . VAL A 1 183 ? 4.524 -15.771 -2.473 1.00 98.44 183 VAL A N 1
ATOM 1420 C CA . VAL A 1 183 ? 3.835 -15.673 -1.172 1.00 98.44 183 VAL A CA 1
ATOM 1421 C C . VAL A 1 183 ? 2.384 -15.236 -1.357 1.00 98.44 183 VAL A C 1
ATOM 1423 O O . VAL A 1 183 ? 2.097 -14.260 -2.053 1.00 98.44 183 VAL A O 1
ATOM 1426 N N . MET A 1 184 ? 1.458 -15.919 -0.682 1.00 98.81 184 MET A N 1
ATOM 1427 C CA . MET A 1 184 ? 0.054 -15.509 -0.627 1.00 98.81 184 MET A CA 1
ATOM 1428 C C . MET A 1 184 ? -0.243 -14.707 0.643 1.00 98.81 184 MET A C 1
ATOM 1430 O O . MET A 1 184 ? -0.221 -15.243 1.750 1.00 98.81 184 MET A O 1
ATOM 1434 N N . LEU A 1 185 ? -0.595 -13.438 0.471 1.00 98.88 185 LEU A N 1
ATOM 1435 C CA . LEU A 1 185 ? -1.149 -12.571 1.504 1.00 98.88 185 LEU A CA 1
ATOM 1436 C C . LEU A 1 185 ? -2.650 -12.464 1.252 1.00 98.88 185 LEU A C 1
ATOM 1438 O O . LEU A 1 185 ? -3.064 -11.886 0.245 1.00 98.88 185 LEU A O 1
ATOM 1442 N N . LYS A 1 186 ? -3.479 -13.061 2.114 1.00 98.81 186 LYS A N 1
ATOM 1443 C CA . LYS A 1 186 ? -4.921 -13.124 1.856 1.00 98.81 186 LYS A CA 1
ATOM 1444 C C . LYS A 1 186 ? -5.794 -12.838 3.071 1.00 98.81 186 LYS A C 1
ATOM 1446 O O . LYS A 1 186 ? -5.647 -13.490 4.099 1.00 98.81 186 LYS A O 1
ATOM 1451 N N . ARG A 1 187 ? -6.771 -11.936 2.913 1.00 98.69 187 ARG A N 1
ATOM 1452 C CA . ARG A 1 187 ? -7.721 -11.533 3.973 1.00 98.69 187 ARG A CA 1
ATOM 1453 C C . ARG A 1 187 ? -7.041 -11.034 5.249 1.00 98.69 187 ARG A C 1
ATOM 1455 O O . ARG A 1 187 ? -7.564 -11.216 6.345 1.00 98.69 187 ARG A O 1
ATOM 1462 N N . ASN A 1 188 ? -5.862 -10.431 5.114 1.00 98.88 188 ASN A N 1
ATOM 1463 C CA . ASN A 1 188 ? -5.197 -9.797 6.242 1.00 98.88 188 ASN A CA 1
ATOM 1464 C C . ASN A 1 188 ? -5.751 -8.390 6.467 1.00 98.88 188 ASN A C 1
ATOM 1466 O O . ASN A 1 188 ? -6.180 -7.721 5.525 1.00 98.88 188 ASN A O 1
ATOM 1470 N N . VAL A 1 189 ? -5.715 -7.954 7.720 1.00 98.81 189 VAL A N 1
ATOM 1471 C CA . VAL A 1 189 ? -6.103 -6.615 8.159 1.00 98.81 189 VAL A CA 1
ATOM 1472 C C . VAL A 1 189 ? -4.845 -5.887 8.603 1.00 98.81 189 VAL A C 1
ATOM 1474 O O . VAL A 1 189 ? -4.236 -6.271 9.595 1.00 98.81 189 VAL A O 1
ATOM 1477 N N . GLY A 1 190 ? -4.452 -4.847 7.883 1.00 98.50 190 GLY A N 1
ATOM 1478 C CA . GLY A 1 190 ? -3.477 -3.869 8.347 1.00 98.50 190 GLY A CA 1
ATOM 1479 C C . GLY A 1 190 ? -4.214 -2.663 8.913 1.00 98.50 190 GLY A C 1
ATOM 1480 O O . GLY A 1 190 ? -5.088 -2.140 8.232 1.00 98.50 190 GLY A O 1
ATOM 1481 N N . TYR A 1 191 ? -3.908 -2.229 10.133 1.00 97.56 191 TYR A N 1
ATOM 1482 C CA . TYR A 1 191 ? -4.499 -1.025 10.728 1.00 97.56 191 TYR A CA 1
ATOM 1483 C C . TYR A 1 191 ? -3.425 -0.185 11.433 1.00 97.56 191 TYR A C 1
ATOM 1485 O O . TYR A 1 191 ? -2.614 -0.734 12.173 1.00 97.56 191 TYR A O 1
ATOM 1493 N N . LEU A 1 192 ? -3.372 1.128 11.195 1.00 95.12 192 LEU A N 1
ATOM 1494 C CA . LEU A 1 192 ? -2.419 2.050 11.841 1.00 95.12 192 LEU A CA 1
ATOM 1495 C C . LEU A 1 192 ? -0.943 1.645 11.668 1.00 95.12 192 LEU A C 1
ATOM 1497 O O . LEU A 1 192 ? -0.267 1.279 12.634 1.00 95.12 192 LEU A O 1
ATOM 1501 N N . SER A 1 193 ? -0.406 1.723 10.451 1.00 96.12 193 SER A N 1
ATOM 1502 C CA . SER A 1 193 ? 1.053 1.654 10.250 1.00 96.12 193 SER A CA 1
ATOM 1503 C C . SER A 1 193 ? 1.703 3.005 10.526 1.00 96.12 193 SER A C 1
ATOM 1505 O O . SER A 1 193 ? 1.065 4.044 10.375 1.00 96.12 193 SER A O 1
ATOM 1507 N N . ILE A 1 194 ? 2.978 2.996 10.896 1.00 93.38 194 ILE A N 1
ATOM 1508 C CA . ILE A 1 194 ? 3.853 4.171 10.822 1.00 93.38 194 ILE A CA 1
ATOM 1509 C C . ILE A 1 194 ? 4.516 4.167 9.440 1.00 93.38 194 ILE A C 1
ATOM 1511 O O . ILE A 1 194 ? 5.211 3.211 9.070 1.00 93.38 194 ILE A O 1
ATOM 1515 N N . GLY A 1 195 ? 4.272 5.220 8.658 1.00 93.25 195 GLY A N 1
ATOM 1516 C CA . GLY A 1 195 ? 4.644 5.280 7.248 1.00 93.25 195 GLY A CA 1
ATOM 1517 C C . GLY A 1 195 ? 3.787 4.340 6.397 1.00 93.25 195 GLY A C 1
ATOM 1518 O O . GLY A 1 195 ? 2.575 4.222 6.591 1.00 93.25 195 GLY A O 1
ATOM 1519 N N . HIS A 1 196 ? 4.406 3.654 5.437 1.00 96.75 196 HIS A N 1
ATOM 1520 C CA . HIS A 1 196 ? 3.683 2.754 4.526 1.00 96.75 196 HIS A CA 1
ATOM 1521 C C . HIS A 1 196 ? 3.113 1.487 5.199 1.00 96.75 196 HIS A C 1
ATOM 1523 O O . HIS A 1 196 ? 3.508 1.120 6.302 1.00 96.75 196 HIS A O 1
ATOM 1529 N N . GLY A 1 197 ? 2.199 0.800 4.508 1.00 98.19 197 GLY A N 1
ATOM 1530 C CA . GLY A 1 197 ? 1.480 -0.388 4.975 1.00 98.19 197 GLY A CA 1
ATOM 1531 C C . GLY A 1 197 ? 2.060 -1.708 4.452 1.00 98.19 197 GLY A C 1
ATOM 1532 O O . GLY A 1 197 ? 3.029 -2.233 5.000 1.00 98.19 197 GLY A O 1
ATOM 1533 N N . TYR A 1 198 ? 1.445 -2.274 3.410 1.00 98.81 198 TYR A N 1
ATOM 1534 C CA . TYR A 1 198 ? 1.969 -3.423 2.665 1.00 98.81 198 TYR A CA 1
ATOM 1535 C C . TYR A 1 198 ? 3.132 -2.972 1.780 1.00 98.81 198 TYR A C 1
ATOM 1537 O O . TYR A 1 198 ? 2.980 -2.051 0.975 1.00 98.81 198 TYR A O 1
ATOM 1545 N N . TYR A 1 199 ? 4.287 -3.617 1.930 1.00 98.25 199 TYR A N 1
ATOM 1546 C CA . TYR A 1 199 ? 5.549 -3.073 1.444 1.00 98.25 199 TYR A CA 1
ATOM 1547 C C . TYR A 1 199 ? 6.341 -4.103 0.631 1.00 98.25 199 TYR A C 1
ATOM 1549 O O . TYR A 1 199 ? 6.834 -5.093 1.173 1.00 98.25 199 TYR A O 1
ATOM 1557 N N . LEU A 1 200 ? 6.456 -3.877 -0.680 1.00 98.06 200 LEU A N 1
ATOM 1558 C CA . LEU A 1 200 ? 7.440 -4.553 -1.530 1.00 98.06 200 LEU A CA 1
ATOM 1559 C C . LEU A 1 200 ? 8.704 -3.698 -1.558 1.00 98.06 200 LEU A C 1
ATOM 1561 O O . LEU A 1 200 ? 8.631 -2.556 -2.002 1.00 98.06 200 LEU A O 1
ATOM 1565 N N . GLU A 1 201 ? 9.823 -4.213 -1.060 1.00 94.44 201 GLU A N 1
ATOM 1566 C CA . GLU A 1 201 ? 10.964 -3.367 -0.693 1.00 94.44 201 GLU A CA 1
ATOM 1567 C C . GLU A 1 201 ? 11.900 -3.031 -1.858 1.00 94.44 201 GLU A C 1
ATOM 1569 O O . GLU A 1 201 ? 12.290 -1.874 -1.981 1.00 94.44 201 GLU A O 1
ATOM 1574 N N . ASP A 1 202 ? 12.251 -3.997 -2.712 1.00 89.38 202 ASP A N 1
ATOM 1575 C CA . ASP A 1 202 ? 13.521 -3.911 -3.451 1.00 89.38 202 ASP A CA 1
ATOM 1576 C C . ASP A 1 202 ? 13.392 -4.168 -4.964 1.00 89.38 202 ASP A C 1
ATOM 1578 O O . ASP A 1 202 ? 14.381 -4.266 -5.689 1.00 89.38 202 ASP A O 1
ATOM 1582 N N . GLY A 1 203 ? 12.170 -4.297 -5.482 1.00 93.81 203 GLY A N 1
ATOM 1583 C CA . GLY A 1 203 ? 11.896 -4.364 -6.920 1.00 93.81 203 GLY A CA 1
ATOM 1584 C C . GLY A 1 203 ? 12.135 -5.736 -7.553 1.00 93.81 203 GLY A C 1
ATOM 1585 O O . GLY A 1 203 ? 12.023 -5.867 -8.777 1.00 93.81 203 GLY A O 1
ATOM 1586 N N . THR A 1 204 ? 12.422 -6.756 -6.746 1.00 96.69 204 THR A N 1
ATOM 1587 C CA . THR A 1 204 ? 12.611 -8.156 -7.168 1.00 96.69 204 THR A CA 1
ATOM 1588 C C . THR A 1 204 ? 11.417 -9.039 -6.815 1.00 96.69 204 THR A C 1
ATOM 1590 O O . THR A 1 204 ? 11.326 -10.174 -7.273 1.00 96.69 204 THR A O 1
ATOM 1593 N N . GLU A 1 205 ? 10.483 -8.545 -6.008 1.00 97.56 205 GLU A N 1
ATOM 1594 C CA . GLU A 1 205 ? 9.362 -9.312 -5.482 1.00 97.56 205 GLU A CA 1
ATOM 1595 C C . GLU A 1 205 ? 8.327 -9.577 -6.579 1.00 97.56 205 GLU A C 1
ATOM 1597 O O . GLU A 1 205 ? 7.676 -8.652 -7.057 1.00 97.56 205 GLU A O 1
ATOM 1602 N N . ILE A 1 206 ? 8.151 -10.838 -6.979 1.00 98.00 206 ILE A N 1
ATOM 1603 C CA . ILE A 1 206 ? 7.251 -11.228 -8.069 1.00 98.00 206 ILE A CA 1
ATOM 1604 C C . ILE A 1 206 ? 6.346 -12.393 -7.688 1.00 98.00 206 ILE A C 1
ATOM 1606 O O . ILE A 1 206 ? 6.672 -13.196 -6.815 1.00 98.00 206 ILE A O 1
ATOM 1610 N N . ASN A 1 207 ? 5.236 -12.534 -8.412 1.00 98.00 207 ASN A N 1
ATOM 1611 C CA . ASN A 1 207 ? 4.266 -13.624 -8.264 1.00 98.00 207 ASN A CA 1
ATOM 1612 C C . ASN A 1 207 ? 3.673 -13.765 -6.855 1.00 98.00 207 ASN A C 1
ATOM 1614 O O . ASN A 1 207 ? 3.080 -14.795 -6.530 1.00 98.00 207 ASN A O 1
ATOM 1618 N N . ASN A 1 208 ? 3.793 -12.731 -6.027 1.00 98.69 208 ASN A N 1
ATOM 1619 C CA . ASN A 1 208 ? 3.080 -12.665 -4.768 1.00 98.69 208 ASN A CA 1
ATOM 1620 C C . ASN A 1 208 ? 1.609 -12.347 -5.043 1.00 98.69 208 ASN A C 1
ATOM 1622 O O . ASN A 1 208 ? 1.259 -11.683 -6.025 1.00 98.69 208 ASN A O 1
ATOM 1626 N N . GLN A 1 209 ? 0.749 -12.859 -4.176 1.00 98.75 209 GLN A N 1
ATOM 1627 C CA . GLN A 1 209 ? -0.699 -12.806 -4.318 1.00 98.75 209 GLN A CA 1
ATOM 1628 C C . GLN A 1 209 ? -1.269 -11.992 -3.165 1.00 98.75 209 GLN A C 1
ATOM 1630 O O . GLN A 1 209 ? -1.317 -12.475 -2.037 1.00 98.75 209 GLN A O 1
ATOM 1635 N N . PHE A 1 210 ? -1.686 -10.765 -3.450 1.00 98.88 210 PHE A N 1
ATOM 1636 C CA . PHE A 1 210 ? -2.386 -9.879 -2.531 1.00 98.88 210 PHE A CA 1
ATOM 1637 C C . PHE A 1 210 ? -3.878 -10.017 -2.810 1.00 98.88 210 PHE A C 1
ATOM 1639 O O . PHE A 1 210 ? -4.401 -9.403 -3.741 1.00 98.88 210 PHE A O 1
ATOM 1646 N N . HIS A 1 211 ? -4.558 -10.871 -2.045 1.00 98.81 211 HIS A N 1
ATOM 1647 C CA . HIS A 1 211 ? -5.965 -11.198 -2.274 1.00 98.81 211 HIS A CA 1
ATOM 1648 C C . HIS A 1 211 ? -6.847 -10.776 -1.102 1.00 98.81 211 HIS A C 1
ATOM 1650 O O . HIS A 1 211 ? -6.735 -11.325 -0.006 1.00 98.81 211 HIS A O 1
ATOM 1656 N N . ALA A 1 212 ? -7.798 -9.879 -1.341 1.00 98.50 212 ALA A N 1
ATOM 1657 C CA . ALA A 1 212 ? -8.787 -9.472 -0.344 1.00 98.50 212 ALA A CA 1
ATOM 1658 C C . ALA A 1 212 ? -8.182 -8.961 0.977 1.00 98.50 212 ALA A C 1
ATOM 1660 O O . ALA A 1 212 ? -8.783 -9.138 2.034 1.00 98.50 212 ALA A O 1
ATOM 1661 N N . ASN A 1 213 ? -6.977 -8.382 0.946 1.00 98.88 213 ASN A N 1
ATOM 1662 C CA . ASN A 1 213 ? -6.408 -7.730 2.122 1.00 98.88 213 ASN A CA 1
ATOM 1663 C C . ASN A 1 213 ? -7.015 -6.342 2.280 1.00 98.88 213 ASN A C 1
ATOM 1665 O O . ASN A 1 213 ? -7.286 -5.665 1.289 1.00 98.88 213 ASN A O 1
ATOM 1669 N N . ILE A 1 214 ? -7.162 -5.900 3.520 1.00 98.62 214 ILE A N 1
ATOM 1670 C CA . ILE A 1 214 ? -7.563 -4.537 3.833 1.00 98.62 214 ILE A CA 1
ATOM 1671 C C . ILE A 1 214 ? -6.419 -3.827 4.552 1.00 98.62 214 ILE A C 1
ATOM 1673 O O . ILE A 1 214 ? -5.768 -4.404 5.427 1.00 98.62 214 ILE A O 1
ATOM 1677 N N . GLY A 1 215 ? -6.134 -2.600 4.137 1.00 98.12 215 GLY A N 1
ATOM 1678 C CA . GLY A 1 215 ? -5.216 -1.687 4.801 1.00 98.12 215 GLY A CA 1
ATOM 1679 C C . GLY A 1 215 ? -5.976 -0.439 5.222 1.00 98.12 215 GLY A C 1
ATOM 1680 O O . GLY A 1 215 ? -6.575 0.222 4.377 1.00 98.12 215 GLY A O 1
ATOM 1681 N N . LEU A 1 216 ? -5.973 -0.155 6.520 1.00 96.12 216 LEU A N 1
ATOM 1682 C CA . LEU A 1 216 ? -6.700 0.937 7.143 1.00 96.12 216 LEU A CA 1
ATOM 1683 C C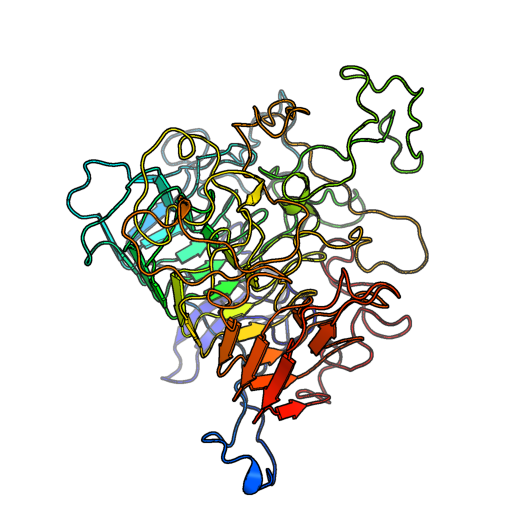 . LEU A 1 216 ? -5.708 1.914 7.772 1.00 96.12 216 LEU A C 1
ATOM 1685 O O . LEU A 1 216 ? -4.986 1.561 8.704 1.00 96.12 216 LEU A O 1
ATOM 1689 N N . TYR A 1 217 ? -5.711 3.140 7.278 1.00 94.31 217 TYR A N 1
ATOM 1690 C CA . TYR A 1 217 ? -4.939 4.263 7.783 1.00 94.31 217 TYR A CA 1
ATOM 1691 C C . TYR A 1 217 ? -3.417 4.033 7.867 1.00 94.31 217 TYR A C 1
ATOM 1693 O O . TYR A 1 217 ? -2.857 3.679 8.910 1.00 94.31 217 TYR A O 1
ATOM 1701 N N . ALA A 1 218 ? -2.731 4.270 6.745 1.00 95.12 218 ALA A N 1
ATOM 1702 C CA . ALA A 1 218 ? -1.277 4.429 6.727 1.00 95.12 218 ALA A CA 1
ATOM 1703 C C . ALA A 1 218 ? -0.911 5.829 7.245 1.00 95.12 218 ALA A C 1
ATOM 1705 O O . ALA A 1 218 ? -1.265 6.829 6.612 1.00 95.12 218 ALA A O 1
ATOM 1706 N N . ARG A 1 219 ? -0.247 5.912 8.404 1.00 91.25 219 ARG A N 1
ATOM 1707 C CA . ARG A 1 219 ? -0.058 7.181 9.118 1.00 91.25 219 ARG A CA 1
ATOM 1708 C C . ARG A 1 219 ? 1.221 7.887 8.703 1.00 91.25 219 ARG A C 1
ATOM 1710 O O . ARG A 1 219 ? 2.279 7.267 8.595 1.00 91.25 219 ARG A O 1
ATOM 1717 N N . ALA A 1 220 ? 1.126 9.201 8.551 1.00 85.56 220 ALA A N 1
ATOM 1718 C CA . ALA A 1 220 ? 2.285 10.054 8.364 1.00 85.56 220 ALA A CA 1
ATOM 1719 C C . ALA A 1 220 ? 3.120 10.130 9.649 1.00 85.56 220 ALA A C 1
ATOM 1721 O O . ALA A 1 220 ? 2.593 10.231 10.758 1.00 85.56 220 ALA A O 1
ATOM 1722 N N . VAL A 1 221 ? 4.440 10.129 9.491 1.00 78.50 221 VAL A N 1
ATOM 1723 C CA . VAL A 1 221 ? 5.404 10.332 10.581 1.00 78.50 221 VAL A CA 1
ATOM 1724 C C . VAL A 1 221 ? 5.713 11.818 10.780 1.00 78.50 221 VAL A C 1
ATOM 1726 O O . VAL A 1 221 ? 6.861 12.256 10.669 1.00 78.50 221 VAL A O 1
ATOM 1729 N N . ALA A 1 222 ? 4.665 12.600 11.028 1.00 70.56 222 ALA A N 1
ATOM 1730 C CA . ALA A 1 222 ? 4.774 14.036 11.230 1.00 70.56 222 ALA A CA 1
ATOM 1731 C C . ALA A 1 222 ? 4.822 14.410 12.722 1.00 70.56 222 ALA A C 1
ATOM 1733 O O . ALA A 1 222 ? 4.073 13.865 13.532 1.00 70.56 222 ALA A O 1
ATOM 1734 N N . GLU A 1 223 ? 5.702 15.347 13.076 1.00 65.56 223 GLU A N 1
ATOM 1735 C CA . GLU A 1 223 ? 5.622 16.096 14.326 1.00 65.56 223 GLU A CA 1
ATOM 1736 C C . GLU A 1 223 ? 4.404 17.011 14.273 1.00 65.56 223 GLU A C 1
ATOM 1738 O O . GLU A 1 223 ? 4.180 17.731 13.299 1.00 65.56 223 GLU A O 1
ATOM 1743 N N . ILE A 1 224 ? 3.638 16.982 15.353 1.00 60.84 224 ILE A N 1
ATOM 1744 C CA . ILE A 1 224 ? 2.504 17.865 15.582 1.00 60.84 224 ILE A CA 1
ATOM 1745 C C . ILE A 1 224 ? 2.891 18.777 16.755 1.00 60.84 224 ILE A C 1
ATOM 1747 O O . ILE A 1 224 ? 3.564 18.313 17.684 1.00 60.84 224 ILE A O 1
ATOM 1751 N N . ASP A 1 225 ? 2.544 20.065 16.658 1.00 53.88 225 ASP A N 1
ATOM 1752 C CA . ASP A 1 225 ? 2.854 21.087 17.666 1.00 53.88 225 ASP A CA 1
ATOM 1753 C C . ASP A 1 225 ? 2.166 20.819 19.018 1.00 53.88 225 ASP A C 1
ATOM 1755 O O . ASP A 1 225 ? 1.259 19.998 19.123 1.00 53.88 225 ASP A O 1
ATOM 1759 N N . GLU A 1 226 ? 2.614 21.499 20.081 1.00 53.03 226 GLU A N 1
ATOM 1760 C CA . GLU A 1 226 ? 2.078 21.326 21.446 1.00 53.03 226 GLU A CA 1
ATOM 1761 C C . GLU A 1 226 ? 0.575 21.660 21.565 1.00 53.03 226 GLU A C 1
ATOM 1763 O O . GLU A 1 226 ? -0.066 21.264 22.538 1.00 53.03 226 GLU A O 1
ATOM 1768 N N . GLU A 1 227 ? 0.008 22.369 20.583 1.00 49.84 227 GLU A N 1
ATOM 1769 C CA . GLU A 1 227 ? -1.386 22.830 20.568 1.00 49.84 227 GLU A CA 1
ATOM 1770 C C . GLU A 1 227 ? -2.365 21.779 20.017 1.00 49.84 227 GLU A C 1
ATOM 1772 O O . GLU A 1 227 ? -3.570 21.888 20.257 1.00 49.84 227 GLU A O 1
ATOM 1777 N N . THR A 1 228 ? -1.875 20.737 19.335 1.00 52.81 228 THR A N 1
ATOM 1778 C CA . THR A 1 228 ? -2.716 19.687 18.744 1.00 52.81 228 THR A CA 1
ATOM 1779 C C . THR A 1 228 ? -2.299 18.313 19.292 1.00 52.81 228 THR A C 1
ATOM 1781 O O . THR A 1 228 ? -1.131 17.936 19.189 1.00 52.81 228 THR A O 1
ATOM 1784 N N . PRO A 1 229 ? -3.211 17.517 19.886 1.00 53.59 229 PRO A N 1
ATOM 1785 C CA . PRO A 1 229 ? -2.862 16.192 20.390 1.00 53.59 229 PRO A CA 1
ATOM 1786 C C . PRO A 1 229 ? -2.244 15.336 19.278 1.00 53.59 229 PRO A C 1
ATOM 1788 O O . PRO A 1 229 ? -2.785 15.274 18.176 1.00 53.59 229 PRO A O 1
ATOM 1791 N N . GLN A 1 230 ? -1.142 14.632 19.565 1.00 61.94 230 GLN A N 1
ATOM 1792 C CA . GLN A 1 230 ? -0.501 13.680 18.644 1.00 61.94 230 GLN A CA 1
ATOM 1793 C C . GLN A 1 230 ? -1.350 12.418 18.441 1.00 61.94 230 GLN A C 1
ATOM 1795 O O . GLN A 1 230 ? -0.891 11.305 18.674 1.00 61.94 230 GLN A O 1
ATOM 1800 N N . ARG A 1 231 ? -2.608 12.578 18.029 1.00 67.06 231 ARG A N 1
ATOM 1801 C CA . ARG A 1 231 ? -3.600 11.505 17.938 1.00 67.06 231 ARG A CA 1
ATOM 1802 C C . ARG A 1 231 ? -3.148 10.394 16.995 1.00 67.06 231 ARG A C 1
ATOM 1804 O O . ARG A 1 231 ? -3.336 9.225 17.309 1.00 67.06 231 ARG A O 1
ATOM 1811 N N . ASP A 1 232 ? -2.503 10.750 15.886 1.00 77.00 232 ASP A N 1
ATOM 1812 C CA . ASP A 1 232 ? -2.113 9.760 14.883 1.00 77.00 232 ASP A CA 1
ATOM 1813 C C . ASP A 1 232 ? -0.830 9.031 15.234 1.00 77.00 232 ASP A C 1
ATOM 1815 O O . ASP A 1 232 ? -0.768 7.820 15.079 1.00 77.00 232 ASP A O 1
ATOM 1819 N N . ASN A 1 233 ? 0.188 9.714 15.750 1.00 82.81 233 ASN A N 1
ATOM 1820 C CA . ASN A 1 233 ? 1.440 9.083 16.164 1.00 82.81 233 ASN A CA 1
ATOM 1821 C C . ASN A 1 233 ? 1.755 9.409 17.631 1.00 82.81 233 ASN A C 1
ATOM 1823 O O . ASN A 1 233 ? 2.736 10.098 17.917 1.00 82.81 233 ASN A O 1
ATOM 1827 N N . PRO A 1 234 ? 0.951 8.897 18.579 1.00 79.81 234 PRO A N 1
ATOM 1828 C CA . PRO A 1 234 ? 1.013 9.318 19.978 1.00 79.81 234 PRO A CA 1
ATOM 1829 C C . PRO A 1 234 ? 2.257 8.810 20.714 1.00 79.81 234 PRO A C 1
ATOM 1831 O O . PRO A 1 234 ? 2.477 9.178 21.859 1.00 79.81 234 PRO A O 1
ATOM 1834 N N . ARG A 1 235 ? 3.063 7.948 20.075 1.00 80.88 235 ARG A N 1
ATOM 1835 C CA . ARG A 1 235 ? 4.377 7.487 20.561 1.00 80.88 235 ARG A CA 1
ATOM 1836 C C . ARG A 1 235 ? 5.550 8.226 19.927 1.00 80.88 235 ARG A C 1
ATOM 1838 O O . ARG A 1 235 ? 6.700 7.895 20.212 1.00 80.88 235 ARG A O 1
ATOM 1845 N N . GLN A 1 236 ? 5.264 9.152 19.013 1.00 81.62 236 GLN A N 1
ATOM 1846 C CA . GLN A 1 236 ? 6.254 9.791 18.153 1.00 81.62 236 GLN A CA 1
ATOM 1847 C C . GLN A 1 236 ? 7.233 8.789 17.534 1.00 81.62 236 GLN A C 1
ATOM 1849 O O . GLN A 1 236 ? 8.451 8.959 17.577 1.00 81.62 236 GLN A O 1
ATOM 1854 N N . VAL A 1 237 ? 6.694 7.693 17.004 1.00 86.81 237 VAL A N 1
ATOM 1855 C CA . VAL A 1 237 ? 7.495 6.657 16.359 1.00 86.81 237 VAL A CA 1
ATOM 1856 C C . VAL A 1 237 ? 8.153 7.261 15.118 1.00 86.81 237 VAL A C 1
ATOM 1858 O O . VAL A 1 237 ? 7.417 7.766 14.269 1.00 86.81 237 VAL A O 1
ATOM 1861 N N . PRO A 1 238 ? 9.488 7.211 14.968 1.00 86.75 238 PRO A N 1
ATOM 1862 C CA . PRO A 1 238 ? 10.145 7.683 13.757 1.00 86.75 238 PRO A CA 1
ATOM 1863 C C . PRO A 1 238 ? 9.892 6.733 12.578 1.00 86.75 238 PRO A C 1
ATOM 1865 O O . PRO A 1 238 ? 9.765 5.516 12.746 1.00 86.75 238 PRO A O 1
ATOM 1868 N N . GLY A 1 239 ? 9.856 7.281 11.365 1.00 89.31 239 GLY A N 1
ATOM 1869 C CA . GLY A 1 239 ? 9.744 6.502 10.135 1.00 89.31 239 GLY A CA 1
ATOM 1870 C C . GLY A 1 239 ? 11.104 5.999 9.668 1.00 89.31 239 GLY A C 1
ATOM 1871 O O . GLY A 1 239 ? 12.152 6.535 10.030 1.00 89.31 239 GLY A O 1
ATOM 1872 N N . ILE A 1 240 ? 11.096 4.950 8.849 1.00 90.19 240 ILE A N 1
ATOM 1873 C CA . ILE A 1 240 ? 12.311 4.438 8.203 1.00 90.19 240 ILE A CA 1
ATOM 1874 C C . ILE A 1 240 ? 12.731 5.419 7.110 1.00 90.19 240 ILE A C 1
ATOM 1876 O O . ILE A 1 240 ? 13.880 5.845 7.059 1.00 90.19 240 ILE A O 1
ATOM 1880 N N . LEU A 1 241 ? 11.774 5.800 6.265 1.00 87.38 241 LEU A N 1
ATOM 1881 C CA . LEU A 1 241 ? 11.935 6.733 5.155 1.00 87.38 241 LEU A CA 1
ATOM 1882 C C . LEU A 1 241 ? 11.562 8.154 5.596 1.00 87.38 241 LEU A C 1
ATOM 1884 O O . LEU A 1 241 ? 10.690 8.805 5.019 1.00 87.38 241 LEU A O 1
ATOM 1888 N N . SER A 1 242 ? 12.224 8.595 6.663 1.00 78.69 242 SER A N 1
ATOM 1889 C CA . SER A 1 242 ? 12.065 9.909 7.294 1.00 78.69 242 SER A CA 1
ATOM 1890 C C . SER A 1 242 ? 13.418 10.611 7.408 1.00 78.69 242 SER A C 1
ATOM 1892 O O . SER A 1 242 ? 13.793 11.112 8.469 1.00 78.69 242 SER A O 1
ATOM 1894 N N . ALA A 1 243 ? 14.203 10.582 6.328 1.00 67.25 243 ALA A N 1
ATOM 1895 C CA . ALA A 1 243 ? 15.436 11.350 6.263 1.00 67.25 243 ALA A CA 1
ATOM 1896 C C . ALA A 1 243 ? 15.106 12.848 6.390 1.00 67.25 243 ALA A C 1
ATOM 1898 O O . ALA A 1 243 ? 14.152 13.299 5.746 1.00 67.25 243 ALA A O 1
ATOM 1899 N N . PRO A 1 244 ? 15.893 13.623 7.165 1.00 56.47 244 PRO A N 1
ATOM 1900 C CA . PRO A 1 244 ? 15.660 15.049 7.324 1.00 56.47 244 PRO A CA 1
ATOM 1901 C C . PRO A 1 244 ? 15.511 15.765 5.986 1.00 56.47 244 PRO A C 1
ATOM 1903 O O . PRO A 1 244 ? 16.187 15.391 5.023 1.00 56.47 244 PRO A O 1
ATOM 1906 N N . PRO A 1 245 ? 14.641 16.790 5.893 1.00 49.91 245 PRO A N 1
ATOM 1907 C CA . PRO A 1 245 ? 14.589 17.647 4.728 1.00 49.91 245 PRO A CA 1
ATOM 1908 C C . PRO A 1 245 ? 15.982 18.230 4.486 1.00 49.91 245 PRO A C 1
ATOM 1910 O O . PRO A 1 245 ? 16.477 19.059 5.248 1.00 49.91 245 PRO A O 1
ATOM 1913 N N . ILE A 1 246 ? 16.652 17.739 3.449 1.00 47.31 246 ILE A N 1
ATOM 1914 C CA . ILE A 1 246 ? 17.978 18.211 3.075 1.00 47.31 246 ILE A CA 1
ATOM 1915 C C . ILE A 1 246 ? 17.786 19.593 2.450 1.00 47.31 246 ILE A C 1
ATOM 1917 O O . ILE A 1 246 ? 17.120 19.723 1.425 1.00 47.31 246 ILE A O 1
ATOM 1921 N N . GLY A 1 247 ? 18.307 20.625 3.115 1.00 43.06 247 GLY A N 1
ATOM 1922 C CA . GLY A 1 247 ? 18.139 22.017 2.698 1.00 43.06 247 GLY A CA 1
ATOM 1923 C C . GLY A 1 247 ? 17.570 22.977 3.749 1.00 43.06 247 GLY A C 1
ATOM 1924 O O . GLY A 1 247 ? 17.055 24.023 3.356 1.00 43.06 247 GLY A O 1
ATOM 1925 N N . TYR A 1 248 ? 17.698 22.675 5.048 1.00 45.12 248 TYR A N 1
ATOM 1926 C CA . TYR A 1 248 ? 17.501 23.657 6.123 1.00 45.12 248 TYR A CA 1
ATOM 1927 C C . TYR A 1 248 ? 18.749 23.719 7.002 1.00 45.12 248 TYR A C 1
ATOM 1929 O O . TYR A 1 248 ? 19.127 22.754 7.669 1.00 45.12 248 TYR A O 1
ATOM 1937 N N . CYS A 1 249 ? 19.426 24.860 6.978 1.00 38.12 249 CYS A N 1
ATOM 1938 C CA . CYS A 1 249 ? 20.515 25.149 7.882 1.00 38.12 249 CYS A CA 1
ATOM 1939 C C . CYS A 1 249 ? 19.856 25.747 9.112 1.00 38.12 249 CYS A C 1
ATOM 1941 O O . CYS A 1 249 ? 19.388 26.882 9.077 1.00 38.12 249 CYS A O 1
ATOM 1943 N N . SER A 1 250 ? 19.828 24.946 10.175 1.00 41.97 250 SER A N 1
ATOM 1944 C CA . SER A 1 250 ? 19.110 25.152 11.435 1.00 41.97 250 SER A CA 1
ATOM 1945 C C . SER A 1 250 ? 17.649 24.703 11.434 1.00 41.97 250 SER A C 1
ATOM 1947 O O . SER A 1 250 ? 17.003 24.538 10.407 1.00 41.97 250 SER A O 1
ATOM 1949 N N . ASN A 1 251 ? 17.163 24.516 12.655 1.00 43.78 251 ASN A N 1
ATOM 1950 C CA . ASN A 1 251 ? 15.842 24.100 13.124 1.00 43.78 251 ASN A CA 1
ATOM 1951 C C . ASN A 1 251 ? 14.714 25.070 12.692 1.00 43.78 251 ASN A C 1
ATOM 1953 O O . ASN A 1 251 ? 13.608 25.018 13.220 1.00 43.78 251 ASN A O 1
ATOM 1957 N N . ASP A 1 252 ? 15.024 25.990 11.781 1.00 44.38 252 ASP A N 1
ATOM 1958 C CA . ASP A 1 252 ? 14.167 27.026 11.241 1.00 44.38 252 ASP A CA 1
ATOM 1959 C C . ASP A 1 252 ? 13.647 26.571 9.870 1.00 44.38 252 ASP A C 1
ATOM 1961 O O . ASP A 1 252 ? 14.305 26.699 8.834 1.00 44.38 252 ASP A O 1
ATOM 1965 N N . ASN A 1 253 ? 12.434 26.022 9.876 1.00 44.72 253 ASN A N 1
ATOM 1966 C CA . ASN A 1 253 ? 11.722 25.539 8.692 1.00 44.72 253 ASN A CA 1
ATOM 1967 C C . ASN A 1 253 ? 11.306 26.659 7.709 1.00 44.72 253 ASN A C 1
ATOM 1969 O O . ASN A 1 253 ? 10.718 26.364 6.659 1.00 44.72 253 ASN A O 1
ATOM 1973 N N . THR A 1 254 ? 11.637 27.925 8.005 1.00 41.28 254 THR A N 1
ATOM 1974 C CA . THR A 1 254 ? 11.359 29.088 7.148 1.00 41.28 254 THR A CA 1
ATOM 1975 C C . THR A 1 254 ? 12.496 29.435 6.180 1.00 41.28 254 THR A C 1
ATOM 1977 O O . THR A 1 254 ? 12.262 30.155 5.206 1.00 41.28 254 THR A O 1
ATOM 1980 N N . LYS A 1 255 ? 13.714 28.904 6.375 1.00 40.56 255 LYS A N 1
ATOM 1981 C CA . LYS A 1 255 ? 14.880 29.222 5.531 1.00 40.56 255 LYS A CA 1
ATOM 1982 C C . LYS A 1 255 ? 15.185 28.139 4.502 1.00 40.56 255 LYS A C 1
ATOM 1984 O O . LYS A 1 255 ? 15.577 27.033 4.848 1.00 40.56 255 LYS A O 1
ATOM 1989 N N . THR A 1 256 ? 15.095 28.484 3.220 1.00 44.41 256 THR A N 1
ATOM 1990 C CA . THR A 1 256 ? 15.670 27.679 2.134 1.00 44.41 256 THR A CA 1
ATOM 1991 C C . THR A 1 256 ? 17.193 27.737 2.187 1.00 44.41 256 THR A C 1
ATOM 1993 O O . THR A 1 256 ? 17.757 28.827 2.080 1.00 44.41 256 THR A O 1
ATOM 1996 N N . CYS A 1 257 ? 17.860 26.592 2.292 1.00 45.91 257 CYS A N 1
ATOM 1997 C CA . CYS A 1 257 ? 19.303 26.526 2.098 1.00 45.91 257 CYS A CA 1
ATOM 1998 C C . CYS A 1 257 ? 19.728 26.940 0.700 1.00 45.91 257 CYS A C 1
ATOM 2000 O O . CYS A 1 257 ? 19.142 26.536 -0.306 1.00 45.91 257 CYS A O 1
ATOM 2002 N N . THR A 1 258 ? 20.843 27.647 0.648 1.00 46.25 258 THR A N 1
ATOM 2003 C CA . THR A 1 258 ? 21.620 27.871 -0.562 1.00 46.25 258 THR A CA 1
ATOM 2004 C C . THR A 1 258 ? 22.815 26.917 -0.598 1.00 46.25 258 THR A C 1
ATOM 2006 O O . THR A 1 258 ? 23.232 26.366 0.423 1.00 46.25 258 THR A O 1
ATOM 2009 N N . ALA A 1 259 ? 23.405 26.726 -1.782 1.00 44.53 259 ALA A N 1
ATOM 2010 C CA . ALA A 1 259 ? 24.586 25.875 -1.974 1.00 44.53 259 ALA A CA 1
ATOM 2011 C C . ALA A 1 259 ? 25.812 26.291 -1.128 1.00 44.53 259 ALA A C 1
ATOM 2013 O O . ALA A 1 259 ? 26.769 25.527 -1.036 1.00 44.53 259 ALA A O 1
ATOM 2014 N N . ASN A 1 260 ? 25.780 27.478 -0.511 1.00 44.41 260 ASN A N 1
ATOM 2015 C CA . ASN A 1 260 ? 26.864 28.037 0.294 1.00 44.41 260 ASN A CA 1
ATOM 2016 C C . ASN A 1 260 ? 26.649 27.902 1.812 1.00 44.41 260 ASN A C 1
ATOM 2018 O O . ASN A 1 260 ? 27.548 28.263 2.572 1.00 44.41 260 ASN A O 1
ATOM 2022 N N . ASP A 1 261 ? 25.493 27.413 2.267 1.00 48.69 261 ASP A N 1
ATOM 2023 C CA . ASP A 1 261 ? 25.197 27.351 3.698 1.00 48.69 261 ASP A CA 1
ATOM 2024 C C . ASP A 1 261 ? 25.800 26.091 4.351 1.00 48.69 261 ASP A C 1
ATOM 2026 O O . ASP A 1 261 ? 25.644 24.967 3.868 1.00 48.69 261 ASP A O 1
ATOM 2030 N N . GLN A 1 262 ? 26.504 26.275 5.474 1.00 44.78 262 GLN A N 1
ATOM 2031 C CA . GLN A 1 262 ? 27.082 25.184 6.265 1.00 44.78 262 GLN A CA 1
ATOM 2032 C C . GLN A 1 262 ? 26.013 24.573 7.177 1.00 44.78 262 GLN A C 1
ATOM 2034 O O . GLN A 1 262 ? 25.784 25.044 8.291 1.00 44.78 262 GLN A O 1
ATOM 2039 N N . CYS A 1 263 ? 25.341 23.518 6.722 1.00 48.16 263 CYS A N 1
ATOM 2040 C CA . CYS A 1 263 ? 24.418 22.770 7.573 1.00 48.16 263 CYS A CA 1
ATOM 2041 C C . CYS A 1 263 ? 25.209 21.760 8.425 1.00 48.16 263 CYS A C 1
ATOM 2043 O O . CYS A 1 263 ? 26.079 21.057 7.909 1.00 48.16 263 CYS A O 1
ATOM 2045 N N . GLY A 1 264 ? 24.919 21.704 9.731 1.00 40.38 264 GLY A N 1
ATOM 2046 C CA . GLY A 1 264 ? 25.717 21.079 10.805 1.00 40.38 264 GLY A CA 1
ATOM 2047 C C . GLY A 1 264 ? 25.953 19.561 10.765 1.00 40.38 264 GLY A C 1
ATOM 2048 O O . GLY A 1 264 ? 26.318 18.981 11.780 1.00 40.38 264 GLY A O 1
ATOM 2049 N N . VAL A 1 265 ? 25.798 18.919 9.612 1.00 37.81 265 VAL A N 1
ATOM 2050 C CA . VAL A 1 265 ? 26.269 17.561 9.316 1.00 37.81 265 VAL A CA 1
ATOM 2051 C C . VAL A 1 265 ? 26.767 17.550 7.870 1.00 37.81 265 VAL A C 1
ATOM 2053 O O . VAL A 1 265 ? 26.015 17.287 6.940 1.00 37.81 265 VAL A O 1
ATOM 2056 N N . GLY A 1 266 ? 28.040 17.913 7.689 1.00 40.75 266 GLY A N 1
ATOM 2057 C CA . GLY A 1 266 ? 28.785 17.771 6.434 1.00 40.75 266 GLY A CA 1
ATOM 2058 C C . GLY A 1 266 ? 28.124 18.374 5.188 1.00 40.75 266 GLY A C 1
ATOM 2059 O O . GLY A 1 266 ? 27.644 17.621 4.356 1.00 40.75 266 GLY A O 1
ATOM 2060 N N . ASN A 1 267 ? 28.154 19.706 5.032 1.00 37.09 267 ASN A N 1
ATOM 2061 C CA . ASN A 1 267 ? 28.034 20.453 3.758 1.00 37.09 267 ASN A CA 1
ATOM 2062 C C . ASN A 1 267 ? 27.133 19.847 2.651 1.00 37.09 267 ASN A C 1
ATOM 2064 O O . ASN A 1 267 ? 27.522 19.812 1.483 1.00 37.09 267 ASN A O 1
ATOM 2068 N N . ALA A 1 268 ? 25.925 19.386 2.974 1.00 40.91 268 ALA A N 1
ATOM 2069 C CA . ALA A 1 268 ? 25.016 18.798 1.993 1.00 40.91 268 ALA A CA 1
ATOM 2070 C C . ALA A 1 268 ? 23.729 19.624 1.866 1.00 40.91 268 ALA A C 1
ATOM 2072 O O . ALA A 1 268 ? 22.670 19.211 2.310 1.00 40.91 268 ALA A O 1
ATOM 2073 N N . CYS A 1 269 ? 23.806 20.774 1.193 1.00 40.59 269 CYS A N 1
ATOM 2074 C CA . CYS A 1 269 ? 22.644 21.451 0.590 1.00 40.59 269 CYS A CA 1
ATOM 2075 C C . CYS A 1 269 ? 22.330 20.909 -0.821 1.00 40.59 269 CYS A C 1
ATOM 2077 O O . CYS A 1 269 ? 21.684 21.579 -1.620 1.00 40.59 269 CYS A O 1
ATOM 2079 N N . LEU A 1 270 ? 22.852 19.729 -1.171 1.00 38.56 270 LEU A N 1
ATOM 2080 C CA . LEU A 1 270 ? 22.988 19.281 -2.562 1.00 38.56 270 LEU A CA 1
ATOM 2081 C C . LEU A 1 270 ? 21.957 18.248 -3.016 1.00 38.56 270 LEU A C 1
ATOM 2083 O O . LEU A 1 270 ? 22.115 17.695 -4.102 1.00 38.56 270 LEU A O 1
ATOM 2087 N N . LEU A 1 271 ? 20.918 17.961 -2.233 1.00 43.16 271 LEU A N 1
ATOM 2088 C CA . LEU A 1 271 ? 19.997 16.888 -2.593 1.00 43.16 271 LEU A CA 1
ATOM 2089 C C . LEU A 1 271 ? 18.589 17.425 -2.790 1.00 43.16 271 LEU A C 1
ATOM 2091 O O . LEU A 1 271 ? 18.002 17.949 -1.842 1.00 43.16 271 LEU A O 1
ATOM 2095 N N . PRO A 1 272 ? 18.019 17.291 -4.000 1.00 44.47 272 PRO A N 1
ATOM 2096 C CA . PRO A 1 272 ? 16.602 17.513 -4.159 1.00 44.47 272 PRO A CA 1
ATOM 2097 C C . PRO A 1 272 ? 15.867 16.503 -3.275 1.00 44.47 272 PRO A C 1
ATOM 2099 O O . PRO A 1 272 ? 16.159 15.303 -3.288 1.00 44.47 272 PRO A O 1
ATOM 2102 N N . ARG A 1 273 ? 14.923 17.031 -2.493 1.00 54.75 273 ARG A N 1
ATOM 2103 C CA . ARG A 1 273 ? 13.738 16.338 -1.979 1.00 54.75 273 ARG A CA 1
ATOM 2104 C C . ARG A 1 273 ? 13.374 15.204 -2.947 1.00 54.75 273 ARG A C 1
ATOM 2106 O O . ARG A 1 273 ? 12.997 15.491 -4.078 1.00 54.75 273 ARG A O 1
ATOM 2113 N N . SER A 1 274 ? 13.614 13.953 -2.560 1.00 65.56 274 SER A N 1
ATOM 2114 C CA . SER A 1 274 ? 13.486 12.820 -3.479 1.00 65.56 274 SER A CA 1
ATOM 2115 C C . SER A 1 274 ? 12.837 11.630 -2.800 1.00 65.56 274 SER A C 1
ATOM 2117 O O . SER A 1 274 ? 13.212 11.214 -1.697 1.00 65.56 274 SER A O 1
ATOM 2119 N N . MET A 1 275 ? 11.855 11.058 -3.488 1.00 78.50 275 MET A N 1
ATOM 2120 C CA . MET A 1 275 ? 11.411 9.702 -3.207 1.00 78.50 275 MET A CA 1
ATOM 2121 C C . MET A 1 275 ? 12.607 8.736 -3.298 1.00 78.50 275 MET A C 1
ATOM 2123 O O . MET A 1 275 ? 13.435 8.876 -4.200 1.00 78.50 275 MET A O 1
ATOM 2127 N N . PRO A 1 276 ? 12.716 7.746 -2.397 1.00 84.25 276 PRO A N 1
ATOM 2128 C CA . PRO A 1 276 ? 11.756 7.403 -1.349 1.00 84.25 276 PRO A CA 1
ATOM 2129 C C . PRO A 1 276 ? 12.068 8.015 0.027 1.00 84.25 276 PRO A C 1
ATOM 2131 O O . PRO A 1 276 ? 11.299 7.804 0.955 1.00 84.25 276 PRO A O 1
ATOM 2134 N N . TYR A 1 277 ? 13.160 8.761 0.200 1.00 80.88 277 TYR A N 1
ATOM 2135 C CA . TYR A 1 277 ? 13.797 9.024 1.505 1.00 80.88 277 TYR A CA 1
ATOM 2136 C C . TYR A 1 277 ? 12.964 9.808 2.530 1.00 80.88 277 TYR A C 1
ATOM 2138 O O . TYR A 1 277 ? 13.292 9.793 3.713 1.00 80.88 277 TYR A O 1
ATOM 2146 N N . GLN A 1 278 ? 11.907 10.490 2.091 1.00 80.06 278 GLN A N 1
ATOM 2147 C CA . GLN A 1 278 ? 11.005 11.294 2.932 1.00 80.06 278 GLN A CA 1
ATOM 2148 C C . GLN A 1 278 ? 9.565 10.762 2.940 1.00 80.06 278 GLN A C 1
ATOM 2150 O O . GLN A 1 278 ? 8.661 11.348 3.528 1.00 80.06 278 GLN A O 1
ATOM 2155 N N . SER A 1 279 ? 9.324 9.651 2.259 1.00 87.19 279 SER A N 1
ATOM 2156 C CA . SER A 1 279 ? 7.974 9.197 1.949 1.00 87.19 279 SER A CA 1
ATOM 2157 C C . SER A 1 279 ? 7.163 8.743 3.169 1.00 87.19 279 SER A C 1
ATOM 2159 O O . SER A 1 279 ? 5.940 8.819 3.112 1.00 87.19 279 SER A O 1
ATOM 2161 N N . ASP A 1 280 ? 7.781 8.378 4.299 1.00 89.44 280 ASP A N 1
ATOM 2162 C CA . ASP A 1 280 ? 7.033 7.960 5.496 1.00 89.44 280 ASP A CA 1
ATOM 2163 C C . ASP A 1 280 ? 6.268 9.113 6.168 1.00 89.44 280 ASP A C 1
ATOM 2165 O O . ASP A 1 280 ? 5.265 8.866 6.838 1.00 89.44 280 ASP A O 1
ATOM 2169 N N . TRP A 1 281 ? 6.701 10.368 6.001 1.00 80.06 281 TRP A N 1
ATOM 2170 C CA . TRP A 1 281 ? 6.040 11.519 6.635 1.00 80.06 281 TRP A CA 1
ATOM 2171 C C . TRP A 1 281 ? 5.202 12.370 5.680 1.00 80.06 281 TRP A C 1
ATOM 2173 O O . TRP A 1 281 ? 4.225 12.962 6.125 1.00 80.06 281 TRP A O 1
ATOM 2183 N N . VAL A 1 282 ? 5.513 12.393 4.381 1.00 80.25 282 VAL A N 1
ATOM 2184 C CA . VAL A 1 282 ? 4.702 13.130 3.388 1.00 80.25 282 VAL A CA 1
ATOM 2185 C C . VAL A 1 282 ? 3.782 12.246 2.551 1.00 80.25 282 VAL A C 1
ATOM 2187 O O . VAL A 1 282 ? 2.738 12.710 2.100 1.00 80.25 282 VAL A O 1
ATOM 2190 N N . HIS A 1 283 ? 4.148 10.981 2.346 1.00 88.31 283 HIS A N 1
ATOM 2191 C CA . HIS A 1 283 ? 3.513 10.089 1.375 1.00 88.31 283 HIS A CA 1
ATOM 2192 C C . HIS A 1 283 ? 3.270 8.672 1.938 1.00 88.31 283 HIS A C 1
ATOM 2194 O O . HIS A 1 283 ? 3.583 7.677 1.261 1.00 88.31 283 HIS A O 1
ATOM 2200 N N . PRO A 1 284 ? 2.725 8.516 3.165 1.00 92.44 284 PRO A N 1
ATOM 2201 C CA . PRO A 1 284 ? 2.424 7.190 3.690 1.00 92.44 284 PRO A CA 1
ATOM 2202 C C . PRO A 1 284 ? 1.492 6.472 2.706 1.00 92.44 284 PRO A C 1
ATOM 2204 O O . PRO A 1 284 ? 0.574 7.051 2.133 1.00 92.44 284 PRO A O 1
ATOM 2207 N N . THR A 1 285 ? 1.788 5.209 2.418 1.00 96.12 285 THR A N 1
ATOM 2208 C CA . THR A 1 285 ? 1.193 4.506 1.277 1.00 96.12 285 THR A CA 1
ATOM 2209 C C . THR A 1 285 ? 0.685 3.156 1.740 1.00 96.12 285 THR A C 1
ATOM 2211 O O . THR A 1 285 ? 1.449 2.388 2.319 1.00 96.12 285 THR A O 1
ATOM 2214 N N . VAL A 1 286 ? -0.585 2.846 1.488 1.00 98.44 286 VAL A N 1
ATOM 2215 C CA . VAL A 1 286 ? -1.202 1.596 1.958 1.00 98.44 286 VAL A CA 1
ATOM 2216 C C . VAL A 1 286 ? -0.584 0.386 1.251 1.00 98.44 286 VAL A C 1
ATOM 2218 O O . VAL A 1 286 ? -0.225 -0.584 1.918 1.00 98.44 286 VAL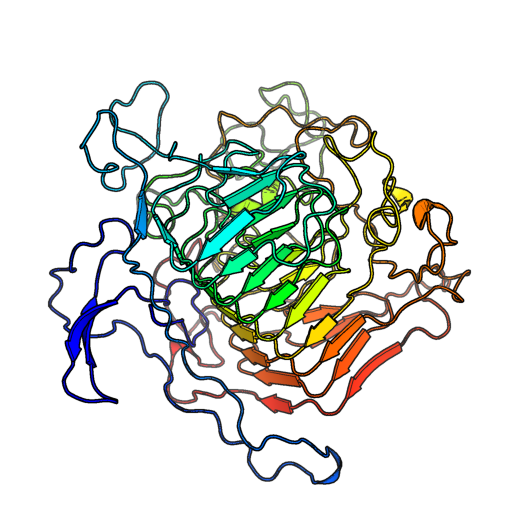 A O 1
ATOM 2221 N N . PHE A 1 287 ? -0.399 0.461 -0.070 1.00 98.69 287 PHE A N 1
ATOM 2222 C CA . PHE A 1 287 ? 0.285 -0.547 -0.885 1.00 98.69 287 PHE A CA 1
ATOM 2223 C C . PHE A 1 287 ? 1.448 0.081 -1.663 1.00 98.69 287 PHE A C 1
ATOM 2225 O O . PHE A 1 287 ? 1.259 0.681 -2.726 1.00 98.69 287 PHE A O 1
ATOM 2232 N N . TRP A 1 288 ? 2.659 -0.071 -1.127 1.00 97.88 288 TRP A N 1
ATOM 2233 C CA . TRP A 1 288 ? 3.907 0.363 -1.755 1.00 97.88 288 TRP A CA 1
ATOM 2234 C C . TRP A 1 288 ? 4.479 -0.756 -2.629 1.00 97.88 288 TRP A C 1
ATOM 2236 O O . TRP A 1 288 ? 4.787 -1.848 -2.137 1.00 97.88 288 TRP A O 1
ATOM 2246 N N . ILE A 1 289 ? 4.604 -0.500 -3.933 1.00 97.94 289 ILE A N 1
ATOM 2247 C CA . ILE A 1 289 ? 4.816 -1.542 -4.942 1.00 97.94 289 ILE A CA 1
ATOM 2248 C C . ILE A 1 289 ? 6.068 -1.218 -5.763 1.00 97.94 289 ILE A C 1
ATOM 2250 O O . ILE A 1 289 ? 6.001 -0.521 -6.769 1.00 97.94 289 ILE A O 1
ATOM 2254 N N . MET A 1 290 ? 7.219 -1.766 -5.368 1.00 96.19 290 MET A N 1
ATOM 2255 C CA . MET A 1 290 ? 8.470 -1.614 -6.128 1.00 96.19 290 MET A CA 1
ATOM 2256 C C . MET A 1 290 ? 8.533 -2.483 -7.390 1.00 96.19 290 MET A C 1
ATOM 2258 O O . MET A 1 290 ? 9.283 -2.163 -8.308 1.00 96.19 290 MET A O 1
ATOM 2262 N N . ASN A 1 291 ? 7.767 -3.577 -7.466 1.00 97.19 291 ASN A N 1
ATOM 2263 C CA . ASN A 1 291 ? 7.642 -4.418 -8.659 1.00 97.19 291 ASN A CA 1
ATOM 2264 C C . ASN A 1 291 ? 6.165 -4.753 -8.910 1.00 97.19 291 ASN A C 1
ATOM 2266 O O . ASN A 1 291 ? 5.493 -5.359 -8.075 1.00 97.19 291 ASN A O 1
ATOM 2270 N N . GLY A 1 292 ? 5.653 -4.353 -10.075 1.00 97.25 292 GLY A N 1
ATOM 2271 C CA . GLY A 1 292 ? 4.254 -4.548 -10.451 1.00 97.25 292 GLY A CA 1
ATOM 2272 C C . GLY A 1 292 ? 3.871 -5.992 -10.786 1.00 97.25 292 GLY A C 1
ATOM 2273 O O . GLY A 1 292 ? 2.677 -6.284 -10.889 1.00 97.25 292 GLY A O 1
ATOM 2274 N N . TRP A 1 293 ? 4.832 -6.909 -10.950 1.00 98.12 293 TRP A N 1
ATOM 2275 C CA . TRP A 1 293 ? 4.575 -8.278 -11.411 1.00 98.12 293 TRP A CA 1
ATOM 2276 C C . TRP A 1 293 ? 4.038 -9.194 -10.295 1.00 98.12 293 TRP A C 1
ATOM 2278 O O . TRP A 1 293 ? 4.549 -10.282 -10.026 1.00 98.12 293 TRP A O 1
ATOM 2288 N N . ASN A 1 294 ? 2.979 -8.733 -9.634 1.00 98.62 294 ASN A N 1
ATOM 2289 C CA . ASN A 1 294 ? 2.258 -9.369 -8.541 1.00 98.62 294 ASN A CA 1
ATOM 2290 C C . ASN A 1 294 ? 0.748 -9.295 -8.812 1.00 98.62 294 ASN A C 1
ATOM 2292 O O . ASN A 1 294 ? 0.281 -8.497 -9.629 1.00 98.62 294 ASN A O 1
ATOM 2296 N N . GLU A 1 295 ? -0.018 -10.155 -8.152 1.00 98.69 295 GLU A N 1
ATOM 2297 C CA . GLU A 1 295 ? -1.474 -10.188 -8.289 1.00 98.69 295 GLU A CA 1
ATOM 2298 C C . GLU A 1 295 ? -2.117 -9.361 -7.181 1.00 98.69 295 GLU A C 1
ATOM 2300 O O . GLU A 1 295 ? -2.020 -9.721 -6.010 1.00 98.69 295 GLU A O 1
ATOM 2305 N N . PHE A 1 296 ? -2.797 -8.278 -7.553 1.00 98.88 296 PHE A N 1
ATOM 2306 C CA . PHE A 1 296 ? -3.608 -7.467 -6.650 1.00 98.88 296 PHE A CA 1
ATOM 2307 C C . PHE A 1 296 ? -5.079 -7.677 -6.999 1.00 98.88 296 PHE A C 1
ATOM 2309 O O . PHE A 1 296 ? -5.568 -7.156 -8.006 1.00 98.88 296 PHE A O 1
ATOM 2316 N N . GLU A 1 297 ? -5.778 -8.460 -6.182 1.00 98.69 297 GLU A N 1
ATOM 2317 C CA . GLU A 1 297 ? -7.185 -8.788 -6.394 1.00 98.69 297 GLU A CA 1
ATOM 2318 C C . GLU A 1 297 ? -8.019 -8.546 -5.139 1.00 98.69 297 GLU A C 1
ATOM 2320 O O . GLU A 1 297 ? -7.753 -9.123 -4.084 1.00 98.69 297 GLU A O 1
ATOM 2325 N N . GLY A 1 298 ? -9.074 -7.741 -5.255 1.00 98.31 298 GLY A N 1
ATOM 2326 C CA . GLY A 1 298 ? -10.044 -7.589 -4.169 1.00 98.31 298 GLY A CA 1
ATOM 2327 C C . GLY A 1 298 ? -9.526 -6.830 -2.948 1.00 98.31 298 GLY A C 1
ATOM 2328 O O . GLY A 1 298 ? -10.181 -6.884 -1.912 1.00 98.31 298 GLY A O 1
ATOM 2329 N N . ASN A 1 299 ? -8.347 -6.199 -3.004 1.00 98.81 299 ASN A N 1
ATOM 2330 C CA . ASN A 1 299 ? -7.798 -5.498 -1.843 1.00 98.81 299 ASN A CA 1
ATOM 2331 C C . ASN A 1 299 ? -8.523 -4.174 -1.616 1.00 98.81 299 ASN A C 1
ATOM 2333 O O . ASN A 1 299 ? -8.999 -3.555 -2.565 1.00 98.81 299 ASN A O 1
ATOM 2337 N N . MET A 1 300 ? -8.557 -3.715 -0.371 1.00 98.38 300 MET A N 1
ATOM 2338 C CA . MET A 1 300 ? -9.119 -2.423 -0.005 1.00 98.38 300 MET A CA 1
ATOM 2339 C C . MET A 1 300 ? -8.083 -1.584 0.733 1.00 98.38 300 MET A C 1
ATOM 2341 O O . MET A 1 300 ? -7.505 -2.020 1.725 1.00 98.38 300 MET A O 1
ATOM 2345 N N . ALA A 1 301 ? -7.862 -0.371 0.247 1.00 98.25 301 ALA A N 1
ATOM 2346 C CA . ALA A 1 301 ? -7.090 0.658 0.919 1.00 98.25 301 ALA A CA 1
ATOM 2347 C C . ALA A 1 301 ? -8.059 1.733 1.419 1.00 98.25 301 ALA A C 1
ATOM 2349 O O . ALA A 1 301 ? -8.798 2.300 0.620 1.00 98.25 301 ALA A O 1
ATOM 2350 N N . ALA A 1 302 ? -8.089 1.978 2.725 1.00 96.25 302 ALA A N 1
ATOM 2351 C CA . ALA A 1 302 ? -8.997 2.931 3.349 1.00 96.25 302 ALA A CA 1
ATOM 2352 C C . ALA A 1 302 ? -8.216 3.862 4.275 1.00 96.25 302 ALA A C 1
ATOM 2354 O O . ALA A 1 302 ? -7.816 3.458 5.366 1.00 96.25 302 ALA A O 1
ATOM 2355 N N . GLY A 1 303 ? -7.975 5.094 3.841 1.00 92.19 303 GLY A N 1
ATOM 2356 C CA . GLY A 1 303 ? -7.178 6.048 4.604 1.00 92.19 303 GLY A CA 1
ATOM 2357 C C . GLY A 1 303 ? -5.685 5.957 4.289 1.00 92.19 303 GLY A C 1
ATOM 2358 O O . GLY A 1 303 ? -4.994 5.017 4.695 1.00 92.19 303 GLY A O 1
ATOM 2359 N N . ALA A 1 304 ? -5.164 6.983 3.627 1.00 92.19 304 ALA A N 1
ATOM 2360 C CA . ALA A 1 304 ? -3.739 7.295 3.607 1.00 92.19 304 ALA A CA 1
ATOM 2361 C C . ALA A 1 304 ? -3.558 8.719 4.145 1.00 92.19 304 ALA A C 1
ATOM 2363 O O . ALA A 1 304 ? -4.155 9.650 3.607 1.00 92.19 304 ALA A O 1
ATOM 2364 N N . GLY A 1 305 ? -2.794 8.876 5.229 1.00 87.38 305 GLY A N 1
ATOM 2365 C CA . GLY A 1 305 ? -2.577 10.179 5.862 1.00 87.38 305 GLY A CA 1
ATOM 2366 C C . GLY A 1 305 ? -1.749 11.132 4.997 1.00 87.38 305 GLY A C 1
ATOM 2367 O O . GLY A 1 305 ? -1.097 10.712 4.041 1.00 87.38 305 GLY A O 1
ATOM 2368 N N . ALA A 1 306 ? -1.733 12.414 5.358 1.00 82.69 306 ALA A N 1
ATOM 2369 C CA . ALA A 1 306 ? -1.032 13.476 4.630 1.00 82.69 306 ALA A CA 1
ATOM 2370 C C . ALA A 1 306 ? -1.349 13.445 3.116 1.00 82.69 306 ALA A C 1
ATOM 2372 O O . ALA A 1 306 ? -2.506 13.314 2.718 1.00 82.69 306 ALA A O 1
ATOM 2373 N N . CYS A 1 307 ? -0.330 13.534 2.258 1.00 84.69 307 CYS A N 1
ATOM 2374 C CA . CYS A 1 307 ? -0.465 13.398 0.805 1.00 84.69 307 CYS A CA 1
ATOM 2375 C C . CYS A 1 307 ? -0.325 11.939 0.347 1.00 84.69 307 CYS A C 1
ATOM 2377 O O . CYS A 1 307 ? 0.148 11.654 -0.750 1.00 84.69 307 CYS A O 1
ATOM 2379 N N . GLY A 1 308 ? -0.679 10.994 1.215 1.00 90.38 308 GLY A N 1
ATOM 2380 C CA . GLY A 1 308 ? -0.473 9.571 1.019 1.00 90.38 308 GLY A CA 1
ATOM 2381 C C . GLY A 1 308 ? -1.229 8.959 -0.156 1.00 90.38 308 GLY A C 1
ATOM 2382 O O . GLY A 1 308 ? -2.096 9.580 -0.784 1.00 90.38 308 GLY A O 1
ATOM 2383 N N . ALA A 1 309 ? -0.897 7.697 -0.434 1.00 94.69 309 ALA A N 1
ATOM 2384 C CA . ALA A 1 309 ? -1.487 6.941 -1.528 1.00 94.69 309 ALA A CA 1
ATOM 2385 C C . ALA A 1 309 ? -2.137 5.620 -1.092 1.00 94.69 309 ALA A C 1
ATOM 2387 O O . ALA A 1 309 ? -1.621 4.901 -0.237 1.00 94.69 309 ALA A O 1
ATOM 2388 N N . CYS A 1 310 ? -3.232 5.233 -1.745 1.00 97.88 310 CYS A N 1
ATOM 2389 C CA . CYS A 1 310 ? -3.768 3.877 -1.632 1.00 97.88 310 CYS A CA 1
ATOM 2390 C C . CYS A 1 310 ? -2.818 2.872 -2.305 1.00 97.88 310 CYS A C 1
ATOM 2392 O O . CYS A 1 310 ? -2.322 1.954 -1.653 1.00 97.88 310 CYS A O 1
ATOM 2394 N N . TYR A 1 311 ? -2.515 3.072 -3.592 1.00 98.31 311 TYR A N 1
ATOM 2395 C CA . TYR A 1 311 ? -1.622 2.204 -4.365 1.00 98.31 311 TYR A CA 1
ATOM 2396 C C . TYR A 1 311 ? -0.560 3.028 -5.089 1.00 98.31 311 TYR A C 1
ATOM 2398 O O . TYR A 1 311 ? -0.887 3.926 -5.869 1.00 98.31 311 TYR A O 1
ATOM 2406 N N . TRP A 1 312 ? 0.711 2.684 -4.881 1.00 96.75 312 TRP A N 1
ATOM 2407 C CA . TRP A 1 312 ? 1.824 3.351 -5.556 1.00 96.75 312 TRP A CA 1
ATOM 2408 C C . TRP A 1 312 ? 2.790 2.328 -6.171 1.00 96.75 312 TRP A C 1
ATOM 2410 O O . TRP A 1 312 ? 3.709 1.856 -5.496 1.00 96.75 312 TRP A O 1
ATOM 2420 N N . PRO A 1 313 ? 2.602 1.955 -7.453 1.00 95.50 313 PRO A N 1
ATOM 2421 C CA . PRO A 1 313 ? 3.635 1.326 -8.278 1.00 95.50 313 PRO A CA 1
ATOM 2422 C C . PRO A 1 313 ? 4.748 2.321 -8.613 1.00 95.50 313 PRO A C 1
ATOM 2424 O O . PRO A 1 313 ? 4.825 2.885 -9.705 1.00 95.50 313 PRO A O 1
ATOM 2427 N N . VAL A 1 314 ? 5.603 2.538 -7.626 1.00 93.44 314 VAL A N 1
ATOM 2428 C CA . VAL A 1 314 ? 6.821 3.338 -7.712 1.00 93.44 314 VAL A CA 1
ATOM 2429 C C . VAL A 1 314 ? 7.808 2.729 -8.709 1.00 93.44 314 VAL A C 1
ATOM 2431 O O . VAL A 1 314 ? 7.845 1.521 -8.949 1.00 93.44 314 VAL A O 1
ATOM 2434 N N . THR A 1 315 ? 8.656 3.569 -9.288 1.00 92.31 315 THR A N 1
ATOM 2435 C CA . THR A 1 315 ? 9.684 3.176 -10.260 1.00 92.31 315 THR A CA 1
ATOM 2436 C C . THR A 1 315 ? 10.907 2.588 -9.557 1.00 92.31 315 THR A C 1
ATOM 2438 O O . THR A 1 315 ? 12.005 3.144 -9.567 1.00 92.31 315 THR A O 1
ATOM 2441 N N . GLY A 1 316 ? 10.704 1.445 -8.904 1.00 91.88 316 GLY A N 1
ATOM 2442 C CA . GLY A 1 316 ? 11.735 0.749 -8.143 1.00 91.88 316 GLY A CA 1
ATOM 2443 C C . GLY A 1 316 ? 12.862 0.214 -9.012 1.00 91.88 316 GLY A C 1
ATOM 2444 O O . GLY A 1 316 ? 12.657 -0.192 -10.156 1.00 91.88 316 GLY A O 1
ATOM 2445 N N . SER A 1 317 ? 14.067 0.199 -8.456 1.00 92.00 317 SER A N 1
ATOM 2446 C CA . SER A 1 317 ? 15.249 -0.410 -9.059 1.00 92.00 317 SER A CA 1
ATOM 2447 C C . SER A 1 317 ? 15.887 -1.377 -8.068 1.00 92.00 317 SER A C 1
ATOM 2449 O O . SER A 1 317 ? 15.942 -1.076 -6.880 1.00 92.00 317 SER A O 1
ATOM 2451 N N . ILE A 1 318 ? 16.395 -2.515 -8.554 1.00 92.56 318 ILE A N 1
ATOM 2452 C CA . ILE A 1 318 ? 16.970 -3.553 -7.683 1.00 92.56 318 ILE A CA 1
ATOM 2453 C C . ILE A 1 318 ? 18.167 -2.993 -6.914 1.00 92.56 318 ILE A C 1
ATOM 2455 O O . ILE A 1 318 ? 19.131 -2.526 -7.536 1.00 92.56 318 ILE A O 1
ATOM 2459 N N . ARG A 1 319 ? 18.114 -3.040 -5.578 1.00 87.44 319 ARG A N 1
ATOM 2460 C CA . ARG A 1 319 ? 19.141 -2.489 -4.683 1.00 87.44 319 ARG A CA 1
ATOM 2461 C C . ARG A 1 319 ? 19.398 -3.395 -3.486 1.00 87.44 319 ARG A C 1
ATOM 2463 O O . ARG A 1 319 ? 19.302 -4.609 -3.619 1.00 87.44 319 ARG A O 1
ATOM 2470 N N . GLY A 1 320 ? 19.949 -2.811 -2.418 1.00 82.62 320 GLY A N 1
ATOM 2471 C CA . GLY A 1 320 ? 20.236 -3.501 -1.172 1.00 82.62 320 GLY A CA 1
ATOM 2472 C C . GLY A 1 320 ? 21.032 -4.800 -1.354 1.00 82.62 320 GLY A C 1
ATOM 2473 O O . GLY A 1 320 ? 21.880 -4.884 -2.255 1.00 82.62 320 GLY A O 1
ATOM 2474 N N . PRO A 1 321 ? 20.740 -5.810 -0.517 1.00 85.81 321 PRO A N 1
ATOM 2475 C CA . PRO A 1 321 ? 21.239 -7.180 -0.648 1.00 85.81 321 PRO A CA 1
ATOM 2476 C C . PRO A 1 321 ? 20.808 -7.892 -1.942 1.00 85.81 321 PRO A C 1
ATOM 2478 O O . PRO A 1 321 ? 21.385 -8.922 -2.296 1.00 85.81 321 PRO A O 1
ATOM 2481 N N . SER A 1 322 ? 19.797 -7.377 -2.649 1.00 90.88 322 SER A N 1
ATOM 2482 C CA . SER A 1 322 ? 19.267 -7.978 -3.874 1.00 90.88 322 SER A CA 1
ATOM 2483 C C . SER A 1 322 ? 20.138 -7.711 -5.106 1.00 90.88 322 SER A C 1
ATOM 2485 O O . SER A 1 322 ? 20.104 -8.504 -6.049 1.00 90.88 322 SER A O 1
ATOM 2487 N N . ARG A 1 323 ? 20.924 -6.623 -5.124 1.00 89.00 323 ARG A N 1
ATOM 2488 C CA . ARG A 1 323 ? 21.675 -6.158 -6.313 1.00 89.00 323 ARG A CA 1
ATOM 2489 C C . ARG A 1 323 ? 22.702 -7.166 -6.838 1.00 89.00 323 ARG A C 1
ATOM 2491 O O . ARG A 1 323 ? 22.856 -7.306 -8.050 1.00 89.00 323 ARG A O 1
ATOM 2498 N N . ASP A 1 324 ? 23.378 -7.860 -5.924 1.00 87.56 324 ASP A N 1
ATOM 2499 C CA . ASP A 1 324 ? 24.502 -8.755 -6.227 1.00 87.56 324 ASP A CA 1
ATOM 2500 C C . ASP A 1 324 ? 24.035 -10.196 -6.474 1.00 87.56 324 ASP A C 1
ATOM 2502 O O . ASP A 1 324 ? 24.832 -11.104 -6.708 1.00 87.56 324 ASP A O 1
ATOM 2506 N N . MET A 1 325 ? 22.720 -10.420 -6.435 1.00 91.31 325 MET A N 1
ATOM 2507 C CA . MET A 1 325 ? 22.115 -11.720 -6.668 1.00 91.31 325 MET A CA 1
ATOM 2508 C C . MET A 1 325 ? 21.740 -11.907 -8.139 1.00 91.31 325 MET A C 1
ATOM 2510 O O . MET A 1 325 ? 21.493 -10.965 -8.894 1.00 91.31 325 MET A O 1
ATOM 2514 N N . THR A 1 326 ? 21.664 -13.173 -8.547 1.00 92.69 326 THR A N 1
ATOM 2515 C CA . THR A 1 326 ? 21.066 -13.544 -9.832 1.00 92.69 326 THR A CA 1
ATOM 2516 C C . THR A 1 326 ? 19.568 -13.744 -9.651 1.00 92.69 326 THR A C 1
ATOM 2518 O O . THR A 1 326 ? 19.139 -14.462 -8.744 1.00 92.69 326 THR A O 1
ATOM 2521 N N . TRP A 1 327 ? 18.798 -13.106 -10.527 1.00 95.69 327 TRP A N 1
ATOM 2522 C CA . TRP A 1 327 ? 17.342 -13.148 -10.564 1.00 95.69 327 TRP A CA 1
ATOM 2523 C C . TRP A 1 327 ? 16.884 -13.653 -11.928 1.00 95.69 327 TRP A C 1
ATOM 2525 O O . TRP A 1 327 ? 17.554 -13.426 -12.935 1.00 95.69 327 TRP A O 1
ATOM 2535 N N . GLU A 1 328 ? 15.728 -14.304 -11.952 1.00 95.31 328 GLU A N 1
ATOM 2536 C CA . GLU A 1 328 ? 15.103 -14.823 -13.166 1.00 95.31 328 GLU A CA 1
ATOM 2537 C C . GLU A 1 328 ? 13.707 -14.223 -13.339 1.00 95.31 328 GLU A C 1
ATOM 2539 O O . GLU A 1 328 ? 13.079 -13.754 -12.386 1.00 95.31 328 GLU A O 1
ATOM 2544 N N . SER A 1 329 ? 13.186 -14.285 -14.562 1.00 96.25 329 SER A N 1
ATOM 2545 C CA . SER A 1 329 ? 11.893 -13.732 -14.939 1.00 96.25 329 SER A CA 1
ATOM 2546 C C . SER A 1 329 ? 11.791 -12.253 -14.530 1.00 96.25 329 SER A C 1
ATOM 2548 O O . SER A 1 329 ? 12.783 -11.523 -14.477 1.00 96.25 329 SER A O 1
ATOM 2550 N N . TYR A 1 330 ? 10.585 -11.781 -14.237 1.00 97.62 330 TYR A N 1
ATOM 2551 C CA . TYR A 1 330 ? 10.325 -10.394 -13.867 1.00 97.62 330 TYR A CA 1
ATOM 2552 C C . TYR A 1 330 ? 11.015 -9.945 -12.567 1.00 97.62 330 TYR A C 1
ATOM 2554 O O . TYR A 1 330 ? 10.976 -8.757 -12.257 1.00 97.62 330 TYR A O 1
ATOM 2562 N N . ALA A 1 331 ? 11.682 -10.836 -11.823 1.00 97.38 331 ALA A N 1
ATOM 2563 C CA . ALA A 1 331 ? 12.514 -10.444 -10.689 1.00 97.38 331 ALA A CA 1
ATOM 2564 C C . ALA A 1 331 ? 13.817 -9.774 -11.150 1.00 97.38 331 ALA A C 1
ATOM 2566 O O . ALA A 1 331 ? 14.381 -8.994 -10.394 1.00 97.38 331 ALA A O 1
ATOM 2567 N N . SER A 1 332 ? 14.287 -10.025 -12.384 1.00 97.06 332 SER A N 1
ATOM 2568 C CA . SER A 1 332 ? 15.489 -9.379 -12.940 1.00 97.06 332 SER A CA 1
ATOM 2569 C C . SER A 1 332 ? 15.203 -8.174 -13.840 1.00 97.06 332 SER A C 1
ATOM 2571 O O . SER A 1 332 ? 16.135 -7.468 -14.226 1.00 97.06 332 SER A O 1
ATOM 2573 N N . ILE A 1 333 ? 13.932 -7.894 -14.165 1.00 97.12 333 ILE A N 1
ATOM 2574 C CA . ILE A 1 333 ? 13.557 -6.867 -15.157 1.00 97.12 333 ILE A CA 1
ATOM 2575 C C . ILE A 1 333 ? 14.069 -5.467 -14.782 1.00 97.12 333 ILE A C 1
ATOM 2577 O O . ILE A 1 333 ? 14.442 -4.710 -15.676 1.00 97.12 333 ILE A O 1
ATOM 2581 N N . GLN A 1 334 ? 14.172 -5.165 -13.480 1.00 95.38 334 GLN A N 1
ATOM 2582 C CA . GLN A 1 334 ? 14.579 -3.861 -12.937 1.00 95.38 334 GLN A CA 1
ATOM 2583 C C . GLN A 1 334 ? 16.048 -3.814 -12.474 1.00 95.38 334 GLN A C 1
ATOM 2585 O O . GLN A 1 334 ? 16.413 -2.986 -11.633 1.00 95.38 334 GLN A O 1
ATOM 2590 N N . LYS A 1 335 ? 16.900 -4.717 -12.984 1.00 93.25 335 LYS A N 1
ATOM 2591 C CA . LYS A 1 335 ? 18.334 -4.770 -12.652 1.00 93.25 335 LYS A CA 1
ATOM 2592 C C . LYS A 1 335 ? 19.060 -3.534 -13.184 1.00 93.25 335 LYS A C 1
ATOM 2594 O O . LYS A 1 335 ? 19.223 -3.398 -14.391 1.00 93.25 335 LYS A O 1
ATOM 2599 N N . GLY A 1 336 ? 19.522 -2.678 -12.274 1.00 85.75 336 GLY A N 1
ATOM 2600 C CA . GLY A 1 336 ? 20.202 -1.420 -12.599 1.00 85.75 336 GLY A CA 1
ATOM 2601 C C . GLY A 1 336 ? 19.261 -0.211 -12.644 1.00 85.75 336 GLY A C 1
ATOM 2602 O O . GLY A 1 336 ? 18.055 -0.336 -12.869 1.00 85.75 336 GLY A O 1
ATOM 2603 N N . ALA A 1 337 ? 19.815 0.981 -12.391 1.00 82.88 337 ALA A N 1
ATOM 2604 C CA . ALA A 1 337 ? 19.055 2.236 -12.333 1.00 82.88 337 ALA A CA 1
ATOM 2605 C C . ALA A 1 337 ? 18.331 2.555 -13.652 1.00 82.88 337 ALA A C 1
ATOM 2607 O O . ALA A 1 337 ? 17.206 3.041 -13.650 1.00 82.88 337 ALA A O 1
ATOM 2608 N N . ASP A 1 338 ? 18.938 2.220 -14.789 1.00 87.88 338 ASP A N 1
ATOM 2609 C CA . ASP A 1 338 ? 18.379 2.461 -16.119 1.00 87.88 338 ASP A CA 1
ATOM 2610 C C . ASP A 1 338 ? 17.141 1.598 -16.425 1.00 87.88 338 ASP A C 1
ATOM 2612 O O . ASP A 1 338 ? 16.434 1.860 -17.405 1.00 87.88 338 ASP A O 1
ATOM 2616 N N . ARG A 1 339 ? 16.894 0.557 -15.621 1.00 92.31 339 ARG A N 1
ATOM 2617 C CA . ARG A 1 339 ? 15.748 -0.350 -15.745 1.00 92.31 339 ARG A CA 1
ATOM 2618 C C . ARG A 1 339 ? 14.694 -0.146 -14.656 1.00 92.31 339 ARG A C 1
ATOM 2620 O O . ARG A 1 339 ? 13.740 -0.924 -14.599 1.00 92.31 339 ARG A O 1
ATOM 2627 N N . GLY A 1 340 ? 14.842 0.854 -13.789 1.00 92.06 340 GLY A N 1
ATOM 2628 C CA . GLY A 1 340 ? 13.855 1.095 -12.742 1.00 92.06 340 GLY A CA 1
ATOM 2629 C C . GLY A 1 340 ? 12.478 1.452 -13.316 1.00 92.06 340 GLY A C 1
ATOM 2630 O O . GLY A 1 340 ? 12.379 2.141 -14.333 1.00 92.06 340 GLY A O 1
ATOM 2631 N N . GLY A 1 341 ? 11.411 0.918 -12.716 1.00 92.62 341 GLY A N 1
ATOM 2632 C CA . GLY A 1 341 ? 10.036 1.117 -13.193 1.00 92.62 341 GLY A CA 1
ATOM 2633 C C . GLY A 1 341 ? 9.677 0.383 -14.490 1.00 92.62 341 GLY A C 1
ATOM 2634 O O . GLY A 1 341 ? 8.698 0.737 -15.149 1.00 92.62 341 GLY A O 1
ATOM 2635 N N . THR A 1 342 ? 10.454 -0.624 -14.898 1.00 95.50 342 THR A N 1
ATOM 2636 C CA . THR A 1 342 ? 10.149 -1.435 -16.094 1.00 95.50 342 THR A CA 1
ATOM 2637 C C . THR A 1 342 ? 9.205 -2.603 -15.816 1.00 95.50 342 THR A C 1
ATOM 2639 O O . THR A 1 342 ? 8.656 -3.171 -16.762 1.00 95.50 342 THR A O 1
ATOM 2642 N N . ALA A 1 343 ? 8.985 -2.959 -14.546 1.00 96.38 343 ALA A N 1
ATOM 2643 C CA . ALA A 1 343 ? 8.096 -4.050 -14.169 1.00 96.38 343 ALA A CA 1
ATOM 2644 C C . ALA A 1 343 ? 6.620 -3.704 -14.470 1.00 96.38 343 ALA A C 1
ATOM 2646 O O . ALA A 1 343 ? 6.090 -2.758 -13.883 1.00 96.38 343 ALA A O 1
ATOM 2647 N N . PRO A 1 344 ? 5.934 -4.449 -15.357 1.00 95.94 344 PRO A N 1
ATOM 2648 C CA . PRO A 1 344 ? 4.514 -4.252 -15.633 1.00 95.94 344 PRO A CA 1
ATOM 2649 C C . PRO A 1 344 ? 3.639 -4.719 -14.469 1.00 95.94 344 PRO A C 1
ATOM 2651 O O . PRO A 1 344 ? 4.049 -5.566 -13.676 1.00 95.94 344 PRO A O 1
ATOM 2654 N N . LEU A 1 345 ? 2.398 -4.226 -14.416 1.00 95.88 345 LEU A N 1
ATOM 2655 C CA . LEU A 1 345 ? 1.371 -4.798 -13.546 1.00 95.88 345 LEU A CA 1
ATOM 2656 C C . LEU A 1 345 ? 0.959 -6.173 -14.078 1.00 95.88 345 LEU A C 1
ATOM 2658 O O . LEU A 1 345 ? 0.466 -6.270 -15.202 1.00 95.88 345 LEU A O 1
ATOM 2662 N N . LYS A 1 346 ? 1.137 -7.229 -13.278 1.00 97.62 346 LYS A N 1
ATOM 2663 C CA . LYS A 1 346 ? 0.682 -8.578 -13.656 1.00 97.62 346 LYS A CA 1
ATOM 2664 C C . LYS A 1 346 ? -0.844 -8.668 -13.624 1.00 97.62 346 LYS A C 1
ATOM 2666 O O . LYS A 1 346 ? -1.448 -9.114 -14.594 1.00 97.62 346 LYS A O 1
ATOM 2671 N N . GLN A 1 347 ? -1.459 -8.241 -12.521 1.00 98.38 347 GLN A N 1
ATOM 2672 C CA . GLN A 1 347 ? -2.913 -8.171 -12.376 1.00 98.38 347 GLN A CA 1
ATOM 2673 C C . GLN A 1 347 ? -3.294 -7.110 -11.342 1.00 98.38 347 GLN A C 1
ATOM 2675 O O . GLN A 1 347 ? -2.783 -7.119 -10.224 1.00 98.38 347 GLN A O 1
ATOM 2680 N N . PHE A 1 348 ? -4.238 -6.241 -11.702 1.00 98.75 348 PHE A N 1
ATOM 2681 C CA . PHE A 1 348 ? -4.876 -5.293 -10.794 1.00 98.75 348 PHE A CA 1
ATOM 2682 C C . PHE A 1 348 ? -6.378 -5.284 -11.088 1.00 98.75 348 PHE A C 1
ATOM 2684 O O . PHE A 1 348 ? -6.828 -4.655 -12.048 1.00 98.75 348 PHE A O 1
ATOM 2691 N N . THR A 1 349 ? -7.145 -6.049 -10.310 1.00 98.44 349 THR A N 1
ATOM 2692 C CA . THR A 1 349 ? -8.587 -6.210 -10.538 1.00 98.44 349 THR A CA 1
ATOM 2693 C C . THR A 1 349 ? -9.382 -6.131 -9.243 1.00 98.44 349 THR A C 1
ATOM 2695 O O . THR A 1 349 ? -8.952 -6.659 -8.216 1.00 98.44 349 THR A O 1
ATOM 2698 N N . LYS A 1 350 ? -10.554 -5.488 -9.278 1.00 97.56 350 LYS A N 1
ATOM 2699 C CA . LYS A 1 350 ? -11.473 -5.396 -8.126 1.00 97.56 350 LYS A CA 1
ATOM 2700 C C . LYS A 1 350 ? -10.823 -4.799 -6.875 1.00 97.56 350 LYS A C 1
ATOM 2702 O O . LYS A 1 350 ? -11.187 -5.172 -5.770 1.00 97.56 350 LYS A O 1
ATOM 2707 N N . ASN A 1 351 ? -9.804 -3.958 -7.023 1.00 98.50 351 ASN A N 1
ATOM 2708 C CA . ASN A 1 351 ? -9.231 -3.271 -5.873 1.00 98.50 351 ASN A CA 1
ATOM 2709 C C . ASN A 1 351 ? -10.086 -2.045 -5.539 1.00 98.50 351 ASN A C 1
ATOM 2711 O O . ASN A 1 351 ? -10.767 -1.487 -6.402 1.00 98.50 351 ASN A O 1
ATOM 2715 N N . TYR A 1 352 ? -10.022 -1.638 -4.283 1.00 97.81 352 TYR A N 1
ATOM 2716 C CA . TYR A 1 352 ? -10.787 -0.541 -3.724 1.00 97.81 352 TYR A CA 1
ATOM 2717 C C . TYR A 1 352 ? -9.827 0.458 -3.089 1.00 97.81 352 TYR A C 1
ATOM 2719 O O . TYR A 1 352 ? -8.863 0.063 -2.422 1.00 97.81 352 TYR A O 1
ATOM 2727 N N . CYS A 1 353 ? -10.096 1.739 -3.292 1.00 97.50 353 CYS A N 1
ATOM 2728 C CA . CYS A 1 353 ? -9.493 2.831 -2.548 1.00 97.50 353 CYS A CA 1
ATOM 2729 C C . CYS A 1 353 ? -10.590 3.739 -2.008 1.00 97.50 353 CYS A C 1
ATOM 2731 O O . CYS A 1 353 ? -11.530 4.082 -2.723 1.00 97.50 353 CYS A O 1
ATOM 2733 N N . THR A 1 354 ? -10.444 4.151 -0.760 1.00 94.69 354 THR A N 1
ATOM 2734 C CA . THR A 1 354 ? -11.216 5.241 -0.186 1.00 94.69 354 THR A CA 1
ATOM 2735 C C . THR A 1 354 ? -10.302 6.136 0.629 1.00 94.69 354 THR A C 1
ATOM 2737 O O . THR A 1 354 ? -9.408 5.644 1.324 1.00 94.69 354 THR A O 1
ATOM 2740 N N . THR A 1 355 ? -10.552 7.440 0.566 1.00 91.69 355 THR A N 1
ATOM 2741 C CA . THR A 1 355 ? -10.001 8.399 1.528 1.00 91.69 355 THR A CA 1
ATOM 2742 C C . THR A 1 355 ? -8.478 8.520 1.446 1.00 91.69 355 THR A C 1
ATOM 2744 O O . THR A 1 355 ? -7.732 8.136 2.347 1.00 91.69 355 THR A O 1
ATOM 2747 N N . ALA A 1 356 ? -7.996 9.032 0.319 1.00 91.75 356 ALA A N 1
ATOM 2748 C CA . ALA A 1 356 ? -6.580 9.307 0.096 1.00 91.75 356 ALA A CA 1
ATOM 2749 C C . ALA A 1 356 ? -6.416 10.429 -0.927 1.00 91.75 356 ALA A C 1
ATOM 2751 O O . ALA A 1 356 ? -7.210 10.531 -1.863 1.00 91.75 356 ALA A O 1
ATOM 2752 N N . MET A 1 357 ? -5.339 11.206 -0.816 1.00 88.62 357 MET A N 1
ATOM 2753 C CA . MET A 1 357 ? -4.981 12.157 -1.865 1.00 88.62 357 MET A CA 1
ATOM 2754 C C . MET A 1 357 ? -4.726 11.395 -3.174 1.00 88.62 357 MET A C 1
ATOM 2756 O O . MET A 1 357 ? -5.410 11.552 -4.185 1.00 88.62 357 MET A O 1
ATOM 2760 N N . HIS A 1 358 ? -3.788 10.454 -3.145 1.00 91.44 358 HIS A N 1
ATOM 2761 C CA . HIS A 1 358 ? -3.491 9.645 -4.315 1.00 91.44 358 HIS A CA 1
ATOM 2762 C C . HIS A 1 358 ? -4.187 8.288 -4.234 1.00 91.44 358 HIS A C 1
ATOM 2764 O O . HIS A 1 358 ? -3.773 7.370 -3.537 1.00 91.44 358 HIS A O 1
ATOM 2770 N N . SER A 1 359 ? -5.245 8.116 -5.009 1.00 95.75 359 SER A N 1
ATOM 2771 C CA . SER 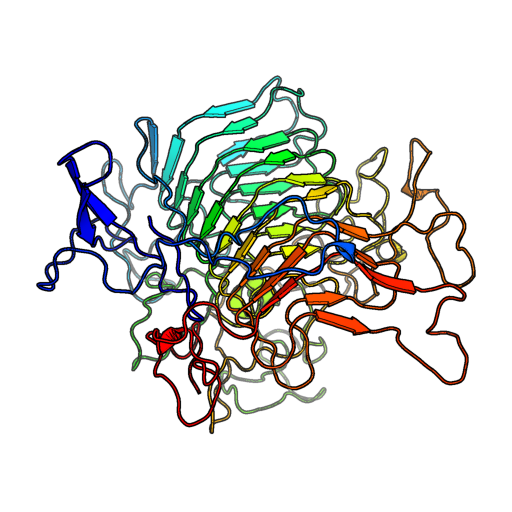A 1 359 ? -5.881 6.813 -5.164 1.00 95.75 359 SER A CA 1
ATOM 2772 C C . SER A 1 359 ? -4.958 5.809 -5.869 1.00 95.75 359 SER A C 1
ATOM 2774 O O . SER A 1 359 ? -4.720 4.705 -5.379 1.00 95.75 359 SER A O 1
ATOM 2776 N N . PHE A 1 360 ? -4.367 6.200 -6.996 1.00 96.12 360 PHE A N 1
ATOM 2777 C CA . PHE A 1 360 ? -3.397 5.366 -7.700 1.00 96.12 360 PHE A CA 1
ATOM 2778 C C . PHE A 1 360 ? -2.332 6.247 -8.341 1.00 96.12 360 PHE A C 1
ATOM 2780 O O . PHE A 1 360 ? -2.644 7.065 -9.211 1.00 96.12 360 PHE A O 1
ATOM 2787 N N . ASN A 1 361 ? -1.073 6.069 -7.942 1.00 91.81 361 ASN A N 1
ATOM 2788 C CA . ASN A 1 361 ? 0.022 6.897 -8.430 1.00 91.81 361 ASN A CA 1
ATOM 2789 C C . ASN A 1 361 ? 1.072 6.087 -9.200 1.00 91.81 361 ASN A C 1
ATOM 2791 O O . ASN A 1 361 ? 1.695 5.180 -8.659 1.00 91.81 361 ASN A O 1
ATOM 2795 N N . SER A 1 362 ? 1.282 6.433 -10.472 1.00 90.12 362 SER A N 1
ATOM 2796 C CA . SER A 1 362 ? 2.310 5.821 -11.328 1.00 90.12 362 SER A CA 1
ATOM 2797 C C . SER A 1 362 ? 3.578 6.668 -11.470 1.00 90.12 362 SER A C 1
ATOM 2799 O O . SER A 1 362 ? 4.465 6.325 -12.253 1.00 90.12 362 SER A O 1
ATOM 2801 N N . THR A 1 363 ? 3.669 7.810 -10.787 1.00 87.31 363 THR A N 1
ATOM 2802 C CA . THR A 1 363 ? 4.813 8.716 -10.918 1.00 87.31 363 THR A CA 1
ATOM 2803 C C . THR A 1 363 ? 5.973 8.281 -10.019 1.00 87.31 363 THR A C 1
ATOM 2805 O O . THR A 1 363 ? 5.746 7.665 -8.977 1.00 87.31 363 THR A O 1
ATOM 2808 N N . PRO A 1 364 ? 7.228 8.581 -10.402 1.00 85.19 364 PRO A N 1
ATOM 2809 C CA . PRO A 1 364 ? 8.381 8.337 -9.533 1.00 85.19 364 PRO A CA 1
ATOM 2810 C C . PRO A 1 364 ? 8.370 9.232 -8.287 1.00 85.19 364 PRO A C 1
ATOM 2812 O O . PRO A 1 364 ? 8.905 8.862 -7.249 1.00 85.19 364 PRO A O 1
ATOM 2815 N N . ASP A 1 365 ? 7.765 10.412 -8.406 1.00 83.62 365 ASP A N 1
ATOM 2816 C CA . ASP A 1 365 ? 7.732 11.438 -7.375 1.00 83.62 365 ASP A CA 1
ATOM 2817 C C . ASP A 1 365 ? 6.510 12.345 -7.562 1.00 83.62 365 ASP A C 1
ATOM 2819 O O . ASP A 1 365 ? 5.890 12.375 -8.637 1.00 83.62 365 ASP A O 1
ATOM 2823 N N . THR A 1 366 ? 6.169 13.083 -6.518 1.00 78.00 366 THR A N 1
ATOM 2824 C CA . THR A 1 366 ? 5.082 14.066 -6.453 1.00 78.00 366 THR A CA 1
ATOM 2825 C C . THR A 1 366 ? 5.649 15.422 -6.034 1.00 78.00 366 THR A C 1
ATOM 2827 O O . THR A 1 366 ? 6.815 15.558 -5.670 1.00 78.00 366 THR A O 1
ATOM 2830 N N . ALA A 1 367 ? 4.843 16.480 -6.142 1.00 71.75 367 ALA A N 1
ATOM 2831 C CA . ALA A 1 367 ? 5.243 17.767 -5.585 1.00 71.75 367 ALA A CA 1
ATOM 2832 C C . ALA A 1 367 ? 5.337 17.699 -4.051 1.00 71.75 367 ALA A C 1
ATOM 2834 O O . ALA A 1 367 ? 4.893 16.740 -3.423 1.00 71.75 367 ALA A O 1
ATOM 2835 N N . GLU A 1 368 ? 5.911 18.744 -3.451 1.00 67.00 368 GLU A N 1
ATOM 2836 C CA . GLU A 1 368 ? 5.941 18.889 -1.997 1.00 67.00 368 GLU A CA 1
ATOM 2837 C C . GLU A 1 368 ? 4.540 18.715 -1.408 1.00 67.00 368 GLU A C 1
ATOM 2839 O O . GLU A 1 368 ? 3.604 19.412 -1.805 1.00 67.00 368 GLU A O 1
ATOM 2844 N N . CYS A 1 369 ? 4.419 17.815 -0.434 1.00 72.75 369 CYS A N 1
ATOM 2845 C CA . CYS A 1 369 ? 3.225 17.748 0.382 1.00 72.75 369 CYS A CA 1
ATOM 2846 C C . CYS A 1 369 ? 3.206 18.961 1.311 1.00 72.75 369 CYS A C 1
ATOM 2848 O O . CYS A 1 369 ? 3.957 19.023 2.284 1.00 72.75 369 CYS A O 1
ATOM 2850 N N . LEU A 1 370 ? 2.352 19.931 1.003 1.00 62.16 370 LEU A N 1
ATOM 2851 C CA . LEU A 1 370 ? 2.165 21.129 1.824 1.00 62.16 370 LEU A CA 1
ATOM 2852 C C . LEU A 1 370 ? 1.198 20.889 2.994 1.00 62.16 370 LEU A C 1
ATOM 2854 O O . LEU A 1 370 ? 0.773 21.837 3.642 1.00 62.16 370 LEU A O 1
ATOM 2858 N N . GLY A 1 371 ? 0.829 19.631 3.252 1.00 59.62 371 GLY A N 1
ATOM 2859 C CA . GLY A 1 371 ? -0.376 19.337 4.014 1.00 59.62 371 GLY A CA 1
ATOM 2860 C C . GLY A 1 371 ? -1.604 19.899 3.296 1.00 59.62 371 GLY A C 1
ATOM 2861 O O . GLY A 1 371 ? -1.591 20.104 2.079 1.00 59.62 371 GLY A O 1
ATOM 2862 N N . VAL A 1 372 ? -2.673 20.130 4.051 1.00 51.41 372 VAL A N 1
ATOM 2863 C CA . VAL A 1 372 ? -3.948 20.631 3.517 1.00 51.41 372 VAL A CA 1
ATOM 2864 C C . VAL A 1 372 ? -4.271 22.050 4.016 1.00 51.41 372 VAL A C 1
ATOM 2866 O O . VAL A 1 372 ? -5.276 22.611 3.614 1.00 51.41 372 VAL A O 1
ATOM 2869 N N . VAL A 1 373 ? -3.394 22.666 4.817 1.00 48.41 373 VAL A N 1
ATOM 2870 C CA . VAL A 1 373 ? -3.659 23.925 5.536 1.00 48.41 373 VAL A CA 1
ATOM 2871 C C . VAL A 1 373 ? -3.749 25.146 4.610 1.00 48.41 373 VAL A C 1
ATOM 2873 O O . VAL A 1 373 ? -2.894 25.363 3.747 1.00 48.41 373 VAL A O 1
ATOM 2876 N N . SER A 1 374 ? -4.742 26.007 4.842 1.00 41.16 374 SER A N 1
ATOM 2877 C CA . SER A 1 374 ? -4.907 27.319 4.219 1.00 41.16 374 SER A CA 1
ATOM 2878 C C . SER A 1 374 ? -4.194 28.415 5.019 1.00 41.16 374 SER A C 1
ATOM 2880 O O . SER A 1 374 ? -4.126 28.424 6.247 1.00 41.16 374 SER A O 1
ATOM 2882 N N . GLY A 1 375 ? -3.645 29.398 4.308 1.00 44.22 375 GLY A N 1
ATOM 2883 C CA . GLY A 1 375 ? -3.314 30.696 4.902 1.00 44.22 375 GLY A CA 1
ATOM 2884 C C . GLY A 1 375 ? -2.032 30.802 5.738 1.00 44.22 375 GLY A C 1
ATOM 2885 O O . GLY A 1 375 ? -1.709 31.909 6.163 1.00 44.22 375 GLY A O 1
ATOM 2886 N N . SER A 1 376 ? -1.235 29.746 5.929 1.00 39.25 376 SER A N 1
ATOM 2887 C CA . SER A 1 376 ? 0.123 29.899 6.475 1.00 39.25 376 SER A CA 1
ATOM 2888 C C . SER A 1 376 ? 1.097 28.857 5.929 1.00 39.25 376 SER A C 1
ATOM 2890 O O . SER A 1 376 ? 0.729 27.736 5.607 1.00 39.25 376 SER A O 1
ATOM 2892 N N . SER A 1 377 ? 2.366 29.238 5.823 1.00 45.94 377 SER A N 1
ATOM 2893 C CA . SER A 1 377 ? 3.515 28.448 5.360 1.00 45.94 377 SER A CA 1
ATOM 2894 C C . SER A 1 377 ? 3.885 27.254 6.263 1.00 45.94 377 SER A C 1
ATOM 2896 O O . SER A 1 377 ? 5.058 26.880 6.332 1.00 45.94 377 SER A O 1
ATOM 2898 N N . LYS A 1 378 ? 2.927 26.683 7.005 1.00 51.44 378 LYS A N 1
ATOM 2899 C CA . LYS A 1 378 ? 3.158 25.566 7.925 1.00 51.44 378 LYS A CA 1
ATOM 2900 C C . LYS A 1 378 ? 3.319 24.274 7.124 1.00 51.44 378 LYS A C 1
ATOM 2902 O O . LYS A 1 378 ? 2.364 23.703 6.616 1.00 51.44 378 LYS A O 1
ATOM 2907 N N . ARG A 1 379 ? 4.568 23.833 7.005 1.00 59.16 379 ARG A N 1
ATOM 2908 C CA . ARG A 1 379 ? 4.937 22.528 6.456 1.00 59.16 379 ARG A CA 1
ATOM 2909 C C . ARG A 1 379 ? 4.685 21.448 7.501 1.00 59.16 379 ARG A C 1
ATOM 2911 O O . ARG A 1 379 ? 4.831 21.705 8.695 1.00 59.16 379 ARG A O 1
ATOM 2918 N N . LEU A 1 380 ? 4.386 20.234 7.043 1.00 68.25 380 LEU A N 1
ATOM 2919 C CA . LEU A 1 380 ? 4.520 19.054 7.890 1.00 68.25 380 LEU A CA 1
ATOM 2920 C C . LEU A 1 380 ? 5.965 19.016 8.429 1.00 68.25 380 LEU A C 1
ATOM 2922 O O . LEU 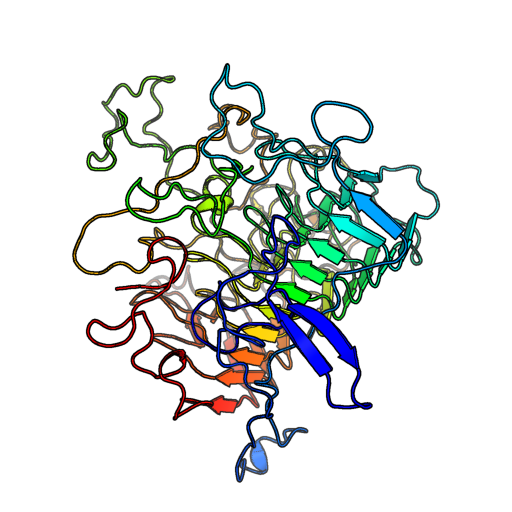A 1 380 ? 6.927 19.161 7.673 1.00 68.25 380 LEU A O 1
ATOM 2926 N N . ASN A 1 381 ? 6.124 18.882 9.743 1.00 69.25 381 ASN A N 1
ATOM 2927 C CA . ASN A 1 381 ? 7.432 18.653 10.349 1.00 69.25 381 ASN A CA 1
ATOM 2928 C C . ASN A 1 381 ? 7.616 17.145 10.472 1.00 69.25 381 ASN A C 1
ATOM 2930 O O . ASN A 1 381 ? 6.664 16.434 10.756 1.00 69.25 381 ASN A O 1
ATOM 2934 N N . GLN A 1 382 ? 8.815 16.632 10.247 1.00 72.69 382 GLN A N 1
ATOM 2935 C CA . GLN A 1 382 ? 9.078 15.202 10.398 1.00 72.69 382 GLN A CA 1
ATOM 2936 C C . GLN A 1 382 ? 9.451 14.853 11.838 1.00 72.69 382 GLN A C 1
ATOM 2938 O O . GLN A 1 382 ? 10.097 15.654 12.506 1.00 72.69 382 GLN A O 1
ATOM 2943 N N . ILE A 1 383 ? 9.168 13.622 12.268 1.00 78.00 383 ILE A N 1
ATOM 2944 C CA . ILE A 1 383 ? 9.825 13.052 13.452 1.00 78.00 383 ILE A CA 1
ATOM 2945 C C . ILE A 1 383 ? 11.208 12.545 13.023 1.00 78.00 383 ILE A C 1
ATOM 2947 O O . ILE A 1 383 ? 11.276 11.614 12.210 1.00 78.00 383 ILE A O 1
ATOM 2951 N N . PRO A 1 384 ? 12.317 13.124 13.523 1.00 75.62 384 PRO A N 1
ATOM 2952 C CA . PRO A 1 384 ? 13.655 12.689 13.164 1.00 75.62 384 PRO A CA 1
ATOM 2953 C C . PRO A 1 384 ? 13.870 11.224 13.523 1.00 75.62 384 PRO A C 1
ATOM 2955 O O . PRO A 1 384 ? 13.541 10.787 14.624 1.00 75.62 384 PRO A O 1
ATOM 2958 N N . ASN A 1 385 ? 14.469 10.479 12.601 1.00 80.19 385 ASN A N 1
ATOM 2959 C CA . ASN A 1 385 ? 14.898 9.117 12.856 1.00 80.19 385 ASN A CA 1
ATOM 2960 C C . ASN A 1 385 ? 16.356 9.109 13.357 1.00 80.19 385 ASN A C 1
ATOM 2962 O O . ASN A 1 385 ? 17.264 9.256 12.536 1.00 80.19 385 ASN A O 1
ATOM 2966 N N . PRO A 1 386 ? 16.619 8.903 14.664 1.00 75.06 386 PRO A N 1
ATOM 2967 C CA . PRO A 1 386 ? 17.985 8.866 15.198 1.00 75.06 386 PRO A CA 1
ATOM 2968 C C . PRO A 1 386 ? 18.779 7.636 14.729 1.00 75.06 386 PRO A C 1
ATOM 2970 O O . PRO A 1 386 ? 19.994 7.582 14.894 1.00 75.06 386 PRO A O 1
ATOM 2973 N N . LEU A 1 387 ? 18.106 6.642 14.142 1.00 77.31 387 LEU A N 1
ATOM 2974 C CA . LEU A 1 387 ? 18.712 5.424 13.603 1.00 77.31 387 LEU A CA 1
ATOM 2975 C C . LEU A 1 387 ? 18.931 5.489 12.088 1.00 77.31 387 LEU A C 1
ATOM 2977 O O . LEU A 1 387 ? 19.388 4.509 11.494 1.00 77.31 387 LEU A O 1
ATOM 2981 N N . ALA A 1 388 ? 18.579 6.605 11.445 1.00 74.69 388 ALA A N 1
ATOM 2982 C CA . ALA A 1 388 ? 18.828 6.786 10.027 1.00 74.69 388 ALA A CA 1
ATOM 2983 C C . ALA A 1 388 ? 20.338 6.822 9.772 1.00 74.69 388 ALA A C 1
ATOM 2985 O O . ALA A 1 388 ? 21.069 7.617 10.364 1.00 74.69 388 ALA A O 1
ATOM 2986 N N . LEU A 1 389 ? 20.809 5.982 8.851 1.00 69.56 389 LEU A N 1
ATOM 2987 C CA . LEU A 1 389 ? 22.161 6.128 8.328 1.00 69.56 389 LEU A CA 1
ATOM 2988 C C . LEU A 1 389 ? 22.230 7.370 7.437 1.00 69.56 389 LEU A C 1
ATOM 2990 O O . LEU A 1 389 ? 21.243 7.741 6.791 1.00 69.56 389 LEU A O 1
ATOM 2994 N N . GLN A 1 390 ? 23.404 8.006 7.405 1.00 62.44 390 GLN A N 1
ATOM 2995 C CA . GLN A 1 390 ? 23.652 9.122 6.501 1.00 62.44 390 GLN A CA 1
ATOM 2996 C C . GLN A 1 390 ? 23.404 8.654 5.065 1.00 62.44 390 GLN A C 1
ATOM 2998 O O . GLN A 1 390 ? 23.965 7.650 4.626 1.00 62.44 390 GLN A O 1
ATOM 3003 N N . TYR A 1 391 ? 22.545 9.385 4.357 1.00 62.31 391 TYR A N 1
ATOM 3004 C CA . TYR A 1 391 ? 22.243 9.118 2.958 1.00 62.31 391 TYR A CA 1
ATOM 3005 C C . TYR A 1 391 ? 23.525 9.105 2.120 1.00 62.31 391 TYR A C 1
ATOM 3007 O O . TYR A 1 391 ? 24.371 9.996 2.264 1.00 62.31 391 TYR A O 1
ATOM 3015 N N . ASN A 1 392 ? 23.645 8.121 1.227 1.00 65.69 392 ASN A N 1
ATOM 3016 C CA . ASN A 1 392 ? 24.749 8.082 0.284 1.00 65.69 392 ASN A CA 1
ATOM 3017 C C . ASN A 1 392 ? 24.405 8.910 -0.970 1.00 65.69 392 ASN A C 1
ATOM 3019 O O . ASN A 1 392 ? 23.547 8.491 -1.749 1.00 65.69 392 ASN A O 1
ATOM 3023 N N . PRO A 1 393 ? 25.080 10.053 -1.221 1.00 64.50 393 PRO A N 1
ATOM 3024 C CA . PRO A 1 393 ? 24.845 10.858 -2.419 1.00 64.50 393 PRO A CA 1
ATOM 3025 C C . PRO A 1 393 ? 25.148 10.125 -3.721 1.00 64.50 393 PRO A C 1
ATOM 3027 O O . PRO A 1 393 ? 24.586 10.481 -4.758 1.00 64.50 393 PRO A O 1
ATOM 3030 N N . ASP A 1 394 ? 25.974 9.082 -3.672 1.00 69.69 394 ASP A N 1
ATOM 3031 C CA . ASP A 1 394 ? 26.119 8.149 -4.774 1.00 69.69 394 ASP A CA 1
ATOM 3032 C C . ASP A 1 394 ? 25.017 7.075 -4.707 1.00 69.69 394 ASP A C 1
ATOM 3034 O O . ASP A 1 394 ? 25.153 6.034 -4.059 1.00 69.69 394 ASP A O 1
ATOM 3038 N N . VAL A 1 395 ? 23.924 7.313 -5.437 1.00 67.94 395 VAL A N 1
ATOM 3039 C CA . VAL A 1 395 ? 22.782 6.387 -5.593 1.00 67.94 395 VAL A CA 1
ATOM 3040 C C . VAL A 1 395 ? 23.217 5.006 -6.120 1.00 67.94 395 VAL A C 1
ATOM 3042 O O . VAL A 1 395 ? 22.512 4.012 -5.921 1.00 67.94 395 VAL A O 1
ATOM 3045 N N . ALA A 1 396 ? 24.370 4.895 -6.792 1.00 68.88 396 ALA A N 1
ATOM 3046 C CA . ALA A 1 396 ? 24.903 3.599 -7.211 1.00 68.88 396 ALA A CA 1
ATOM 3047 C C . ALA A 1 396 ? 25.468 2.790 -6.027 1.00 68.88 396 ALA A C 1
ATOM 3049 O O . ALA A 1 396 ? 25.437 1.556 -6.052 1.00 68.88 396 ALA A O 1
ATOM 3050 N N . GLN A 1 397 ? 25.938 3.471 -4.980 1.00 71.00 397 GLN A N 1
ATOM 3051 C CA . GLN A 1 397 ? 26.505 2.878 -3.766 1.00 71.00 397 GLN A CA 1
ATOM 3052 C C . GLN A 1 397 ? 25.534 2.857 -2.577 1.00 71.00 397 GLN A C 1
ATOM 3054 O O . GLN A 1 397 ? 25.790 2.158 -1.596 1.00 71.00 397 GLN A O 1
ATOM 3059 N N . GLU A 1 398 ? 24.402 3.561 -2.655 1.00 77.06 398 GLU A N 1
ATOM 3060 C CA . GLU A 1 398 ? 23.321 3.460 -1.671 1.00 77.06 398 GLU A CA 1
ATOM 3061 C C . GLU A 1 398 ? 22.856 2.002 -1.542 1.00 77.06 398 GLU A C 1
ATOM 3063 O O . GLU A 1 398 ? 22.567 1.328 -2.536 1.00 77.06 398 GLU A O 1
ATOM 3068 N N . SER A 1 399 ? 22.848 1.490 -0.313 1.00 76.50 399 SER A N 1
ATOM 3069 C CA . SER A 1 399 ? 22.574 0.085 0.021 1.00 76.50 399 SER A CA 1
ATOM 3070 C C . SER A 1 399 ? 21.714 -0.120 1.249 1.00 76.50 399 SER A C 1
ATOM 3072 O O . SER A 1 399 ? 21.279 -1.246 1.493 1.00 76.50 399 SER A O 1
ATOM 3074 N N . TYR A 1 400 ? 21.445 0.957 1.972 1.00 78.88 400 TYR A N 1
ATOM 3075 C CA . TYR A 1 400 ? 20.561 0.955 3.110 1.00 78.88 400 TYR A CA 1
ATOM 3076 C C . TYR A 1 400 ? 19.120 1.164 2.656 1.00 78.88 400 TYR A C 1
ATOM 3078 O O . TYR A 1 400 ? 18.259 0.359 2.986 1.00 78.88 400 TYR A O 1
ATOM 3086 N N . TYR A 1 401 ? 18.852 2.193 1.855 1.00 85.75 401 TYR A N 1
ATOM 3087 C CA . TYR A 1 401 ? 17.490 2.504 1.425 1.00 85.75 401 TYR A CA 1
ATOM 3088 C C . TYR A 1 401 ? 17.131 1.893 0.060 1.00 85.75 401 TYR A C 1
ATOM 3090 O O . TYR A 1 401 ? 18.004 1.726 -0.800 1.00 85.75 401 TYR A O 1
ATOM 3098 N N . PRO A 1 402 ? 15.835 1.610 -0.179 1.00 88.31 402 PRO A N 1
ATOM 3099 C CA . PRO A 1 402 ? 15.339 1.309 -1.518 1.00 88.31 402 PRO A CA 1
ATOM 3100 C C . PRO A 1 402 ? 15.555 2.504 -2.449 1.00 88.31 402 PRO A C 1
ATOM 3102 O O . PRO A 1 402 ? 15.680 3.646 -2.002 1.00 88.31 402 PRO A O 1
ATOM 3105 N N . ILE A 1 403 ? 15.562 2.255 -3.759 1.00 86.94 403 ILE A N 1
ATOM 3106 C CA . ILE A 1 403 ? 15.755 3.312 -4.757 1.00 86.94 403 ILE A CA 1
ATOM 3107 C C . ILE A 1 403 ? 14.562 3.386 -5.696 1.00 86.94 403 ILE A C 1
ATOM 3109 O O . ILE A 1 403 ? 14.227 2.424 -6.390 1.00 86.94 403 ILE A O 1
ATOM 3113 N N . VAL A 1 404 ? 13.990 4.585 -5.756 1.00 88.81 404 VAL A N 1
ATOM 3114 C CA . VAL A 1 404 ? 13.016 5.013 -6.756 1.00 88.81 404 VAL A CA 1
ATOM 3115 C C . VAL A 1 404 ? 13.766 5.851 -7.785 1.00 88.81 404 VAL A C 1
ATOM 3117 O O . VAL A 1 404 ? 14.419 6.834 -7.436 1.00 88.81 404 VAL A O 1
ATOM 3120 N N . VAL A 1 405 ? 13.726 5.459 -9.056 1.00 87.69 405 VAL A N 1
ATOM 3121 C CA . VAL A 1 405 ? 14.393 6.227 -10.117 1.00 87.69 405 VAL A CA 1
ATOM 3122 C C . VAL A 1 405 ? 13.469 7.315 -10.644 1.00 87.69 405 VAL A C 1
ATOM 3124 O O . VAL A 1 405 ? 12.281 7.090 -10.832 1.00 87.69 405 VAL A O 1
ATOM 3127 N N . GLN A 1 406 ? 14.016 8.485 -10.962 1.00 85.50 406 GLN A N 1
ATOM 3128 C CA . GLN A 1 406 ? 13.244 9.661 -11.387 1.00 85.50 406 GLN A CA 1
ATOM 3129 C C . GLN A 1 406 ? 12.804 9.616 -12.866 1.00 85.50 406 GLN A C 1
ATOM 3131 O O . GLN A 1 406 ? 12.561 10.639 -13.505 1.00 85.50 406 GLN A O 1
ATOM 3136 N N . THR A 1 407 ? 12.712 8.416 -13.440 1.00 81.69 407 THR A N 1
ATOM 3137 C CA . THR A 1 407 ? 12.206 8.175 -14.794 1.00 81.69 407 THR A CA 1
ATOM 3138 C C . THR A 1 407 ? 10.749 7.738 -14.741 1.00 81.69 407 THR A C 1
ATOM 3140 O O . THR A 1 407 ? 10.263 7.242 -13.731 1.00 81.69 407 THR A O 1
ATOM 3143 N N . LEU A 1 408 ? 10.017 7.928 -15.838 1.00 86.50 408 LEU A N 1
ATOM 3144 C CA . LEU A 1 408 ? 8.647 7.429 -15.936 1.00 86.50 408 LEU A CA 1
ATOM 3145 C C . LEU A 1 408 ? 8.631 5.909 -16.125 1.00 86.50 408 LEU A C 1
ATOM 3147 O O . LEU A 1 408 ? 9.521 5.399 -16.817 1.00 86.50 408 LEU A O 1
ATOM 3151 N N . PRO A 1 409 ? 7.600 5.204 -15.611 1.00 88.81 409 PRO A N 1
ATOM 3152 C CA . PRO A 1 409 ? 7.465 3.765 -15.802 1.00 88.81 409 PRO A CA 1
ATOM 3153 C C . PRO A 1 409 ? 7.606 3.389 -17.269 1.00 88.81 409 PRO A C 1
ATOM 3155 O O . PRO A 1 409 ? 7.156 4.131 -18.135 1.00 88.81 409 PRO A O 1
ATOM 3158 N N . ALA A 1 410 ? 8.217 2.248 -17.554 1.00 90.31 410 ALA A N 1
ATOM 3159 C CA . ALA A 1 410 ? 8.471 1.747 -18.900 1.00 90.31 410 ALA A CA 1
ATOM 3160 C C . ALA A 1 410 ? 8.119 0.259 -18.956 1.00 90.31 410 ALA A C 1
ATOM 3162 O O . ALA A 1 410 ? 8.989 -0.595 -19.126 1.00 90.31 410 ALA A O 1
ATOM 3163 N N . TYR A 1 411 ? 6.839 -0.048 -18.746 1.00 94.50 411 TYR A N 1
ATOM 3164 C CA . TYR A 1 411 ? 6.335 -1.414 -18.620 1.00 94.50 411 TYR A CA 1
ATOM 3165 C C . TYR A 1 411 ? 6.766 -2.288 -19.797 1.00 94.50 411 TYR A C 1
ATOM 3167 O O . TYR A 1 411 ? 6.345 -2.084 -20.937 1.00 94.50 411 TYR A O 1
ATOM 3175 N N . THR A 1 412 ? 7.651 -3.238 -19.499 1.00 95.75 412 THR A N 1
ATOM 3176 C CA . THR A 1 412 ? 8.390 -4.016 -20.489 1.00 95.75 412 THR A CA 1
ATOM 3177 C C . THR A 1 412 ? 7.981 -5.482 -20.412 1.00 95.75 412 THR A C 1
ATOM 3179 O O . THR A 1 412 ? 8.053 -6.114 -19.359 1.00 95.75 412 THR A O 1
ATOM 3182 N N . ARG A 1 413 ? 7.575 -6.037 -21.551 1.00 96.44 413 ARG A N 1
ATOM 3183 C CA . ARG A 1 413 ? 7.320 -7.457 -21.758 1.00 96.44 413 ARG A CA 1
ATOM 3184 C C . ARG A 1 413 ? 8.624 -8.227 -21.663 1.00 96.44 413 ARG A C 1
ATOM 3186 O O . ARG A 1 413 ? 9.631 -7.826 -22.236 1.00 96.44 413 ARG A O 1
ATOM 3193 N N . CYS A 1 414 ? 8.573 -9.362 -20.981 1.00 96.38 414 CYS A N 1
ATOM 3194 C CA . CYS A 1 414 ? 9.668 -10.304 -20.951 1.00 96.38 414 CYS A CA 1
ATOM 3195 C C . CYS A 1 414 ? 9.175 -11.714 -21.265 1.00 96.38 414 CYS A C 1
ATOM 3197 O O . CYS A 1 414 ? 8.196 -12.190 -20.695 1.00 96.38 414 CYS A O 1
ATOM 3199 N N . ASP A 1 415 ? 9.886 -12.376 -22.165 1.00 93.50 415 ASP A N 1
ATOM 3200 C CA . ASP A 1 415 ? 9.692 -13.763 -22.586 1.00 93.50 415 ASP A CA 1
ATOM 3201 C C . ASP A 1 415 ? 10.956 -14.621 -22.378 1.00 93.50 415 ASP A C 1
ATOM 3203 O O . ASP A 1 415 ? 10.994 -15.787 -22.768 1.00 93.50 415 ASP A O 1
ATOM 3207 N N . LYS A 1 416 ? 11.988 -14.061 -21.732 1.00 95.12 416 LYS A N 1
ATOM 3208 C CA . LYS A 1 416 ? 13.268 -14.721 -21.438 1.00 95.12 416 LYS A CA 1
ATOM 3209 C C . LYS A 1 416 ? 13.380 -15.138 -19.972 1.00 95.12 416 LYS A C 1
ATOM 3211 O O . LYS A 1 416 ? 12.711 -14.593 -19.098 1.00 95.12 416 LYS A O 1
ATOM 3216 N N . ALA A 1 417 ? 14.295 -16.072 -19.702 1.00 95.69 417 ALA A N 1
ATOM 3217 C CA . ALA A 1 417 ? 14.665 -16.452 -18.339 1.00 95.69 417 ALA A CA 1
ATOM 3218 C C . ALA A 1 417 ? 15.348 -15.300 -17.585 1.00 95.69 417 ALA A C 1
ATOM 3220 O O . ALA A 1 417 ? 15.027 -15.072 -16.428 1.00 95.69 417 ALA A O 1
ATOM 3221 N N . ASP A 1 418 ? 16.232 -14.537 -18.237 1.00 96.69 418 ASP A N 1
ATOM 3222 C CA . ASP A 1 418 ? 16.793 -13.306 -17.673 1.00 96.69 418 ASP A CA 1
ATOM 3223 C C . ASP A 1 418 ? 16.200 -12.074 -18.364 1.00 96.69 418 ASP A C 1
ATOM 3225 O O . ASP A 1 418 ? 16.609 -11.671 -19.460 1.00 96.69 418 ASP A O 1
ATOM 3229 N N . CYS A 1 419 ? 15.243 -11.449 -17.687 1.00 96.94 419 CYS A N 1
ATOM 3230 C CA . CYS A 1 419 ? 14.577 -10.241 -18.144 1.00 96.94 419 CYS A CA 1
ATOM 3231 C C . CYS A 1 419 ? 15.457 -8.987 -18.103 1.00 96.94 419 CYS A C 1
ATOM 3233 O O . CYS A 1 419 ? 15.105 -7.989 -18.725 1.00 96.94 419 CYS A O 1
ATOM 3235 N N . SER A 1 420 ? 16.622 -9.001 -17.453 1.00 95.56 420 SER A N 1
ATOM 3236 C CA . SER A 1 420 ? 17.549 -7.864 -17.519 1.00 95.56 420 SER A CA 1
ATOM 3237 C C . SER A 1 420 ? 18.147 -7.683 -18.923 1.00 95.56 420 SER A C 1
ATOM 3239 O O . SER A 1 420 ? 18.578 -6.586 -19.280 1.00 95.56 420 SER A O 1
ATOM 3241 N N . THR A 1 421 ? 18.093 -8.730 -19.756 1.00 95.00 421 THR A N 1
ATOM 3242 C CA . THR A 1 421 ? 18.635 -8.753 -21.124 1.00 95.00 421 THR A CA 1
ATOM 3243 C C . THR A 1 421 ? 17.621 -8.384 -22.208 1.00 95.00 421 THR A C 1
ATOM 3245 O O . THR A 1 421 ? 17.997 -8.265 -23.377 1.00 95.00 421 THR A O 1
ATOM 3248 N N . VAL A 1 422 ? 16.332 -8.236 -21.871 1.00 95.50 422 VAL A N 1
ATOM 3249 C CA . VAL A 1 422 ? 15.327 -7.851 -22.873 1.00 95.50 422 VAL A CA 1
ATOM 3250 C C . VAL A 1 422 ? 15.431 -6.364 -23.177 1.00 95.50 422 VAL A C 1
ATOM 3252 O O . VAL A 1 422 ? 15.722 -5.539 -22.299 1.00 95.50 422 VAL A O 1
ATOM 3255 N N . GLU A 1 423 ? 15.166 -6.026 -24.433 1.00 94.81 423 GLU A N 1
ATOM 3256 C CA . GLU A 1 423 ? 15.063 -4.645 -24.870 1.00 94.81 423 GLU A CA 1
ATOM 3257 C C . GLU A 1 423 ? 13.898 -3.959 -24.152 1.00 94.81 423 GLU A C 1
ATOM 3259 O O . GLU A 1 423 ? 12.772 -4.459 -24.150 1.00 94.81 423 GLU A O 1
ATOM 3264 N N . LYS A 1 424 ? 14.194 -2.833 -23.498 1.00 92.50 424 LYS A N 1
ATOM 3265 C CA . LYS A 1 424 ? 13.220 -2.072 -22.714 1.00 92.50 424 LYS A CA 1
ATOM 3266 C C . LYS A 1 424 ? 12.180 -1.437 -23.622 1.00 92.50 424 LYS A C 1
ATOM 3268 O O . LYS A 1 424 ? 12.517 -0.969 -24.706 1.00 92.50 424 LYS A O 1
ATOM 3273 N N . CYS A 1 425 ? 10.957 -1.322 -23.115 1.00 90.31 425 CYS A N 1
ATOM 3274 C CA . CYS A 1 425 ? 9.967 -0.437 -23.703 1.00 90.31 425 CYS A CA 1
ATOM 3275 C C . CYS A 1 425 ? 10.517 0.997 -23.753 1.00 90.31 425 CYS A C 1
ATOM 3277 O O . CYS A 1 425 ? 10.798 1.613 -22.721 1.00 90.31 425 CYS A O 1
ATOM 3279 N N . ALA A 1 426 ? 10.662 1.535 -24.957 1.00 85.94 426 ALA A N 1
ATOM 3280 C CA . ALA A 1 426 ? 11.139 2.889 -25.198 1.00 85.94 426 ALA A CA 1
ATOM 3281 C C . ALA A 1 426 ? 10.413 3.506 -26.397 1.00 85.94 426 ALA A C 1
ATOM 3283 O O . ALA A 1 426 ? 9.616 2.858 -27.076 1.00 85.94 426 ALA A O 1
ATOM 3284 N N . ASN A 1 427 ? 10.673 4.785 -26.645 1.00 78.94 427 ASN A N 1
ATOM 3285 C CA . ASN A 1 427 ? 9.953 5.557 -27.656 1.00 78.94 427 ASN A CA 1
ATOM 3286 C C . ASN A 1 427 ? 10.235 5.024 -29.072 1.00 78.94 427 ASN A C 1
ATOM 3288 O O . ASN A 1 427 ? 9.336 4.957 -29.910 1.00 78.94 427 ASN A O 1
ATOM 3292 N N . ASP A 1 428 ? 11.472 4.591 -29.302 1.00 79.94 428 ASP A N 1
ATOM 3293 C CA . ASP A 1 428 ? 11.986 3.970 -30.522 1.00 79.94 428 ASP A CA 1
ATOM 3294 C C . ASP A 1 428 ? 11.857 2.434 -30.530 1.00 79.94 428 ASP A C 1
ATOM 3296 O O . ASP A 1 428 ? 11.999 1.818 -31.583 1.00 79.94 428 ASP A O 1
ATOM 3300 N N . LYS A 1 429 ? 11.550 1.810 -29.384 1.00 85.75 429 LYS A N 1
ATOM 3301 C CA . LYS A 1 429 ? 11.561 0.347 -29.180 1.00 85.75 429 LYS A CA 1
ATOM 3302 C C . LYS A 1 429 ? 10.268 -0.114 -28.515 1.00 85.75 429 LYS A C 1
ATOM 3304 O O . LYS A 1 429 ? 10.167 -0.216 -27.290 1.00 85.75 429 LYS A O 1
ATOM 3309 N N . ARG A 1 430 ? 9.246 -0.344 -29.342 1.00 88.06 430 ARG A N 1
ATOM 3310 C CA . ARG A 1 430 ? 7.856 -0.546 -28.895 1.00 88.06 430 ARG A CA 1
ATOM 3311 C C . ARG A 1 430 ? 7.419 -2.006 -28.800 1.00 88.06 430 ARG A C 1
ATOM 3313 O O . ARG A 1 430 ? 6.418 -2.278 -28.145 1.00 88.06 430 ARG A O 1
ATOM 3320 N N . ASP A 1 431 ? 8.171 -2.934 -29.386 1.00 90.12 431 ASP A N 1
ATOM 3321 C CA . ASP A 1 431 ? 7.782 -4.349 -29.498 1.00 90.12 431 ASP A CA 1
ATOM 3322 C C . ASP A 1 431 ? 7.566 -5.024 -28.134 1.00 90.12 431 ASP A C 1
ATOM 3324 O O . ASP A 1 431 ? 6.716 -5.905 -27.992 1.00 90.12 431 ASP A O 1
ATOM 3328 N N . ASN A 1 432 ? 8.281 -4.549 -27.109 1.00 92.69 432 ASN A N 1
ATOM 3329 C CA . ASN A 1 432 ? 8.163 -5.028 -25.735 1.00 92.69 432 ASN A CA 1
ATOM 3330 C C . ASN A 1 432 ? 7.334 -4.106 -24.829 1.00 92.69 432 ASN A C 1
ATOM 3332 O O . ASN A 1 432 ? 7.362 -4.281 -23.617 1.00 92.69 432 ASN A O 1
ATOM 3336 N N . CYS A 1 433 ? 6.605 -3.116 -25.341 1.00 92.31 433 CYS A N 1
ATOM 3337 C CA . CYS A 1 433 ? 5.777 -2.266 -24.485 1.00 92.31 433 CYS A CA 1
ATOM 3338 C C . CYS A 1 433 ? 4.498 -2.982 -24.030 1.00 92.31 433 CYS A C 1
ATOM 3340 O O . CYS A 1 433 ? 3.799 -3.609 -24.825 1.00 92.31 433 CYS A O 1
ATOM 3342 N N . MET A 1 434 ? 4.181 -2.875 -22.737 1.00 93.81 434 MET A N 1
ATOM 3343 C CA . MET A 1 434 ? 2.980 -3.459 -22.135 1.00 93.81 434 MET A CA 1
ATOM 3344 C C . MET A 1 434 ? 1.979 -2.396 -21.688 1.00 93.81 434 MET A C 1
ATOM 3346 O O . MET A 1 434 ? 2.343 -1.288 -21.296 1.00 93.81 434 MET A O 1
ATOM 3350 N N . VAL A 1 435 ? 0.704 -2.781 -21.713 1.00 93.94 435 VAL A N 1
ATOM 3351 C CA . VAL A 1 435 ? -0.401 -2.000 -21.155 1.00 93.94 435 VAL A CA 1
ATOM 3352 C C . VAL A 1 435 ? -0.503 -2.282 -19.658 1.00 93.94 435 VAL A C 1
ATOM 3354 O O . VAL A 1 435 ? -0.540 -3.444 -19.257 1.00 93.94 435 VAL A O 1
ATOM 3357 N N . ALA A 1 436 ? -0.609 -1.237 -18.841 1.00 95.00 436 ALA A N 1
ATOM 3358 C CA . ALA A 1 436 ? -1.072 -1.365 -17.463 1.00 95.00 436 ALA A CA 1
ATOM 3359 C C . ALA A 1 436 ? -2.599 -1.255 -17.417 1.00 95.00 436 ALA A C 1
ATOM 3361 O O . ALA A 1 436 ? -3.184 -0.293 -17.921 1.00 95.00 436 ALA A O 1
ATOM 3362 N N . VAL A 1 437 ? -3.249 -2.255 -16.824 1.00 97.50 437 VAL A N 1
ATOM 3363 C CA . VAL A 1 437 ? -4.710 -2.355 -16.781 1.00 97.50 437 VAL A CA 1
ATOM 3364 C C . VAL A 1 437 ? -5.188 -2.186 -15.345 1.00 97.50 437 VAL A C 1
ATOM 3366 O O . VAL A 1 437 ? -4.793 -2.958 -14.475 1.00 97.50 437 VAL A O 1
ATOM 3369 N N . LEU A 1 438 ? -6.052 -1.197 -15.119 1.00 98.06 438 LEU A N 1
ATOM 3370 C CA . LEU A 1 438 ? -6.846 -1.058 -13.901 1.00 98.06 438 L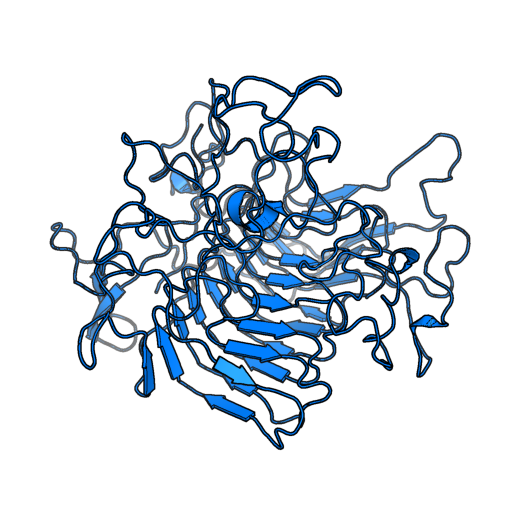EU A CA 1
ATOM 3371 C C . LEU A 1 438 ? -8.258 -1.542 -14.230 1.00 98.06 438 LEU A C 1
ATOM 3373 O O . LEU A 1 438 ? -9.018 -0.842 -14.902 1.00 98.06 438 LEU A O 1
ATOM 3377 N N . ASP A 1 439 ? -8.579 -2.768 -13.828 1.00 97.81 439 ASP A N 1
ATOM 3378 C CA . ASP A 1 439 ? -9.875 -3.391 -14.104 1.00 97.81 439 ASP A CA 1
ATOM 3379 C C . ASP A 1 439 ? -10.744 -3.405 -12.845 1.00 97.81 439 ASP A C 1
ATOM 3381 O O . ASP A 1 439 ? -10.291 -3.793 -11.770 1.00 97.81 439 ASP A O 1
ATOM 3385 N N . ARG A 1 440 ? -12.011 -2.999 -12.960 1.00 96.69 440 ARG A N 1
ATOM 3386 C CA . ARG A 1 440 ? -12.962 -2.997 -11.831 1.00 96.69 440 ARG A CA 1
ATOM 3387 C C . ARG A 1 440 ? -12.432 -2.270 -10.598 1.00 96.69 440 ARG A C 1
ATOM 3389 O O . ARG A 1 440 ? -12.665 -2.705 -9.475 1.00 96.69 440 ARG A O 1
ATOM 3396 N N . TYR A 1 441 ? -11.687 -1.192 -10.807 1.00 97.56 441 TYR A N 1
ATOM 3397 C CA . TYR A 1 441 ? -11.165 -0.392 -9.715 1.00 97.56 441 TYR A CA 1
ATOM 3398 C C . TYR A 1 441 ? -12.266 0.522 -9.182 1.00 97.56 441 TYR A C 1
ATOM 3400 O O . TYR A 1 441 ? -12.901 1.228 -9.966 1.00 97.56 441 TYR A O 1
ATOM 3408 N N . ILE A 1 442 ? -12.511 0.494 -7.874 1.00 96.69 442 ILE A N 1
ATOM 3409 C CA . ILE A 1 442 ? -13.454 1.405 -7.219 1.00 96.69 442 ILE A CA 1
ATOM 3410 C C . ILE A 1 442 ? -12.655 2.371 -6.357 1.00 96.69 442 ILE A C 1
ATOM 3412 O O . ILE A 1 442 ? -11.813 1.961 -5.561 1.00 96.69 442 ILE A O 1
ATOM 3416 N N . SER A 1 443 ? -12.898 3.659 -6.546 1.00 96.19 443 SER A N 1
ATOM 3417 C CA . SER A 1 443 ? -12.134 4.718 -5.908 1.00 96.19 443 SER A CA 1
ATOM 3418 C C . SER A 1 443 ? -13.080 5.819 -5.450 1.00 96.19 443 SER A C 1
ATOM 3420 O O . SER A 1 443 ? -13.763 6.417 -6.282 1.00 96.19 443 SER A O 1
ATOM 3422 N N . SER A 1 444 ? -13.100 6.075 -4.146 1.00 94.81 444 SER A N 1
ATOM 3423 C CA . SER A 1 444 ? -14.001 7.029 -3.491 1.00 94.81 444 SER A CA 1
ATOM 3424 C C . SER A 1 444 ? -13.221 8.027 -2.635 1.00 94.81 444 SER A C 1
ATOM 3426 O O . SER A 1 444 ? -12.126 7.717 -2.167 1.00 94.81 444 SER A O 1
ATOM 3428 N N . PHE A 1 445 ? -13.787 9.210 -2.395 1.00 92.25 445 PHE A N 1
ATOM 3429 C CA . PHE A 1 445 ? -13.274 10.198 -1.433 1.00 92.25 445 PHE A CA 1
ATOM 3430 C C . PHE A 1 445 ? -11.797 10.543 -1.625 1.00 92.25 445 PHE A C 1
ATOM 3432 O O . PHE A 1 445 ? -11.014 10.594 -0.676 1.00 92.25 445 PHE A O 1
ATOM 3439 N N . HIS A 1 446 ? -11.397 10.738 -2.875 1.00 89.31 446 HIS A N 1
ATOM 3440 C CA . HIS A 1 446 ? -10.022 11.067 -3.214 1.00 89.31 446 HIS A CA 1
ATOM 3441 C C . HIS A 1 446 ? -9.913 12.464 -3.799 1.00 89.31 446 HIS A C 1
ATOM 3443 O O . HIS A 1 446 ? -10.818 12.958 -4.481 1.00 89.31 446 HIS A O 1
ATOM 3449 N N . TRP A 1 447 ? -8.771 13.096 -3.574 1.00 84.25 447 TRP A N 1
ATOM 3450 C CA . TRP A 1 447 ? -8.565 14.492 -3.927 1.00 84.25 447 TRP A CA 1
ATOM 3451 C C . TRP A 1 447 ? -7.161 14.720 -4.462 1.00 84.25 447 TRP A C 1
ATOM 3453 O O . TRP A 1 447 ? -6.215 14.062 -4.064 1.00 84.25 447 TRP A O 1
ATOM 3463 N N . ALA A 1 448 ? -6.990 15.701 -5.332 1.00 77.38 448 ALA A N 1
ATOM 3464 C CA . ALA A 1 448 ? -5.659 16.126 -5.747 1.00 77.38 448 ALA A CA 1
ATOM 3465 C C . ALA A 1 448 ? -5.338 17.515 -5.186 1.00 77.38 448 ALA A C 1
ATOM 3467 O O . ALA A 1 448 ? -6.250 18.335 -5.079 1.00 77.38 448 ALA A O 1
ATOM 3468 N N . PRO A 1 449 ? -4.068 17.845 -4.898 1.00 68.38 449 PRO A N 1
ATOM 3469 C CA . PRO A 1 449 ? -3.669 19.240 -4.787 1.00 68.38 449 PRO A CA 1
ATOM 3470 C C . PRO A 1 449 ? -3.886 19.936 -6.142 1.00 68.38 449 PRO A C 1
ATOM 3472 O O . PRO A 1 449 ? -3.853 19.291 -7.196 1.00 68.38 449 PRO A O 1
ATOM 3475 N N . THR A 1 450 ? -4.132 21.247 -6.135 1.00 60.81 450 THR A N 1
ATOM 3476 C CA . THR A 1 450 ? -4.414 22.037 -7.346 1.00 60.81 450 THR A CA 1
ATOM 3477 C C . THR A 1 450 ? -3.386 21.744 -8.450 1.00 60.81 450 THR A C 1
ATOM 3479 O O . THR A 1 450 ? -2.186 21.875 -8.226 1.00 60.81 450 THR A O 1
ATOM 3482 N N . ASN A 1 451 ? -3.858 21.362 -9.646 1.00 57.38 451 ASN A N 1
ATOM 3483 C CA . ASN A 1 451 ? -3.076 20.947 -10.833 1.00 57.38 451 ASN A CA 1
ATOM 3484 C C . ASN A 1 451 ? -2.492 19.514 -10.847 1.00 57.38 451 ASN A C 1
ATOM 3486 O O . ASN A 1 451 ? -1.833 19.150 -11.824 1.00 57.38 451 ASN A O 1
ATOM 3490 N N . PHE A 1 452 ? -2.749 18.682 -9.835 1.00 69.19 452 PHE A N 1
ATOM 3491 C CA . PHE A 1 452 ? -2.341 17.266 -9.804 1.00 69.19 452 PHE A CA 1
ATOM 3492 C C . PHE A 1 452 ? -3.540 16.325 -9.980 1.00 69.19 452 PHE A C 1
ATOM 3494 O O . PHE A 1 452 ? -4.639 16.784 -10.263 1.00 69.19 452 PHE A O 1
ATOM 3501 N N . SER A 1 453 ? -3.346 15.007 -9.865 1.00 78.88 453 SER A N 1
ATOM 3502 C CA . SER A 1 453 ? -4.419 14.011 -10.004 1.00 78.88 453 SER A CA 1
ATOM 3503 C C . SER A 1 453 ? -4.391 12.968 -8.893 1.00 78.88 453 SER A C 1
ATOM 3505 O O . SER A 1 453 ? -3.313 12.546 -8.467 1.00 78.88 453 SER A O 1
ATOM 3507 N N . ALA A 1 454 ? -5.569 12.520 -8.461 1.00 86.75 454 ALA A N 1
ATOM 3508 C CA . ALA A 1 454 ? -5.706 11.424 -7.509 1.00 86.75 454 ALA A CA 1
ATOM 3509 C C . ALA A 1 454 ? -5.390 10.059 -8.150 1.00 86.75 454 ALA A C 1
ATOM 3511 O O . ALA A 1 454 ? -4.756 9.209 -7.528 1.00 86.75 454 ALA A O 1
ATOM 3512 N N . ILE A 1 455 ? -5.787 9.851 -9.408 1.00 93.69 455 ILE A N 1
ATOM 3513 C CA . ILE A 1 455 ? -5.367 8.726 -10.251 1.00 93.69 455 ILE A CA 1
ATOM 3514 C C . ILE A 1 455 ? -4.477 9.284 -11.352 1.00 93.69 455 ILE A C 1
ATOM 3516 O O . ILE A 1 455 ? -4.944 9.739 -12.405 1.00 93.69 455 ILE A O 1
ATOM 3520 N N . TRP A 1 456 ? -3.172 9.264 -11.086 1.00 89.62 456 TRP A N 1
ATOM 3521 C CA . TRP A 1 456 ? -2.191 9.952 -11.907 1.00 89.62 456 TRP A CA 1
ATOM 3522 C C . TRP A 1 456 ? -1.450 8.992 -12.833 1.00 89.62 456 TRP A C 1
ATOM 3524 O O . TRP A 1 456 ? -0.556 8.244 -12.421 1.00 89.62 456 TRP A O 1
ATOM 3534 N N . LEU A 1 457 ? -1.828 9.028 -14.111 1.00 90.25 457 LEU A N 1
ATOM 3535 C CA . LEU A 1 457 ? -1.315 8.136 -15.145 1.00 90.25 457 LEU A CA 1
ATOM 3536 C C . LEU A 1 457 ? -0.465 8.941 -16.132 1.00 90.25 457 LEU A C 1
ATOM 3538 O O . LEU A 1 457 ? -0.966 9.757 -16.910 1.00 90.25 457 LEU A O 1
ATOM 3542 N N . ARG A 1 458 ? 0.853 8.760 -16.031 1.00 83.81 458 ARG A N 1
ATOM 3543 C CA . ARG A 1 458 ? 1.867 9.452 -16.844 1.00 83.81 458 ARG A CA 1
ATOM 3544 C C . ARG A 1 458 ? 2.088 8.732 -18.185 1.00 83.81 458 ARG A C 1
ATOM 3546 O O . ARG A 1 458 ? 1.619 7.613 -18.340 1.00 83.81 458 ARG A O 1
ATOM 3553 N N . PRO A 1 459 ? 2.785 9.336 -19.165 1.00 73.88 459 PRO A N 1
ATOM 3554 C CA . PRO A 1 459 ? 2.757 8.862 -20.551 1.00 73.88 459 PRO A CA 1
ATOM 3555 C C . PRO A 1 459 ? 3.254 7.419 -20.718 1.00 73.88 459 PRO A C 1
ATOM 3557 O O . PRO A 1 459 ? 4.460 7.197 -20.757 1.00 73.88 459 PRO A O 1
ATOM 3560 N N . ARG A 1 460 ? 2.327 6.461 -20.838 1.00 83.50 460 ARG A N 1
ATOM 3561 C CA . ARG A 1 460 ? 2.473 5.057 -21.274 1.00 83.50 460 ARG A CA 1
ATOM 3562 C C . ARG A 1 460 ? 1.080 4.515 -21.619 1.00 83.50 460 ARG A C 1
ATOM 3564 O O . ARG A 1 460 ? 0.088 5.234 -21.533 1.00 83.50 460 ARG A O 1
ATOM 3571 N N . TRP A 1 461 ? 0.997 3.235 -21.968 1.00 90.44 461 TRP A N 1
ATOM 3572 C CA . TRP A 1 461 ? -0.268 2.567 -22.238 1.00 90.44 461 TRP A CA 1
ATOM 3573 C C . TRP A 1 461 ? -1.011 2.208 -20.957 1.00 90.44 461 TRP A C 1
ATOM 3575 O O . TRP A 1 461 ? -0.592 1.318 -20.215 1.00 90.44 461 TRP A O 1
ATOM 3585 N N . PHE A 1 462 ? -2.146 2.871 -20.744 1.00 93.88 462 PHE A N 1
ATOM 3586 C CA . PHE A 1 462 ? -3.043 2.602 -19.625 1.00 93.88 462 PHE A CA 1
ATOM 3587 C C . PHE A 1 462 ? -4.455 2.299 -20.109 1.00 93.88 462 PHE A C 1
ATOM 3589 O O . PHE A 1 462 ? -5.013 3.017 -20.941 1.00 93.88 462 PHE A O 1
ATOM 3596 N N . LEU A 1 463 ? -5.058 1.265 -19.530 1.00 96.75 463 LEU A N 1
ATOM 3597 C CA . LEU A 1 463 ? -6.470 0.948 -19.693 1.00 96.75 463 LEU A CA 1
ATOM 3598 C C . LEU A 1 463 ? -7.142 0.961 -18.321 1.00 96.75 463 LEU A C 1
ATOM 3600 O O . LEU A 1 463 ? -6.904 0.073 -17.510 1.00 96.75 463 LEU A O 1
ATOM 3604 N N . VAL A 1 464 ? -8.010 1.940 -18.086 1.00 97.19 464 VAL A N 1
ATOM 3605 C CA . VAL A 1 464 ? -8.931 1.947 -16.944 1.00 97.19 464 VAL A CA 1
ATOM 3606 C C . VAL A 1 464 ? -10.269 1.428 -17.446 1.00 97.19 464 VAL A C 1
ATOM 3608 O O . VAL A 1 464 ? -10.886 2.061 -18.311 1.00 97.19 464 VAL A O 1
ATOM 3611 N N . ILE A 1 465 ? -10.698 0.266 -16.962 1.00 96.38 465 ILE A N 1
ATOM 3612 C CA . ILE A 1 465 ? -11.865 -0.436 -17.499 1.00 96.38 465 ILE A CA 1
ATOM 3613 C C . ILE A 1 465 ? -12.777 -0.995 -16.409 1.00 96.38 465 ILE A C 1
ATOM 3615 O O . ILE A 1 465 ? -12.310 -1.393 -15.345 1.00 96.38 465 ILE A O 1
ATOM 3619 N N . ASN A 1 466 ? -14.089 -1.008 -16.661 1.00 95.31 466 ASN A N 1
ATOM 3620 C CA . ASN A 1 466 ? -15.113 -1.522 -15.736 1.00 95.31 466 ASN A CA 1
ATOM 3621 C C . ASN A 1 466 ? -15.066 -0.881 -14.334 1.00 95.31 466 ASN A C 1
ATOM 3623 O O . ASN A 1 466 ? -15.490 -1.498 -13.362 1.00 95.31 466 ASN A O 1
ATOM 3627 N N . SER A 1 467 ? -14.489 0.314 -14.220 1.00 95.69 467 SER A N 1
ATOM 3628 C CA . SER A 1 467 ? -14.124 0.962 -12.958 1.00 95.69 467 SER A CA 1
ATOM 3629 C C . SER A 1 467 ? -15.150 2.019 -12.550 1.00 95.69 467 SER A C 1
ATOM 3631 O O . SER A 1 467 ? -15.899 2.535 -13.386 1.00 95.69 467 SER A O 1
ATOM 3633 N N . VAL A 1 468 ? -15.168 2.372 -11.269 1.00 95.06 468 VAL A N 1
ATOM 3634 C CA . VAL A 1 468 ? -16.020 3.438 -10.741 1.00 95.06 468 VAL A CA 1
ATOM 3635 C C . VAL A 1 468 ? -15.183 4.427 -9.955 1.00 95.06 468 VAL A C 1
ATOM 3637 O O . VAL A 1 468 ? -14.470 4.033 -9.036 1.00 95.06 468 VAL A O 1
ATOM 3640 N N . LEU A 1 469 ? -15.296 5.708 -10.296 1.00 95.25 469 LEU A N 1
ATOM 3641 C CA . LEU A 1 469 ? -14.730 6.792 -9.499 1.00 95.25 469 LEU A CA 1
ATOM 3642 C C . LEU A 1 469 ? -15.863 7.645 -8.949 1.00 95.25 469 LEU A C 1
ATOM 3644 O O . LEU A 1 469 ? -16.784 7.995 -9.693 1.00 95.25 469 LEU A O 1
ATOM 3648 N N . THR A 1 470 ? -15.791 7.982 -7.673 1.00 93.81 470 THR A N 1
ATOM 3649 C CA . THR A 1 470 ? -16.829 8.747 -6.993 1.00 93.81 470 THR A CA 1
ATOM 3650 C C . THR A 1 470 ? -16.252 9.688 -5.951 1.00 93.81 470 THR A C 1
ATOM 3652 O O . THR A 1 470 ? -15.131 9.478 -5.493 1.00 93.81 470 THR A O 1
ATOM 3655 N N . ASP A 1 471 ? -17.022 10.716 -5.586 1.00 92.25 471 ASP A N 1
ATOM 3656 C CA . ASP A 1 471 ? -16.686 11.649 -4.508 1.00 92.25 471 ASP A CA 1
ATOM 3657 C C . ASP A 1 471 ? -15.273 12.205 -4.726 1.00 92.25 471 ASP A C 1
ATOM 3659 O O . ASP A 1 471 ? -14.356 12.058 -3.918 1.00 92.25 471 ASP A O 1
ATOM 3663 N N . VAL A 1 472 ? -15.079 12.737 -5.932 1.00 89.75 472 VAL A N 1
ATOM 3664 C CA . VAL A 1 472 ? -13.796 13.234 -6.414 1.00 89.75 472 VAL A CA 1
ATOM 3665 C C . VAL A 1 472 ? -13.703 14.721 -6.139 1.00 89.75 472 VAL A C 1
ATOM 3667 O O . VAL A 1 472 ? -14.569 15.482 -6.574 1.00 89.75 472 VAL A O 1
ATOM 3670 N N . GLN A 1 473 ? -12.592 15.156 -5.550 1.00 82.94 473 GLN A N 1
ATOM 3671 C CA . GLN A 1 473 ? -12.281 16.579 -5.425 1.00 82.94 473 GLN A CA 1
ATOM 3672 C C . GLN A 1 473 ? -11.071 16.989 -6.252 1.00 82.94 473 GLN A C 1
ATOM 3674 O O . GLN A 1 473 ? -10.097 16.247 -6.397 1.00 82.94 473 GLN A O 1
ATOM 3679 N N . ASN A 1 474 ? -11.139 18.201 -6.801 1.00 80.75 474 ASN A N 1
ATOM 3680 C CA . ASN A 1 474 ? -10.175 18.751 -7.749 1.00 80.75 474 ASN A CA 1
ATOM 3681 C C . ASN A 1 474 ? -10.046 17.885 -9.015 1.00 80.75 474 ASN A C 1
ATOM 3683 O O . ASN A 1 474 ? -10.806 18.075 -9.963 1.00 80.75 474 ASN A O 1
ATOM 3687 N N . ALA A 1 475 ? -9.120 16.924 -9.047 1.00 80.94 475 ALA A N 1
ATOM 3688 C CA . ALA A 1 475 ? -8.877 16.072 -10.210 1.00 80.94 475 ALA A CA 1
ATOM 3689 C C . ALA A 1 475 ? -8.858 14.580 -9.846 1.00 80.94 475 ALA A C 1
ATOM 3691 O O . ALA A 1 475 ? -8.069 14.124 -9.019 1.00 80.94 475 ALA A O 1
ATOM 3692 N N . GLY A 1 476 ? -9.725 13.812 -10.517 1.00 84.56 476 GLY A N 1
ATOM 3693 C CA . GLY A 1 476 ? -9.924 12.383 -10.263 1.00 84.56 476 GLY A CA 1
ATOM 3694 C C . GLY A 1 476 ? -9.036 11.476 -11.092 1.00 84.56 476 GLY A C 1
ATOM 3695 O O . GLY A 1 476 ? -8.121 10.868 -10.560 1.00 84.56 476 GLY A O 1
ATOM 3696 N N . LEU A 1 477 ? -9.322 11.374 -12.392 1.00 92.00 477 LEU A N 1
ATOM 3697 C CA . LEU A 1 477 ? -8.558 10.569 -13.343 1.00 92.00 477 LEU A CA 1
ATOM 3698 C C . LEU A 1 477 ? -7.891 11.475 -14.364 1.00 92.00 477 LEU A C 1
ATOM 3700 O O . LEU A 1 477 ? -8.580 12.135 -15.143 1.00 92.00 477 LEU A O 1
ATOM 3704 N N . THR A 1 478 ? -6.562 11.453 -14.402 1.00 88.88 478 THR A N 1
ATOM 3705 C CA . THR A 1 478 ? -5.802 12.255 -15.362 1.00 88.88 478 THR A CA 1
ATOM 3706 C C . THR A 1 478 ? -4.858 11.383 -16.170 1.00 88.88 478 THR A C 1
ATOM 3708 O O . THR A 1 478 ? -3.953 10.742 -15.635 1.00 88.88 478 THR A O 1
ATOM 3711 N N . PHE A 1 479 ? -5.039 11.438 -17.488 1.00 87.69 479 PHE A N 1
ATOM 37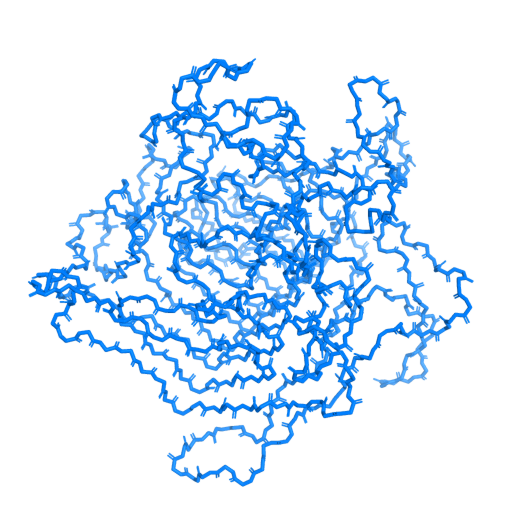12 C CA . PHE A 1 479 ? -4.101 10.918 -18.470 1.00 87.69 479 PHE A CA 1
ATOM 3713 C C . PHE A 1 479 ? -3.160 12.039 -18.909 1.00 87.69 479 PHE A C 1
ATOM 3715 O O . PHE A 1 479 ? -3.584 13.002 -19.546 1.00 87.69 479 PHE A O 1
ATOM 3722 N N . VAL A 1 480 ? -1.876 11.923 -18.578 1.00 80.19 480 VAL A N 1
ATOM 3723 C CA . VAL A 1 480 ? -0.853 12.891 -18.988 1.00 80.19 480 VAL A CA 1
ATOM 3724 C C . VAL A 1 480 ? -0.042 12.271 -20.112 1.00 80.19 480 VAL A C 1
ATOM 3726 O O . VAL A 1 480 ? 0.671 11.303 -19.887 1.00 80.19 480 VAL A O 1
ATOM 3729 N N . THR A 1 481 ? -0.146 12.803 -21.330 1.00 71.56 481 THR A N 1
ATOM 3730 C CA . THR A 1 481 ? 0.556 12.272 -22.515 1.00 71.56 481 THR A CA 1
ATOM 3731 C C . THR A 1 481 ? 1.970 12.816 -22.684 1.00 71.56 481 THR A C 1
ATOM 3733 O O . THR A 1 481 ? 2.735 12.245 -23.455 1.00 71.56 481 THR A O 1
ATOM 3736 N N . GLY A 1 482 ? 2.344 13.861 -21.930 1.00 65.25 482 GLY A N 1
ATOM 3737 C CA . GLY A 1 482 ? 3.626 14.543 -22.107 1.00 65.25 482 GLY A CA 1
ATOM 3738 C C . GLY A 1 482 ? 3.678 15.239 -23.468 1.00 65.25 482 GLY A C 1
ATOM 3739 O O . GLY A 1 482 ? 2.810 15.037 -24.317 1.00 65.25 482 GLY A O 1
ATOM 3740 N N . GLY A 1 483 ? 4.660 16.107 -23.672 1.00 56.16 483 GLY A N 1
ATOM 3741 C CA . GLY A 1 483 ? 4.787 16.823 -24.933 1.00 56.16 483 GLY A CA 1
ATOM 3742 C C . GLY A 1 483 ? 5.950 17.791 -24.901 1.00 56.16 483 GLY A C 1
ATOM 3743 O O . GLY A 1 483 ? 5.969 18.715 -24.096 1.00 56.16 483 GLY A O 1
ATOM 3744 N N . ASP A 1 484 ? 6.902 17.570 -25.792 1.00 63.00 484 ASP A N 1
ATOM 3745 C CA . ASP A 1 484 ? 7.826 18.598 -26.245 1.00 63.00 484 ASP A CA 1
ATOM 3746 C C . ASP A 1 484 ? 7.598 18.803 -27.749 1.00 63.00 484 ASP A C 1
ATOM 3748 O O . ASP A 1 484 ? 7.015 17.952 -28.429 1.00 63.00 484 ASP A O 1
ATOM 3752 N N . CYS A 1 485 ? 8.074 19.925 -28.285 1.00 60.94 485 CYS A N 1
ATOM 3753 C CA . CYS A 1 485 ? 7.966 20.230 -29.715 1.00 60.94 485 CYS A CA 1
ATOM 3754 C C . CYS A 1 485 ? 8.822 19.307 -30.606 1.00 60.94 485 CYS A C 1
ATOM 3756 O O . CYS A 1 485 ? 8.807 19.456 -31.823 1.00 60.94 485 CYS A O 1
ATOM 3758 N N . THR A 1 486 ? 9.595 18.387 -30.019 1.00 65.19 486 THR A N 1
ATOM 3759 C CA . THR A 1 486 ? 10.555 17.516 -30.715 1.00 65.19 486 THR A CA 1
ATOM 3760 C C . THR A 1 486 ? 10.061 16.075 -30.858 1.00 65.19 486 THR A C 1
ATOM 3762 O O . THR A 1 486 ? 10.768 15.243 -31.421 1.00 65.19 486 THR A O 1
ATOM 3765 N N . HIS A 1 487 ? 8.864 15.765 -30.343 1.00 61.69 487 HIS A N 1
ATOM 3766 C CA . HIS A 1 487 ? 8.323 14.407 -30.211 1.00 61.69 487 HIS A CA 1
ATOM 3767 C C . HIS A 1 487 ? 9.217 13.452 -29.396 1.00 61.69 487 HIS A C 1
ATOM 3769 O O . HIS A 1 487 ? 8.988 12.244 -29.398 1.00 61.69 487 HIS A O 1
ATOM 3775 N N . SER A 1 488 ? 10.207 13.964 -28.658 1.00 62.00 488 SER A N 1
ATOM 3776 C CA . SER A 1 488 ? 11.102 13.126 -27.854 1.00 62.00 488 SER A CA 1
ATOM 3777 C C . SER A 1 488 ? 10.417 12.622 -26.582 1.00 62.00 488 SER A C 1
ATOM 3779 O O . SER A 1 488 ? 10.766 11.560 -26.078 1.00 62.00 488 SER A O 1
ATOM 3781 N N . SER A 1 489 ? 9.380 13.330 -26.120 1.00 62.16 489 SER A N 1
ATOM 3782 C CA . SER A 1 489 ? 8.591 12.991 -24.929 1.00 62.16 489 SER A CA 1
ATOM 3783 C C . SER A 1 489 ? 7.306 12.199 -25.213 1.00 62.16 489 SER A C 1
ATOM 3785 O O . SER A 1 489 ? 6.670 11.734 -24.267 1.00 62.16 489 SER A O 1
ATOM 3787 N N . VAL A 1 490 ? 6.898 12.040 -26.482 1.00 67.81 490 VAL A N 1
ATOM 3788 C CA . VAL A 1 490 ? 5.650 11.351 -26.869 1.00 67.81 490 VAL A CA 1
ATOM 3789 C C . VAL A 1 490 ? 5.970 10.130 -27.715 1.00 67.81 490 VAL A C 1
ATOM 3791 O O . VAL A 1 490 ? 6.528 10.236 -28.802 1.00 67.81 490 VAL A O 1
ATOM 3794 N N . ILE A 1 491 ? 5.564 8.957 -27.237 1.00 72.38 491 ILE A N 1
ATOM 3795 C CA . ILE A 1 491 ? 5.759 7.701 -27.962 1.00 72.38 491 ILE A CA 1
ATOM 3796 C C . ILE A 1 491 ? 4.733 7.609 -29.092 1.00 72.38 491 ILE A C 1
ATOM 3798 O O . ILE A 1 491 ? 3.532 7.662 -28.810 1.00 72.38 491 ILE A O 1
ATOM 3802 N N . PRO A 1 492 ? 5.142 7.424 -30.360 1.00 75.50 492 PRO A N 1
ATOM 3803 C CA . PRO A 1 492 ? 4.188 7.181 -31.433 1.00 75.50 492 PRO A CA 1
ATOM 3804 C C . PRO A 1 492 ? 3.286 5.981 -31.105 1.00 75.50 492 PRO A C 1
ATOM 3806 O O . PRO A 1 492 ? 3.766 4.896 -30.765 1.00 75.50 492 PRO A O 1
ATOM 3809 N N . GLY A 1 493 ? 1.968 6.164 -31.204 1.00 78.75 493 GLY A N 1
ATOM 3810 C CA . GLY A 1 493 ? 0.981 5.139 -30.838 1.00 78.75 493 GLY A CA 1
ATOM 3811 C C . GLY A 1 493 ? 0.688 5.021 -29.336 1.00 78.75 493 GLY A C 1
ATOM 3812 O O . GLY A 1 493 ? 0.002 4.078 -28.937 1.00 78.75 493 GLY A O 1
ATOM 3813 N N . ASN A 1 494 ? 1.179 5.949 -28.505 1.00 82.44 494 ASN A N 1
ATOM 3814 C CA . ASN A 1 494 ? 0.752 6.068 -27.113 1.00 82.44 494 ASN A CA 1
ATOM 3815 C C . ASN A 1 494 ? -0.764 6.298 -27.041 1.00 82.44 494 ASN A C 1
ATOM 3817 O O . ASN A 1 494 ? -1.293 7.196 -27.697 1.00 82.44 494 ASN A O 1
ATOM 3821 N N . TRP A 1 495 ? -1.448 5.512 -26.217 1.00 87.94 495 TRP A N 1
ATOM 3822 C CA . TRP A 1 495 ? -2.854 5.717 -25.904 1.00 87.94 495 TRP A CA 1
ATOM 3823 C C . TRP A 1 495 ? -3.099 5.441 -24.429 1.00 87.94 495 TRP A C 1
ATOM 3825 O O . TRP A 1 495 ? -2.511 4.542 -23.834 1.00 87.94 495 TRP A O 1
ATOM 3835 N N . MET A 1 496 ? -4.019 6.202 -23.854 1.00 90.69 496 MET A N 1
ATOM 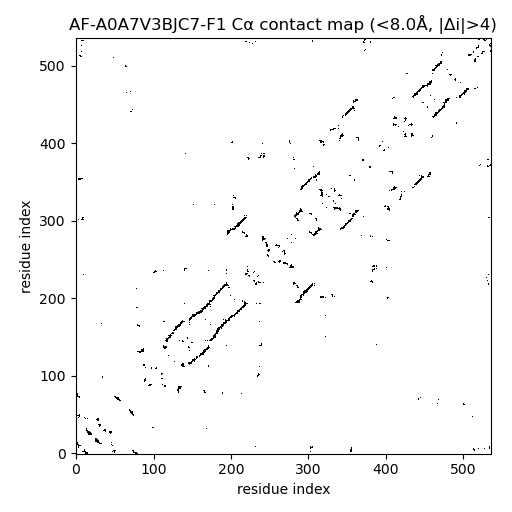3836 C CA . MET A 1 496 ? -4.563 5.947 -22.531 1.00 90.69 496 MET A CA 1
ATOM 3837 C C . MET A 1 496 ? -6.079 5.997 -22.649 1.00 90.69 496 MET A C 1
ATOM 3839 O O . MET A 1 496 ? -6.621 6.910 -23.275 1.00 90.69 496 MET A O 1
ATOM 3843 N N . LEU A 1 497 ? -6.757 4.982 -22.123 1.00 94.19 497 LEU A N 1
ATOM 3844 C CA . LEU A 1 497 ? -8.176 4.773 -22.373 1.00 94.19 497 LEU A CA 1
ATOM 3845 C C . LEU A 1 497 ? -8.937 4.533 -21.074 1.00 94.19 497 LEU A C 1
ATOM 3847 O O . LEU A 1 497 ? -8.607 3.642 -20.298 1.00 94.19 497 LEU A O 1
ATOM 3851 N N . ALA A 1 498 ? -10.018 5.289 -20.900 1.00 94.81 498 ALA A N 1
ATOM 3852 C CA . ALA A 1 498 ? -11.081 5.002 -19.951 1.00 94.81 498 ALA A CA 1
ATOM 3853 C C . ALA A 1 498 ? -12.255 4.368 -20.716 1.00 94.81 498 ALA A C 1
ATOM 3855 O O . ALA A 1 498 ? -12.836 5.002 -21.599 1.00 94.81 498 ALA A O 1
ATOM 3856 N N . ARG A 1 499 ? -12.606 3.113 -20.415 1.00 94.12 499 ARG A N 1
ATOM 3857 C CA . ARG A 1 499 ? -13.657 2.366 -21.125 1.00 94.12 499 ARG A CA 1
ATOM 3858 C C . ARG A 1 499 ? -14.595 1.685 -20.136 1.00 94.12 499 ARG A C 1
ATOM 3860 O O . ARG A 1 499 ? -14.133 1.030 -19.225 1.00 94.12 499 ARG A O 1
ATOM 3867 N N . LYS A 1 500 ? -15.913 1.760 -20.350 1.00 93.56 500 LYS A N 1
ATOM 3868 C CA . LYS A 1 500 ? -16.904 1.138 -19.446 1.00 93.56 500 LYS A CA 1
ATOM 3869 C C . LYS A 1 500 ? -16.721 1.562 -17.978 1.00 93.56 500 LYS A C 1
ATOM 3871 O O . LYS A 1 500 ? -16.760 0.728 -17.088 1.00 93.56 500 LYS A O 1
ATOM 3876 N N . ASN A 1 501 ? -16.481 2.846 -17.736 1.00 93.56 501 ASN A N 1
ATOM 3877 C CA . ASN A 1 501 ? -16.334 3.365 -16.380 1.00 93.56 501 ASN A CA 1
ATOM 3878 C C . ASN A 1 501 ? -17.550 4.205 -16.000 1.00 93.56 501 ASN A C 1
ATOM 3880 O O . ASN A 1 501 ? -18.195 4.789 -16.878 1.00 93.56 501 ASN A O 1
ATOM 3884 N N . VAL A 1 502 ? -17.827 4.284 -14.703 1.00 92.75 502 VAL A N 1
ATOM 3885 C CA . VAL A 1 502 ? -18.830 5.186 -14.131 1.00 92.75 502 VAL A CA 1
ATOM 3886 C C . VAL A 1 502 ? -18.109 6.260 -13.325 1.00 92.75 502 VAL A C 1
ATOM 3888 O O . VAL A 1 502 ? -17.226 5.953 -12.530 1.00 92.75 502 VAL A O 1
ATOM 3891 N N . PHE A 1 503 ? -18.479 7.518 -13.542 1.00 92.75 503 PHE A N 1
ATOM 3892 C CA . PHE A 1 503 ? -17.984 8.654 -12.770 1.00 92.75 503 PHE A CA 1
ATOM 3893 C C . PHE A 1 503 ? -19.171 9.274 -12.041 1.00 92.75 503 PHE A C 1
ATOM 3895 O O . PHE A 1 503 ? -20.156 9.643 -12.683 1.00 92.75 503 PHE A O 1
ATOM 3902 N N . ILE A 1 504 ? -19.092 9.342 -10.718 1.00 91.56 504 ILE A N 1
ATOM 3903 C CA . ILE A 1 504 ? -20.163 9.830 -9.849 1.00 91.56 504 ILE A CA 1
ATOM 3904 C C . ILE A 1 504 ? -19.649 11.079 -9.136 1.00 91.56 504 ILE A C 1
ATOM 3906 O O . ILE A 1 504 ? -18.513 11.112 -8.675 1.00 91.56 504 ILE A O 1
ATOM 3910 N N . GLY A 1 505 ? -20.467 12.131 -9.092 1.00 87.50 505 GLY A N 1
ATOM 3911 C CA . GLY A 1 505 ? -20.092 13.376 -8.420 1.00 87.50 505 GLY A CA 1
ATOM 3912 C C . GLY A 1 505 ? -20.035 13.195 -6.906 1.00 87.50 505 GLY A C 1
ATOM 3913 O O . GLY A 1 505 ? -18.980 13.363 -6.310 1.00 87.50 505 GLY A O 1
ATOM 3914 N N . HIS A 1 506 ? -21.167 12.814 -6.313 1.00 87.81 506 HIS A N 1
ATOM 3915 C CA . HIS A 1 506 ? -21.288 12.556 -4.882 1.00 87.81 506 HIS A CA 1
ATOM 3916 C C . HIS A 1 506 ? -22.177 11.333 -4.630 1.00 87.81 506 HIS A C 1
ATOM 3918 O O . HIS A 1 506 ? -23.219 11.170 -5.275 1.00 87.81 506 HIS A O 1
ATOM 3924 N N . THR A 1 507 ? -21.789 10.490 -3.677 1.00 91.56 507 THR A N 1
ATOM 3925 C CA . THR A 1 507 ? -22.581 9.329 -3.238 1.00 91.56 507 THR A CA 1
ATOM 3926 C C . THR A 1 507 ? -23.310 9.568 -1.929 1.00 91.56 507 THR A C 1
ATOM 3928 O O . THR A 1 507 ? -24.290 8.882 -1.655 1.00 91.56 507 THR A O 1
ATOM 3931 N N . GLN A 1 508 ? -22.889 10.572 -1.155 1.00 90.31 508 GLN A N 1
ATOM 3932 C CA . GLN A 1 508 ? -23.443 10.885 0.163 1.00 90.31 508 GLN A CA 1
ATOM 3933 C C . GLN A 1 508 ? -23.793 12.377 0.270 1.00 90.31 508 GLN A C 1
ATOM 3935 O O . GLN A 1 508 ? -23.106 13.148 0.930 1.00 90.31 508 GLN A O 1
ATOM 3940 N N . ALA A 1 509 ? -24.869 12.798 -0.405 1.00 80.38 509 ALA A N 1
ATOM 3941 C CA . ALA A 1 509 ? -25.261 14.213 -0.510 1.00 80.38 509 ALA A CA 1
ATOM 3942 C C . ALA A 1 509 ? -25.532 14.897 0.845 1.00 80.38 509 ALA A C 1
ATOM 3944 O O . ALA A 1 509 ? -25.365 16.107 0.970 1.00 80.38 509 ALA A O 1
ATOM 3945 N N . GLU A 1 510 ? -25.973 14.121 1.834 1.00 83.12 510 GLU A N 1
ATOM 3946 C CA . GLU A 1 510 ? -26.385 14.609 3.153 1.00 83.12 510 GLU A CA 1
ATOM 3947 C C . GLU A 1 510 ? -25.269 14.529 4.202 1.00 83.12 510 GLU A C 1
ATOM 3949 O O . GLU A 1 510 ? -25.443 15.038 5.305 1.00 83.12 510 GLU A O 1
ATOM 3954 N N . ASN A 1 511 ? -24.126 13.913 3.880 1.00 85.12 511 ASN A N 1
ATOM 3955 C CA . ASN A 1 511 ? -22.988 13.821 4.788 1.00 85.12 511 ASN A CA 1
ATOM 3956 C C . ASN A 1 511 ? -22.048 15.016 4.541 1.00 85.12 511 ASN A C 1
ATOM 3958 O O . ASN A 1 511 ? -21.384 15.054 3.500 1.00 85.12 511 ASN A O 1
ATOM 3962 N N . PRO A 1 512 ? -21.940 15.982 5.478 1.00 80.69 512 PRO A N 1
ATOM 3963 C CA . PRO A 1 512 ? -21.079 17.145 5.303 1.00 80.69 512 PRO A CA 1
ATOM 3964 C C . PRO A 1 512 ? -19.630 16.744 5.048 1.00 80.69 512 PRO A C 1
ATOM 3966 O O . PRO A 1 512 ? -19.011 17.314 4.159 1.00 80.69 512 PRO A O 1
ATOM 3969 N N . LEU A 1 513 ? -19.134 15.711 5.741 1.00 81.75 513 LEU A N 1
ATOM 3970 C CA . LEU A 1 513 ? -17.767 15.193 5.627 1.00 81.75 513 LEU A CA 1
ATOM 3971 C C . LEU A 1 513 ? -17.475 14.518 4.280 1.00 81.75 513 LEU A C 1
ATOM 3973 O O . LEU A 1 513 ? -16.315 14.293 3.945 1.00 81.75 513 LEU A O 1
ATOM 3977 N N . ALA A 1 514 ? -18.515 14.241 3.493 1.00 86.50 514 ALA A N 1
ATOM 3978 C CA . ALA A 1 514 ? -18.456 13.707 2.136 1.00 86.50 514 ALA A CA 1
ATOM 3979 C C . ALA A 1 514 ? -18.872 14.739 1.067 1.00 86.50 514 ALA A C 1
ATOM 3981 O O . ALA A 1 514 ? -18.903 14.424 -0.125 1.00 86.50 514 ALA A O 1
ATOM 3982 N N . ALA A 1 515 ? -19.186 15.980 1.455 1.00 82.50 515 ALA A N 1
ATOM 3983 C CA . ALA A 1 515 ? -19.652 17.005 0.528 1.00 82.50 515 ALA A CA 1
ATOM 3984 C C . ALA A 1 515 ? -18.542 17.474 -0.427 1.00 82.50 515 ALA A C 1
ATOM 3986 O O . ALA A 1 515 ? -17.359 17.423 -0.107 1.00 82.50 515 ALA A O 1
ATOM 3987 N N . ASN A 1 516 ? -18.925 18.043 -1.576 1.00 75.69 516 ASN A N 1
ATOM 3988 C CA . ASN A 1 516 ? -17.992 18.611 -2.566 1.00 75.69 516 ASN A CA 1
ATOM 3989 C C . ASN A 1 516 ? -17.179 19.804 -2.046 1.00 75.69 516 ASN A C 1
ATOM 3991 O O . ASN A 1 516 ? -16.150 20.141 -2.626 1.00 75.69 516 ASN A O 1
ATOM 3995 N N . ALA A 1 517 ? -17.648 20.459 -0.978 1.00 69.94 517 ALA A N 1
ATOM 3996 C CA . ALA A 1 517 ? -16.827 21.427 -0.266 1.00 69.94 517 ALA A CA 1
ATOM 3997 C C . ALA A 1 517 ? -15.560 20.737 0.252 1.00 69.94 517 ALA A C 1
ATOM 3999 O O . ALA A 1 517 ? -14.470 21.278 0.112 1.00 69.94 517 ALA A O 1
ATOM 4000 N N . GLY A 1 518 ? -15.694 19.514 0.768 1.00 67.50 518 GLY A N 1
ATOM 4001 C CA . GLY A 1 518 ? -14.607 18.779 1.386 1.00 67.50 518 GLY A CA 1
ATOM 4002 C C . GLY A 1 518 ? -13.944 19.539 2.525 1.00 67.50 518 GLY A C 1
ATOM 4003 O O . GLY A 1 518 ? -14.264 20.694 2.811 1.00 67.50 518 GLY A O 1
ATOM 4004 N N . PRO A 1 519 ? -12.976 18.896 3.173 1.00 60.12 519 PRO A N 1
ATOM 4005 C CA . PRO A 1 519 ? -12.082 19.596 4.081 1.00 60.12 519 PRO A CA 1
ATOM 4006 C C . PRO A 1 519 ? -11.086 20.524 3.355 1.00 60.12 519 PRO A C 1
ATOM 4008 O O . PRO A 1 519 ? -10.364 21.281 3.992 1.00 60.12 519 PRO A O 1
ATOM 4011 N N . PHE A 1 520 ? -11.035 20.482 2.018 1.00 60.41 520 PHE A N 1
ATOM 4012 C CA . PHE A 1 520 ? -10.018 21.151 1.198 1.00 60.41 520 PHE A CA 1
ATOM 4013 C C . PHE A 1 520 ? -10.496 22.455 0.539 1.00 60.41 520 PHE A C 1
ATOM 4015 O O . PHE A 1 520 ? -9.752 23.022 -0.261 1.00 60.41 520 PHE A O 1
ATOM 4022 N N . ASN A 1 521 ? -11.708 22.952 0.838 1.00 58.12 521 ASN A N 1
ATOM 4023 C CA . ASN A 1 521 ? -12.171 24.277 0.395 1.00 58.12 521 ASN A CA 1
ATOM 4024 C C . ASN A 1 521 ? -12.313 25.262 1.574 1.00 58.12 521 ASN A C 1
ATOM 4026 O O . ASN A 1 521 ? -12.670 24.834 2.668 1.00 58.12 521 ASN A O 1
ATOM 4030 N N . PRO A 1 522 ? -12.119 26.584 1.366 1.00 51.22 522 PRO A N 1
ATOM 4031 C CA . PRO A 1 522 ? -12.017 27.596 2.436 1.00 51.22 522 PRO A CA 1
ATOM 4032 C C . PRO A 1 522 ? -13.253 27.822 3.333 1.00 51.22 522 PRO A C 1
ATOM 4034 O O . PRO A 1 522 ? -13.250 28.748 4.138 1.00 51.22 522 PRO A O 1
ATOM 4037 N N . ALA A 1 523 ? -14.343 27.068 3.162 1.00 54.09 523 ALA A N 1
ATOM 4038 C CA . ALA A 1 523 ? -15.630 27.333 3.817 1.00 54.09 523 ALA A CA 1
ATOM 4039 C C . ALA A 1 523 ? -16.373 26.066 4.298 1.00 54.09 523 ALA A C 1
ATOM 4041 O O . ALA A 1 523 ? -17.588 26.118 4.475 1.00 54.09 523 ALA A O 1
ATOM 4042 N N . GLY A 1 524 ? -15.699 24.918 4.436 1.00 57.91 524 GLY A N 1
ATOM 4043 C CA . GLY A 1 524 ? -16.384 23.618 4.462 1.00 57.91 524 GLY A CA 1
ATOM 4044 C C . GLY A 1 524 ? -16.466 22.893 5.802 1.00 57.91 524 GLY A C 1
ATOM 4045 O O . GLY A 1 524 ? -17.558 22.699 6.331 1.00 57.91 524 GLY A O 1
ATOM 4046 N N . LEU A 1 525 ? -15.334 22.391 6.300 1.00 58.50 525 LEU A N 1
ATOM 4047 C CA . LEU A 1 525 ? -15.287 21.397 7.377 1.00 58.50 525 LEU A CA 1
ATOM 4048 C C . LEU A 1 525 ? -13.986 21.529 8.162 1.00 58.50 525 LEU A C 1
ATOM 4050 O O . LEU A 1 525 ? -12.937 21.666 7.544 1.00 58.50 525 LEU A O 1
ATOM 4054 N N . ALA A 1 526 ? -14.060 21.422 9.488 1.00 61.81 526 ALA A N 1
ATOM 4055 C CA . ALA A 1 526 ? -12.884 21.209 10.323 1.00 61.81 526 ALA A CA 1
ATOM 4056 C C . ALA A 1 526 ? -12.552 19.715 10.348 1.00 61.81 526 ALA A C 1
ATOM 4058 O O . ALA A 1 526 ? -13.471 18.904 10.475 1.00 61.81 526 ALA A O 1
ATOM 4059 N N . CYS A 1 527 ? -11.275 19.348 10.266 1.00 67.00 527 CYS A N 1
ATOM 4060 C CA . CYS A 1 527 ? -10.869 17.981 10.570 1.00 67.00 527 CYS A CA 1
ATOM 4061 C C . CYS A 1 527 ? -10.229 17.842 11.942 1.00 67.00 527 CYS A C 1
ATOM 4063 O O . CYS A 1 527 ? -9.806 18.822 12.564 1.00 67.00 527 CYS A O 1
ATOM 4065 N N . ASP A 1 528 ? -10.188 16.594 12.396 1.00 66.31 528 ASP A N 1
ATOM 4066 C CA . ASP A 1 528 ? -9.750 16.239 13.736 1.00 66.31 528 ASP A CA 1
ATOM 4067 C C . ASP A 1 528 ? -8.244 16.443 13.924 1.00 66.31 528 ASP A C 1
ATOM 4069 O O . ASP A 1 528 ? -7.799 16.747 15.031 1.00 66.31 528 ASP A O 1
ATOM 4073 N N . ASN A 1 529 ? -7.460 16.294 12.850 1.00 65.44 529 ASN A N 1
ATOM 4074 C CA . ASN A 1 529 ? -6.030 16.575 12.855 1.00 65.44 529 ASN A CA 1
ATOM 4075 C C . ASN A 1 529 ? -5.587 17.325 11.584 1.00 65.44 529 ASN A C 1
ATOM 4077 O O . ASN A 1 529 ? -5.235 16.685 10.600 1.00 65.44 529 ASN A O 1
ATOM 4081 N N . PRO A 1 530 ? -5.514 18.667 11.587 1.00 55.56 530 PRO A N 1
ATOM 4082 C CA . PRO A 1 530 ? -5.271 19.470 10.382 1.00 55.56 530 PRO A CA 1
ATOM 4083 C C . PRO A 1 530 ? -3.914 19.259 9.697 1.00 55.56 530 PRO A C 1
ATOM 4085 O O . PRO A 1 530 ? -3.692 19.753 8.590 1.00 55.56 530 PRO A O 1
ATOM 4088 N N . TYR A 1 531 ? -2.988 18.557 10.351 1.00 56.62 531 TYR A N 1
ATOM 4089 C CA . TYR A 1 531 ? -1.637 18.333 9.849 1.00 56.62 531 TYR A CA 1
ATOM 4090 C C . TYR A 1 531 ? -1.527 17.051 9.021 1.00 56.62 531 TYR A C 1
ATOM 4092 O O . TYR A 1 531 ? -0.943 17.040 7.938 1.00 56.62 531 TYR A O 1
ATOM 4100 N N . THR A 1 532 ? -2.083 15.958 9.524 1.00 52.97 532 THR A N 1
ATOM 4101 C CA . THR A 1 532 ? -2.018 14.609 8.930 1.00 52.97 532 THR A CA 1
ATOM 4102 C C . THR A 1 532 ? -3.344 14.185 8.308 1.00 52.97 532 THR A C 1
ATOM 4104 O O . THR A 1 532 ? -3.375 13.265 7.486 1.00 52.97 532 THR A O 1
ATOM 4107 N N . GLU A 1 533 ? -4.416 14.881 8.659 1.00 53.34 533 GLU A N 1
ATOM 4108 C CA . GLU A 1 533 ? -5.735 14.813 8.067 1.00 53.34 533 GLU A CA 1
ATOM 4109 C C . GLU A 1 533 ? -6.062 16.174 7.454 1.00 53.34 533 GLU A C 1
ATOM 4111 O O . GLU A 1 533 ? -5.456 17.207 7.728 1.00 53.34 533 GLU A O 1
ATOM 4116 N N . ALA A 1 534 ? -6.996 16.173 6.526 1.00 47.09 534 ALA A N 1
ATOM 4117 C CA . ALA A 1 534 ? -7.231 17.322 5.684 1.00 47.09 534 ALA A CA 1
ATOM 4118 C C . ALA A 1 534 ? -7.931 18.469 6.426 1.00 47.09 534 ALA A C 1
ATOM 4120 O O . ALA A 1 534 ? -9.087 18.295 6.771 1.00 47.09 534 ALA A O 1
ATOM 4121 N N . ASN A 1 535 ? -7.300 19.627 6.641 1.00 35.72 535 ASN A N 1
ATOM 4122 C CA . ASN A 1 535 ? -7.996 20.873 6.997 1.00 35.72 535 ASN A CA 1
ATOM 4123 C C . ASN A 1 535 ? -7.355 22.050 6.273 1.00 35.72 535 ASN A C 1
ATOM 4125 O O . ASN A 1 535 ? -6.130 22.133 6.291 1.00 35.72 535 ASN A O 1
ATOM 4129 N N . ASN A 1 536 ? -8.172 22.937 5.705 1.00 37.69 536 ASN A N 1
ATOM 4130 C CA . ASN A 1 536 ? -7.777 24.254 5.195 1.00 37.69 536 ASN A CA 1
ATOM 4131 C C . ASN A 1 536 ? -7.854 25.301 6.308 1.00 37.69 536 ASN A C 1
ATOM 4133 O O . ASN A 1 536 ? -8.962 25.513 6.837 1.00 37.69 536 ASN A O 1
#

Sequence (536 aa):
MVTTTDYLPGHSEALQITQVIDARTLEVARIDPFTNEITTETNTGVQYTHNGEAYPLGAIPERLGLDFTHVDTRAAVALLSRSIRIVSAGAAFGQPFPKPLVRCGDDSPGCQYFGGHTIVRQGVTIYQVQAVEFYQLGQGGRLGHYPVHFHMARKTARNTFVKDCSIHDSMTRWITLHATHDVMLKRNVGYLSIGHGYYLEDGTEINNQFHANIGLYARAVAEIDEETPQRDNPRQVPGILSAPPIGYCSNDNTKTCTANDQCGVGNACLLPRSMPYQSDWVHPTVFWIMNGWNEFEGNMAAGAGACGACYWPVTGSIRGPSRDMTWESYASIQKGADRGGTAPLKQFTKNYCTTAMHSFNSTPDTAECLGVVSGSSKRLNQIPNPLALQYNPDVAQESYYPIVVQTLPAYTRCDKADCSTVEKCANDKRDNCMVAVLDRYISSFHWAPTNFSAIWLRPRWFLVINSVLTDVQNAGLTFVTGGDCTHSSVIPGNWMLARKNVFIGHTQAENPLAANAGPFNPAGLACDNPYTEANN

Solvent-accessible surface area (backbone atoms only — not comparable to full-atom values): 27228 Å² total; per-residue (Å²): 55,39,35,39,55,27,54,41,24,79,56,43,44,45,54,42,79,74,42,78,77,55,101,88,42,71,41,42,37,33,31,42,77,80,72,71,42,72,58,81,67,92,63,82,37,78,94,63,81,55,40,85,56,59,43,72,54,71,92,69,65,72,90,51,71,70,96,66,61,56,45,88,58,40,38,55,76,48,79,56,86,46,93,43,72,50,65,28,58,31,103,46,91,93,37,64,52,66,69,73,43,80,61,72,52,102,81,54,89,82,63,79,47,72,29,46,57,38,78,42,44,59,85,63,72,70,52,77,47,66,43,36,19,37,37,40,17,2,23,31,16,42,80,91,34,22,42,38,25,34,48,53,30,35,79,46,39,78,81,16,33,43,27,53,23,17,30,31,50,19,29,18,36,35,40,37,39,28,40,29,23,32,39,36,40,32,45,28,35,32,33,39,17,35,5,33,18,39,34,39,55,32,16,31,33,26,59,29,34,40,35,44,26,38,31,36,25,7,28,32,21,49,51,64,59,98,89,46,82,48,77,88,46,40,45,48,44,18,17,61,30,26,52,74,79,55,33,44,61,60,100,45,92,84,47,80,49,48,88,84,49,79,27,101,71,78,70,52,48,78,49,76,90,48,53,47,44,40,31,12,33,38,38,1,17,23,34,34,27,19,27,30,39,24,39,38,34,47,25,37,22,32,12,11,14,36,53,0,20,25,33,31,51,33,9,14,17,38,28,43,86,57,53,88,54,90,53,53,34,71,30,16,30,12,57,43,72,95,25,23,15,18,45,36,54,65,39,41,33,46,30,38,26,31,10,16,27,20,44,33,35,45,50,34,66,76,77,85,56,51,50,40,54,58,97,59,94,64,59,71,38,66,32,75,26,91,67,56,72,83,82,53,90,51,70,88,72,39,47,86,58,60,44,40,32,92,48,70,51,28,25,32,52,69,93,49,62,50,20,57,76,49,68,62,27,43,74,92,37,57,93,25,52,44,67,39,53,42,33,36,34,37,39,33,28,22,29,25,64,94,94,46,39,7,30,31,42,61,64,51,39,38,38,41,28,60,20,38,42,29,30,56,35,90,26,47,80,39,82,41,56,67,74,51,100,78,53,82,57,40,43,83,88,64,49,68,44,82,43,55,60,49,82,43,70,64,84,42,86,86,40,72,65,41,28,94,51,28,31,77,35,98,82,57,46,86,45,97,41,43,62,48,29,45,13,65

Secondary structure (DSSP, 8-state):
-B---SS-GGG-B-EEEEEE-SSS-EEEEEB-TTT-PBP-SS--S-SS----SPEEP-S--GGG--S-SEE--SPPB-----SEEEE-B-SSTTPBPPPP-S---TT-TT---B-----B-TT-S--EEESEEEES-SBTT-TT--SEEEEEEEE--TT-EEES-EEEEESS-SEEEEEEES-EEES-EEEEEES-SEEE-SS---S-EEES-EEEEEE--EE--TTS---SSTT-PPPTT----TT-SSS-TTPPPPTT---SSSS-------TTTTHHHH--EEEEES---SEEES-EEEEE-TT-EEEE---EE--GGGTTS---BTTSTT-SGGGTT-PPPSEEES-EEEEESEEEE-SS-------S-SSS--PPEE---TTPPPP-S-TTT--SS-EE-SSPP--B---SSBGGGSPPP-SS--TTB--EEEES-EEEEEE--TT--SEEE-SS-EEEES-EEESEES-SEEE-----TTSSSS-TT--EEEES-EEES-S-TT-GGGSTT-TTSTTS---S-TTTTT--

pLDDT: mean 83.37, std 16.48, range [35.72, 98.88]

Foldseek 3Di:
DWFDLFQWQPLRFDWDFPDDPDPPDTFIFTAQQQPRHGDPPPDGDGPDDFAADWFAADPDPCVLVFPDGTHPSGIDDADQDFPAEDEFAFPDPPHRQDRQAPDDDPDDPNQDLAGAADEAEAPDQAADAERYHYYSFAHFQDPPGWNAEYAHNAEYDLRHEHYLYEYECYLAERHEYENYENYEYEQYEAYQHQFAYYYDFFQLYAAYEAYQYEHGAQFALFDDDPVAQPSRRSSSRAYNLQAAPQADQDPDPPDGHDQPDDRPPPSGNDDPPFPPNRCSHAEREHAHAQAQNYAAYNYEYGGYWQQYEDEENFQFAGAAPRQPDDGWDSSQQRRDLVRGQQHAHNYAANYEYENHQAHYDQANDDPFRQFQDPDDSDRGHHSDSPPHDDADPPPVPDHSHTDGHRDGHFHFADPGGRNNPDDTRALVDHPGGDEHENYQYEYASYEHDAPAENHHAEFGHYEYYSYEYELYARHYHDYHQDDDPVCRSHRVPTDHDYGSYYYYYFSCCPRQSSDRCHQNHPPGDDDSRRRTTHHD

Mean predicted aligned error: 8.17 Å